Protein AF-L9L2U0-F1 (afdb_monomer_lite)

Foldseek 3Di:
DDDDDDDDDDDDDDDDDDDDDDDDDDDDDDDDDDDDDDDDDDDDDDDDDDDDDDDDPDPVVDPVVVVVLVVVLVVLVVVLVVVVVVCVVVPDPDDVVSVVVSVVVVCVVVVDDPVVVVVVVVVVVVVVVVVVVVVVVVVVPPVVVVVVVVVVVVVVVVVVVVVVVVVVVVVVVVVVVVVVVVVVVVVVVVVVVVVVVVVVVVVVVVVVVVVVVVVVVVVVVVVVVVVVVVVVVVVVVVVVVVVVVVVVVVVVVVVVVVVVVVVVVVVVVVVVVVVVVVVVVVVVVVVVVVVQVPDPADPVNVVVVVVVVVVVVVVVVVVVVVVVVVVVVVVVVVVVVVVVVVVVVVVLVVQVVVCVVVQCPPLPGPPVPNDHPNDDDCPPPPPVPPVLVVVVVVVVVVLVVQVVVCVVVQCPPLPGPLVVNQHLRDDDDSVPPPVSVVVNCCSHVVSVVVSVVVVVVVVVVVVVVVVVVVVVVVVVVVVVVVVVVVVVVVVVVVVVVVVVVVVVVVVVVVVVVVVVVVVVVVVVVVVVVVVVVVVVVVVVVVVVVVVVVVVVVVVVVVVVVVVVVVVVVVVVVVVVVVVVVVVVVVVVVVVVVVVVVVVVVVPPPPCVVVVVVVVVVVVVVVVPPDPDD

pLDDT: mean 79.46, std 18.13, range [28.23, 97.81]

Structure (mmCIF, N/CA/C/O backbone):
data_AF-L9L2U0-F1
#
_entry.id   AF-L9L2U0-F1
#
loop_
_atom_site.group_PDB
_atom_site.id
_atom_site.type_symbol
_atom_site.label_atom_id
_atom_site.label_alt_id
_atom_site.label_comp_id
_atom_site.label_asym_id
_atom_site.label_entity_id
_atom_site.label_seq_id
_atom_site.pdbx_PDB_ins_code
_atom_site.Cartn_x
_atom_site.Cartn_y
_atom_site.Cartn_z
_atom_site.occupancy
_atom_site.B_iso_or_equiv
_atom_site.auth_seq_id
_atom_site.auth_comp_id
_atom_site.auth_asym_id
_atom_site.auth_atom_id
_atom_site.pdbx_PDB_model_num
ATOM 1 N N . MET A 1 1 ? 7.240 -20.182 52.937 1.00 35.97 1 MET A N 1
ATOM 2 C CA . MET A 1 1 ? 8.397 -20.225 53.872 1.00 35.97 1 MET A CA 1
ATOM 3 C C . MET A 1 1 ? 8.719 -18.805 54.332 1.00 35.97 1 MET A C 1
ATOM 5 O O . MET A 1 1 ? 8.589 -17.936 53.491 1.00 35.97 1 MET A O 1
ATOM 9 N N . LYS A 1 2 ? 9.170 -18.611 55.591 1.00 37.00 2 LYS A N 1
ATOM 10 C CA . LYS A 1 2 ? 9.793 -17.383 56.173 1.00 37.00 2 LYS A CA 1
ATOM 11 C C . LYS A 1 2 ? 8.986 -16.070 55.989 1.00 37.00 2 LYS A C 1
ATOM 13 O O . LYS A 1 2 ? 8.943 -15.543 54.893 1.00 37.00 2 LYS A O 1
ATOM 18 N N . ARG A 1 3 ? 8.240 -15.513 56.960 1.00 37.28 3 ARG A N 1
ATOM 19 C CA . ARG A 1 3 ? 8.494 -15.145 58.385 1.00 37.28 3 ARG A CA 1
ATOM 20 C C . ARG A 1 3 ? 9.667 -14.185 58.636 1.00 37.28 3 ARG A C 1
ATOM 22 O O . ARG A 1 3 ? 10.801 -14.649 58.669 1.00 37.28 3 ARG A O 1
ATOM 29 N N . SER A 1 4 ? 9.323 -12.953 59.034 1.00 36.91 4 SER A N 1
ATOM 30 C CA . SER A 1 4 ? 9.990 -12.109 60.056 1.00 36.91 4 SER A CA 1
ATOM 31 C C . SER A 1 4 ? 9.227 -10.770 60.212 1.00 36.91 4 SER A C 1
ATOM 33 O O . SER A 1 4 ? 8.788 -10.260 59.190 1.00 36.91 4 SER A O 1
ATOM 35 N N . SER A 1 5 ? 9.055 -10.100 61.366 1.00 38.41 5 SER A N 1
ATOM 36 C CA . SER A 1 5 ? 9.054 -10.473 62.805 1.00 38.41 5 SER A CA 1
ATOM 37 C C . SER A 1 5 ? 8.904 -9.207 63.695 1.00 38.41 5 SER A C 1
ATOM 39 O O . SER A 1 5 ? 9.257 -8.131 63.228 1.00 38.41 5 SER A O 1
ATOM 41 N N . VAL A 1 6 ? 8.572 -9.405 64.992 1.00 35.94 6 VAL A N 1
ATOM 42 C CA . VAL A 1 6 ? 8.777 -8.529 66.195 1.00 35.94 6 VAL A CA 1
ATOM 43 C C . VAL A 1 6 ? 7.543 -7.680 66.604 1.00 35.94 6 VAL A C 1
ATOM 45 O O . VAL A 1 6 ? 7.076 -6.879 65.812 1.00 35.94 6 VAL A O 1
ATOM 48 N N . SER A 1 7 ? 6.824 -7.989 67.707 1.00 30.70 7 SER A N 1
ATOM 49 C CA . SER A 1 7 ? 7.053 -7.657 69.154 1.00 30.70 7 SER A CA 1
ATOM 50 C C . SER A 1 7 ? 6.817 -6.162 69.478 1.00 30.70 7 SER A C 1
ATOM 52 O O . SER A 1 7 ? 7.206 -5.329 68.678 1.00 30.70 7 SER A O 1
ATOM 54 N N . THR A 1 8 ? 6.230 -5.693 70.593 1.00 31.17 8 THR A N 1
ATOM 55 C CA . THR A 1 8 ? 5.779 -6.275 71.889 1.00 31.17 8 THR A CA 1
ATOM 56 C C . THR A 1 8 ? 4.682 -5.339 72.453 1.00 31.17 8 THR A C 1
ATOM 58 O O . THR A 1 8 ? 4.778 -4.140 72.233 1.00 31.17 8 THR A O 1
ATOM 61 N N . GLY A 1 9 ? 3.612 -5.798 73.114 1.00 28.69 9 GLY A N 1
ATOM 62 C CA . GLY A 1 9 ? 3.549 -5.884 74.587 1.00 28.69 9 GLY A CA 1
ATOM 63 C C . GLY A 1 9 ? 2.728 -4.740 75.223 1.00 28.69 9 GLY A C 1
ATOM 64 O O . GLY A 1 9 ? 2.864 -3.597 74.808 1.00 28.69 9 GLY A O 1
ATOM 65 N N . GLY A 1 10 ? 1.886 -5.025 76.230 1.00 31.08 10 GLY A N 1
ATOM 66 C CA . GLY A 1 10 ? 1.142 -3.978 76.957 1.00 31.08 10 GLY A CA 1
ATOM 67 C C . GLY A 1 10 ? -0.190 -4.412 77.578 1.00 31.08 10 GLY A C 1
ATOM 68 O O . GLY A 1 10 ? -1.249 -4.075 77.060 1.00 31.08 10 GLY A O 1
ATOM 69 N N . ALA A 1 11 ? -0.153 -5.113 78.716 1.00 41.94 11 ALA A N 1
ATOM 70 C CA . ALA A 1 11 ? -1.323 -5.256 79.586 1.00 41.94 11 ALA A CA 1
ATOM 71 C C . ALA A 1 11 ? -1.290 -4.148 80.655 1.00 41.94 11 ALA A C 1
ATOM 73 O O . ALA A 1 11 ? -0.394 -4.133 81.499 1.00 41.94 11 ALA A O 1
ATOM 74 N N . GLY A 1 12 ? -2.246 -3.216 80.598 1.00 32.06 12 GLY A N 1
ATOM 75 C CA . GLY A 1 12 ? -2.388 -2.079 81.516 1.00 32.06 12 GLY A CA 1
ATOM 76 C C . GLY A 1 12 ? -3.736 -2.116 82.237 1.00 32.06 12 GLY A C 1
ATOM 77 O O . GLY A 1 12 ? -4.746 -2.500 81.655 1.00 32.06 12 GLY A O 1
ATOM 78 N N . ARG A 1 13 ? -3.742 -1.769 83.524 1.00 35.44 13 ARG A N 1
ATOM 79 C CA . ARG A 1 13 ? -4.835 -1.998 84.488 1.00 35.44 13 ARG A CA 1
ATOM 80 C C . ARG A 1 13 ? -5.354 -0.648 85.012 1.00 35.44 13 ARG A C 1
ATOM 82 O O . ARG A 1 13 ? -4.554 0.280 85.057 1.00 35.44 13 ARG A O 1
ATOM 89 N N . LEU A 1 14 ? -6.577 -0.622 85.576 1.00 32.16 14 LEU A N 1
ATOM 90 C CA . LEU A 1 14 ? -7.117 0.444 86.466 1.00 32.16 14 LEU A CA 1
ATOM 91 C C . LEU A 1 14 ? -7.456 1.784 85.756 1.00 32.16 14 LEU A C 1
ATOM 93 O O . LEU A 1 14 ? -6.879 2.082 84.723 1.00 32.16 14 LEU A O 1
ATOM 97 N N . SER A 1 15 ? -8.346 2.666 86.241 1.00 32.56 15 SER A N 1
ATOM 98 C CA . SER A 1 15 ? -9.407 2.652 87.283 1.00 32.56 15 SER A CA 1
ATOM 99 C C . SER A 1 15 ? -10.206 3.981 87.174 1.00 32.56 15 SER A C 1
ATOM 101 O O . SER A 1 15 ? -9.841 4.815 86.351 1.00 32.56 15 SER A O 1
ATOM 103 N N . MET A 1 16 ? -11.205 4.178 88.054 1.00 32.50 16 MET A N 1
ATOM 104 C CA . MET A 1 16 ? -12.008 5.377 88.416 1.00 32.50 16 MET A CA 1
ATOM 105 C C . MET A 1 16 ? -13.501 5.156 88.078 1.00 32.50 16 MET A C 1
ATOM 107 O O . MET A 1 16 ? -13.835 4.974 86.915 1.00 32.50 16 MET A O 1
ATOM 111 N N . GLN A 1 17 ? -14.399 4.910 89.046 1.00 34.50 17 GLN A N 1
ATOM 112 C CA . GLN A 1 17 ? -14.937 5.829 90.083 1.00 34.50 17 GLN A CA 1
ATOM 113 C C . GLN A 1 17 ? -15.904 6.882 89.485 1.00 34.50 17 GLN A C 1
ATOM 115 O O . GLN A 1 17 ? -15.585 7.470 88.461 1.00 34.50 17 GLN A O 1
ATOM 120 N N . ASP A 1 18 ? -17.079 7.184 90.060 1.00 29.98 18 ASP A N 1
ATOM 121 C CA . ASP A 1 18 ? -17.667 6.736 91.341 1.00 29.98 18 ASP A CA 1
ATOM 122 C C . ASP A 1 18 ? -19.201 6.998 91.427 1.00 29.98 18 ASP A C 1
ATOM 124 O O . ASP A 1 18 ? -19.785 7.549 90.498 1.00 29.98 18 ASP A O 1
ATOM 128 N N . LEU A 1 19 ? -19.791 6.703 92.601 1.00 33.25 19 LEU A N 1
ATOM 129 C CA . LEU A 1 19 ? -21.102 7.149 93.145 1.00 33.25 19 LEU A CA 1
ATOM 130 C C . LEU A 1 19 ? -22.387 6.323 92.867 1.00 33.25 19 LEU A C 1
ATOM 132 O O . LEU A 1 19 ? -23.077 6.491 91.871 1.00 33.25 19 LEU A O 1
ATOM 136 N N . ARG A 1 20 ? -22.743 5.500 93.874 1.00 30.30 20 ARG A N 1
ATOM 137 C CA . ARG A 1 20 ? -23.878 5.676 94.834 1.00 30.30 20 ARG A CA 1
ATOM 138 C C . ARG A 1 20 ? -25.197 6.319 94.331 1.00 30.30 20 ARG A C 1
ATOM 140 O O . ARG A 1 20 ? -25.163 7.340 93.667 1.00 30.30 20 ARG A O 1
ATOM 147 N N . SER A 1 21 ? -26.392 5.898 94.772 1.00 34.47 21 SER A N 1
ATOM 148 C CA . SER A 1 21 ? -26.756 5.087 95.956 1.00 34.47 21 SER A CA 1
ATOM 149 C C . SER A 1 21 ? -28.166 4.470 95.845 1.00 34.47 21 SER A C 1
ATOM 151 O O . SER A 1 21 ? -29.022 5.049 95.197 1.00 34.47 21 SER A O 1
ATOM 153 N N . GLN A 1 22 ? -28.370 3.357 96.566 1.00 33.50 22 GLN A N 1
ATOM 154 C CA . GLN A 1 22 ? -29.583 2.909 97.293 1.00 33.50 22 GLN A CA 1
ATOM 155 C C . GLN A 1 22 ? -30.994 3.210 96.744 1.00 33.50 22 GLN A C 1
ATOM 157 O O . GLN A 1 22 ? -31.392 4.365 96.683 1.00 33.50 22 GLN A O 1
ATOM 162 N N . ASP A 1 23 ? -31.835 2.166 96.688 1.00 30.14 23 ASP A N 1
ATOM 163 C CA . ASP A 1 23 ? -33.068 2.202 97.493 1.00 30.14 23 ASP A CA 1
ATOM 164 C C . ASP A 1 23 ? -33.527 0.809 97.979 1.00 30.14 23 ASP A C 1
ATOM 166 O O . ASP A 1 23 ? -33.024 -0.222 97.521 1.00 30.14 23 ASP A O 1
ATOM 170 N N . LEU A 1 24 ? -34.426 0.775 98.971 1.00 35.06 24 LEU A N 1
ATOM 171 C CA . LEU A 1 24 ? -34.797 -0.414 99.753 1.00 35.06 24 LEU A CA 1
ATOM 172 C C . LEU A 1 24 ? -36.304 -0.749 99.700 1.00 35.06 24 LEU A C 1
ATOM 174 O O . LEU A 1 24 ? -37.137 0.053 100.095 1.00 35.06 24 LEU A O 1
ATOM 178 N N . ASN A 1 25 ? -36.605 -2.031 99.442 1.00 33.41 25 ASN A N 1
ATOM 179 C CA . ASN A 1 25 ? -37.572 -2.846 100.206 1.00 33.41 25 ASN A CA 1
ATOM 180 C C . ASN A 1 25 ? -39.061 -2.397 100.301 1.00 33.41 25 ASN A C 1
ATOM 182 O O . ASN A 1 25 ? -39.388 -1.574 101.153 1.00 33.41 25 ASN A O 1
ATOM 186 N N . LYS A 1 26 ? -39.992 -3.117 99.632 1.00 33.59 26 LYS A N 1
ATOM 187 C CA . LYS A 1 26 ? -41.027 -3.957 100.310 1.00 33.59 26 LYS A CA 1
ATOM 188 C C . LYS A 1 26 ? -42.062 -4.646 99.394 1.00 33.59 26 LYS A C 1
ATOM 190 O O . LYS A 1 26 ? -42.730 -4.013 98.593 1.00 33.59 26 LYS A O 1
ATOM 195 N N . GLN A 1 27 ? -42.207 -5.952 99.642 1.00 32.81 27 GLN A N 1
ATOM 196 C CA . GLN A 1 27 ? -43.432 -6.774 99.765 1.00 32.81 27 GLN A CA 1
ATOM 197 C C . GLN A 1 27 ? -44.737 -6.355 99.052 1.00 32.81 27 GLN A C 1
ATOM 199 O O . GLN A 1 27 ? -45.323 -5.318 99.342 1.00 32.81 27 GLN A O 1
ATOM 204 N N . GLY A 1 28 ? -45.239 -7.280 98.223 1.00 31.83 28 GLY A N 1
ATOM 205 C CA . GLY A 1 28 ? -46.501 -7.185 97.489 1.00 31.83 28 GLY A CA 1
ATOM 206 C C . GLY A 1 28 ? -47.772 -7.556 98.259 1.00 31.83 28 GLY A C 1
ATOM 207 O O . GLY A 1 28 ? -47.785 -7.631 99.485 1.00 31.83 28 GLY A O 1
ATOM 208 N N . LEU A 1 29 ? -48.837 -7.850 97.506 1.00 31.08 29 LEU A N 1
ATOM 209 C CA . LEU A 1 29 ? -50.001 -8.615 97.963 1.00 31.08 29 LEU A CA 1
ATOM 210 C C . LEU A 1 29 ? -50.780 -9.197 96.770 1.00 31.08 29 LEU A C 1
ATOM 212 O O . LEU A 1 29 ? -50.644 -8.744 95.637 1.00 31.08 29 LEU A O 1
ATOM 216 N N . HIS A 1 30 ? -51.555 -10.241 97.051 1.00 34.06 30 HIS A N 1
ATOM 217 C CA . HIS A 1 30 ? -52.202 -11.138 96.092 1.00 34.06 30 HIS A CA 1
ATOM 218 C C . HIS A 1 30 ? -53.725 -10.959 96.166 1.00 34.06 30 HIS A C 1
ATOM 220 O O . HIS A 1 30 ? -54.271 -10.756 97.250 1.00 34.06 30 HIS A O 1
ATOM 226 N N . THR A 1 31 ? -54.423 -11.120 95.045 1.00 29.55 31 THR A N 1
ATOM 227 C CA . THR A 1 31 ? -55.888 -11.296 94.977 1.00 29.55 31 THR A CA 1
ATOM 228 C C . THR A 1 31 ? -56.209 -12.448 93.998 1.00 29.55 31 THR A C 1
ATOM 230 O O . THR A 1 31 ? -55.276 -13.055 93.467 1.00 29.55 31 THR A O 1
ATOM 233 N N . PRO A 1 32 ? -57.476 -12.867 93.827 1.00 47.09 32 PRO A N 1
ATOM 234 C CA . PRO A 1 32 ? -58.252 -13.512 94.889 1.00 47.09 32 PRO A CA 1
ATOM 235 C C . PRO A 1 32 ? -58.912 -14.829 94.415 1.00 47.09 32 PRO A C 1
ATOM 237 O O . PRO A 1 32 ? -59.061 -15.061 93.220 1.00 47.09 32 PRO A O 1
ATOM 240 N N . GLN A 1 33 ? -59.430 -15.645 95.341 1.00 30.09 33 GLN A N 1
ATOM 241 C CA . GLN A 1 33 ? -60.513 -16.589 95.023 1.00 30.09 33 GLN A CA 1
ATOM 242 C C . GLN A 1 33 ? -61.458 -16.801 96.216 1.00 30.09 33 GLN A C 1
ATOM 244 O O . GLN A 1 33 ? -61.079 -16.672 97.378 1.00 30.09 33 GLN A O 1
ATOM 249 N N . THR A 1 34 ? -62.724 -17.054 95.893 1.00 32.38 34 THR A N 1
ATOM 250 C CA . THR A 1 34 ? -63.895 -17.100 96.785 1.00 32.38 34 THR A CA 1
ATOM 251 C C . THR A 1 34 ? -64.238 -18.519 97.238 1.00 32.38 34 THR A C 1
ATOM 253 O O . THR A 1 34 ? -64.099 -19.406 96.407 1.00 32.38 34 THR A O 1
ATOM 256 N N . THR A 1 35 ? -64.860 -18.703 98.421 1.00 30.41 35 THR A N 1
ATOM 257 C CA . THR A 1 35 ? -66.071 -19.561 98.592 1.00 30.41 35 THR A CA 1
ATOM 258 C C . THR A 1 35 ? -66.704 -19.512 100.003 1.00 30.41 35 THR A C 1
ATOM 260 O O . THR A 1 35 ? -66.025 -19.687 101.006 1.00 30.41 35 THR A O 1
ATOM 263 N N . SER A 1 36 ? -68.031 -19.319 100.034 1.00 29.00 36 SER A N 1
ATOM 264 C CA . SER A 1 36 ? -69.066 -19.858 100.956 1.00 29.00 36 SER A CA 1
ATOM 265 C C . SER A 1 36 ? -68.811 -20.172 102.456 1.00 29.00 36 SER A C 1
ATOM 267 O O . SER A 1 36 ? -68.189 -21.175 102.783 1.00 29.00 36 SER A O 1
ATOM 269 N N . GLY A 1 37 ? -69.609 -19.524 103.326 1.00 28.23 37 GLY A N 1
ATOM 270 C CA . GLY A 1 37 ? -70.767 -20.197 103.966 1.00 28.23 37 GLY A CA 1
ATOM 271 C C . GLY A 1 37 ? -70.715 -20.613 105.456 1.00 28.23 37 GLY A C 1
ATOM 272 O O . GLY A 1 37 ? -69.926 -21.471 105.812 1.00 28.23 37 GLY A O 1
ATOM 273 N N . HIS A 1 38 ? -71.710 -20.137 106.237 1.00 32.50 38 HIS A N 1
ATOM 274 C CA . HIS A 1 38 ? -72.224 -20.654 107.538 1.00 32.50 38 HIS A CA 1
ATOM 275 C C . HIS A 1 38 ? -71.221 -20.766 108.726 1.00 32.50 38 HIS A C 1
ATOM 277 O O . HIS A 1 38 ? -70.061 -21.089 108.555 1.00 32.50 38 HIS A O 1
ATOM 283 N N . GLY A 1 39 ? -71.567 -20.560 110.004 1.00 30.22 39 GLY A N 1
ATOM 284 C CA . GLY A 1 39 ? -72.814 -20.169 110.671 1.00 30.22 39 GLY A CA 1
ATOM 285 C C . GLY A 1 39 ? -72.744 -20.473 112.190 1.00 30.22 39 GLY A C 1
ATOM 286 O O . GLY A 1 39 ? -71.812 -21.122 112.651 1.00 30.22 39 GLY A O 1
ATOM 287 N N . SER A 1 40 ? -73.784 -20.088 112.940 1.00 30.80 40 SER A N 1
ATOM 288 C CA . SER A 1 40 ? -74.064 -20.453 114.351 1.00 30.80 40 SER A CA 1
ATOM 289 C C . SER A 1 40 ? -73.453 -19.626 115.505 1.00 30.80 40 SER A C 1
ATOM 291 O O . SER A 1 40 ? -72.409 -18.991 115.412 1.00 30.80 40 SER A O 1
ATOM 293 N N . ARG A 1 41 ? -74.209 -19.627 116.612 1.00 39.03 41 ARG A N 1
ATOM 294 C CA . ARG A 1 41 ? -74.038 -18.891 117.879 1.00 39.03 41 ARG A CA 1
ATOM 295 C C . ARG A 1 41 ? -73.500 -19.833 118.964 1.00 39.03 41 ARG A C 1
ATOM 297 O O . ARG A 1 41 ? -73.860 -21.005 118.933 1.00 39.03 41 ARG A O 1
ATOM 304 N N . ASN A 1 42 ? -72.867 -19.304 120.020 1.00 31.05 42 ASN A N 1
ATOM 305 C CA . ASN A 1 42 ? -73.319 -19.641 121.381 1.00 31.05 42 ASN A CA 1
ATOM 306 C C . ASN A 1 42 ? -72.870 -18.652 122.477 1.00 31.05 42 ASN A C 1
ATOM 308 O O . ASN A 1 42 ? -71.933 -17.879 122.302 1.00 31.05 42 ASN A O 1
ATOM 312 N N . SER A 1 43 ? -73.566 -18.707 123.612 1.00 45.72 43 SER A N 1
ATOM 313 C CA . SER A 1 43 ? -73.392 -17.898 124.831 1.00 45.72 43 SER A CA 1
ATOM 314 C C . SER A 1 43 ? -73.240 -18.795 126.062 1.00 45.72 43 SER A C 1
ATOM 316 O O . SER A 1 43 ? -73.881 -19.843 126.059 1.00 45.72 43 SER A O 1
ATOM 318 N N . GLN A 1 44 ? -72.606 -18.351 127.163 1.00 30.72 44 GLN A N 1
ATOM 319 C CA . GLN A 1 44 ? -73.077 -18.764 128.502 1.00 30.72 44 GLN A CA 1
ATOM 320 C C . GLN A 1 44 ? -72.632 -17.884 129.688 1.00 30.72 44 GLN A C 1
ATOM 322 O O . GLN A 1 44 ? -71.724 -17.066 129.587 1.00 30.72 44 GLN A O 1
ATOM 327 N N . PHE A 1 45 ? -73.354 -18.063 130.799 1.00 30.59 45 PHE A N 1
ATOM 328 C CA . PHE A 1 45 ? -73.385 -17.300 132.055 1.00 30.59 45 PHE A CA 1
ATOM 329 C C . PHE A 1 45 ? -72.841 -18.144 133.234 1.00 30.59 45 PHE A C 1
ATOM 331 O O . PHE A 1 45 ? -73.106 -19.344 133.268 1.00 30.59 45 PHE A O 1
ATOM 338 N N . GLY A 1 46 ? -72.307 -17.496 134.283 1.00 34.00 46 GLY A N 1
ATOM 339 C CA . GLY A 1 46 ? -72.804 -17.723 135.659 1.00 34.00 46 GLY A CA 1
ATOM 340 C C . GLY A 1 46 ? -71.937 -18.389 136.754 1.00 34.00 46 GLY A C 1
ATOM 341 O O . GLY A 1 46 ? -71.043 -19.187 136.500 1.00 34.00 46 GLY A O 1
ATOM 342 N N . ILE A 1 47 ? -72.388 -18.131 137.995 1.00 32.47 47 ILE A N 1
ATOM 343 C CA . ILE A 1 47 ? -72.230 -18.921 139.243 1.00 32.47 47 ILE A CA 1
ATOM 344 C C . ILE A 1 47 ? -70.899 -18.731 140.022 1.00 32.47 47 ILE A C 1
ATOM 346 O O . ILE A 1 47 ? -70.051 -17.926 139.648 1.00 32.47 47 ILE A O 1
ATOM 350 N N . PHE A 1 48 ? -70.893 -19.205 141.279 1.00 31.36 48 PHE A N 1
ATOM 351 C CA . PHE A 1 48 ? -70.672 -18.340 142.444 1.00 31.36 48 PHE A CA 1
ATOM 352 C C . PHE A 1 48 ? -70.476 -19.124 143.772 1.00 31.36 48 PHE A C 1
ATOM 354 O O . PHE A 1 48 ? -71.168 -20.111 143.980 1.00 31.36 48 PHE A O 1
ATOM 361 N N . SER A 1 49 ? -69.598 -18.619 144.659 1.00 41.22 49 SER A N 1
ATOM 362 C CA . SER A 1 49 ? -69.414 -18.859 146.121 1.00 41.22 49 SER A CA 1
ATOM 363 C C . SER A 1 49 ? -69.716 -20.230 146.779 1.00 41.22 49 SER A C 1
ATOM 365 O O . SER A 1 49 ? -70.853 -20.694 146.786 1.00 41.22 49 SER A O 1
ATOM 367 N N . THR A 1 50 ? -68.750 -20.754 147.554 1.00 31.25 50 THR A N 1
ATOM 368 C CA . THR A 1 50 ? -68.982 -21.698 148.677 1.00 31.25 50 THR A CA 1
ATOM 369 C C . THR A 1 50 ? -68.021 -21.448 149.847 1.00 31.25 50 THR A C 1
ATOM 371 O O . THR A 1 50 ? -66.843 -21.169 149.633 1.00 31.25 50 THR A O 1
ATOM 374 N N . SER A 1 51 ? -68.510 -21.593 151.083 1.00 41.69 51 SER A N 1
ATOM 375 C CA . SER A 1 51 ? -67.771 -21.408 152.344 1.00 41.69 51 SER A CA 1
ATOM 376 C C . SER A 1 51 ? -67.682 -22.709 153.156 1.00 41.69 51 SER A C 1
ATOM 378 O O . SER A 1 51 ? -68.641 -23.478 153.195 1.00 41.69 51 SER A O 1
ATOM 380 N N . GLU A 1 52 ? -66.558 -22.952 153.842 1.00 39.88 52 GLU A N 1
ATOM 381 C CA . GLU A 1 52 ? -66.316 -24.205 154.581 1.00 39.88 52 GLU A CA 1
ATOM 382 C C . GLU A 1 52 ? -65.951 -23.971 156.064 1.00 39.88 52 GLU A C 1
ATOM 384 O O . GLU A 1 52 ? -65.428 -22.919 156.436 1.00 39.88 52 GLU A O 1
ATOM 389 N N . LYS A 1 53 ? -66.319 -24.920 156.940 1.00 44.31 53 LYS A N 1
ATOM 390 C CA . LYS A 1 53 ? -66.414 -24.735 158.404 1.00 44.31 53 LYS A CA 1
ATOM 391 C C . LYS A 1 53 ? -65.243 -25.353 159.182 1.00 44.31 53 LYS A C 1
ATOM 393 O O . LYS A 1 53 ? -64.787 -26.449 158.878 1.00 44.31 53 LYS A O 1
ATOM 398 N N . ILE A 1 54 ? -64.847 -24.683 160.266 1.00 50.50 54 ILE A N 1
ATOM 399 C CA . ILE A 1 54 ? -63.789 -25.095 161.208 1.00 50.50 54 ILE A CA 1
ATOM 400 C C . ILE A 1 54 ? -64.297 -26.195 162.172 1.00 50.50 54 ILE A C 1
ATOM 402 O O . ILE A 1 54 ? -65.448 -26.149 162.607 1.00 50.50 54 ILE A O 1
ATOM 406 N N . LYS A 1 55 ? -63.429 -27.147 162.554 1.00 56.78 55 LYS A N 1
ATOM 407 C CA . LYS A 1 55 ? -63.625 -28.111 163.663 1.00 56.78 55 LYS A CA 1
ATOM 408 C C . LYS A 1 55 ? -62.461 -28.019 164.668 1.00 56.78 55 LYS A C 1
ATOM 410 O O . LYS A 1 55 ? -61.331 -27.789 164.249 1.00 56.78 55 LYS A O 1
ATOM 415 N N . ASP A 1 56 ? -62.732 -28.202 165.966 1.00 53.69 56 ASP A N 1
ATOM 416 C CA . ASP A 1 56 ? -61.700 -28.236 167.028 1.00 53.69 56 ASP A CA 1
ATOM 417 C C . ASP A 1 56 ? -60.875 -29.540 166.926 1.00 53.69 56 ASP A C 1
ATOM 419 O O . ASP A 1 56 ? -61.473 -30.616 166.824 1.00 53.69 56 ASP A O 1
ATOM 423 N N . PRO A 1 57 ? -59.529 -29.477 166.919 1.00 61.47 57 PRO A N 1
ATOM 424 C CA . PRO A 1 57 ? -58.669 -30.646 166.726 1.00 61.47 57 PRO A CA 1
ATOM 425 C C . PRO A 1 57 ? -58.437 -31.510 167.981 1.00 61.47 57 PRO A C 1
ATOM 427 O O . PRO A 1 57 ? -57.763 -32.535 167.875 1.00 61.47 57 PRO A O 1
ATOM 430 N N . ARG A 1 58 ? -58.919 -31.129 169.175 1.00 69.69 58 ARG A N 1
ATOM 431 C CA . ARG A 1 58 ? -58.573 -31.838 170.426 1.00 69.69 58 ARG A CA 1
ATOM 432 C C . ARG A 1 58 ? -59.453 -33.076 170.681 1.00 69.69 58 ARG A C 1
ATOM 434 O O . ARG A 1 58 ? -60.676 -32.988 170.560 1.00 69.69 58 ARG A O 1
ATOM 441 N N . PRO A 1 59 ? -58.880 -34.217 171.121 1.00 65.81 59 PRO A N 1
ATOM 442 C CA . PRO A 1 59 ? -59.618 -35.459 171.363 1.00 65.81 59 PRO A CA 1
ATOM 443 C C . PRO A 1 59 ? -60.333 -35.441 172.728 1.00 65.81 59 PRO A C 1
ATOM 445 O O . PRO A 1 59 ? -60.064 -36.253 173.608 1.00 65.81 59 PRO A O 1
ATOM 448 N N . LEU A 1 60 ? -61.288 -34.523 172.904 1.00 68.38 60 LEU A N 1
ATOM 449 C CA . LEU A 1 60 ? -62.013 -34.281 174.166 1.00 68.38 60 LEU A CA 1
ATOM 450 C C . LEU A 1 60 ? -62.902 -35.450 174.650 1.00 68.38 60 LEU A C 1
ATOM 452 O O . LEU A 1 60 ? -63.537 -35.335 175.693 1.00 68.38 60 LEU A O 1
ATOM 456 N N . ASN A 1 61 ? -62.940 -36.567 173.919 1.00 66.75 61 ASN A N 1
ATOM 457 C CA . ASN A 1 61 ? -63.644 -37.795 174.300 1.00 66.75 61 ASN A CA 1
ATOM 458 C C . ASN A 1 61 ? -62.700 -38.908 174.803 1.00 66.75 61 ASN A C 1
ATOM 460 O O . ASN A 1 61 ? -63.182 -39.946 175.257 1.00 66.75 61 ASN A O 1
ATOM 464 N N . ASP A 1 62 ? -61.376 -38.726 174.731 1.00 71.94 62 ASP A N 1
ATOM 465 C CA . ASP A 1 62 ? -60.407 -39.701 175.237 1.00 71.94 62 ASP A CA 1
ATOM 466 C C . ASP A 1 62 ? -60.161 -39.503 176.745 1.00 71.94 62 ASP A C 1
ATOM 468 O O . ASP A 1 62 ? -59.616 -38.490 177.192 1.00 71.94 62 ASP A O 1
ATOM 472 N N . LYS A 1 63 ? -60.543 -40.504 177.549 1.00 72.94 63 LYS A N 1
ATOM 473 C CA . LYS A 1 63 ? -60.335 -40.491 179.005 1.00 72.94 63 LYS A CA 1
ATOM 474 C C . LYS A 1 63 ? -58.859 -40.469 179.411 1.00 72.94 63 LYS A C 1
ATOM 476 O O . LYS A 1 63 ? -58.569 -39.920 180.473 1.00 72.94 63 LYS A O 1
ATOM 481 N N . ALA A 1 64 ? -57.951 -41.037 178.615 1.00 72.56 64 ALA A N 1
ATOM 482 C CA . ALA A 1 64 ? -56.520 -41.011 178.914 1.00 72.56 64 ALA A CA 1
ATOM 483 C C . ALA A 1 64 ? -55.963 -39.590 178.750 1.00 72.56 64 ALA A C 1
ATOM 485 O O . ALA A 1 64 ? -55.321 -39.072 179.664 1.00 72.56 64 ALA A O 1
ATOM 486 N N . PHE A 1 65 ? -56.309 -38.923 177.643 1.00 75.50 65 PHE A N 1
ATOM 487 C CA . PHE A 1 65 ? -55.984 -37.515 177.406 1.00 75.50 65 PHE A CA 1
ATOM 488 C C . PHE A 1 65 ? -56.526 -36.606 178.522 1.00 75.50 65 PHE A C 1
ATOM 490 O O . PHE A 1 65 ? -55.777 -35.816 179.094 1.00 75.50 65 PHE A O 1
ATOM 497 N N . ILE A 1 66 ? -57.797 -36.776 178.914 1.00 70.69 66 ILE A N 1
ATOM 498 C CA . ILE A 1 66 ? -58.402 -36.002 180.011 1.00 70.69 66 ILE A CA 1
ATOM 499 C C . ILE A 1 66 ? -57.667 -36.240 181.342 1.00 70.69 66 ILE A C 1
ATOM 501 O O . ILE A 1 66 ? -57.358 -35.275 182.039 1.00 70.69 66 ILE A O 1
ATOM 505 N N . GLN A 1 67 ? -57.344 -37.490 181.702 1.00 71.81 67 GLN A N 1
ATOM 506 C CA . GLN A 1 67 ? -56.573 -37.768 182.923 1.00 71.81 67 GLN A CA 1
ATOM 507 C C . GLN A 1 67 ? -55.165 -37.163 182.886 1.00 71.81 67 GLN A C 1
ATOM 509 O O . GLN A 1 67 ? -54.696 -36.672 183.913 1.00 71.81 67 GLN A O 1
ATOM 514 N N . GLN A 1 68 ? -54.503 -37.157 181.727 1.00 75.06 68 GLN A N 1
ATOM 515 C CA . GLN A 1 68 ? -53.177 -36.561 181.584 1.00 75.06 68 GLN A CA 1
ATOM 516 C C . GLN A 1 68 ? -53.219 -35.034 181.741 1.00 75.06 68 GLN A C 1
ATOM 518 O O . GLN A 1 68 ? -52.407 -34.487 182.488 1.00 75.06 68 GLN A O 1
ATOM 523 N N . CYS A 1 69 ? -54.206 -34.358 181.141 1.00 68.19 69 CYS A N 1
ATOM 524 C CA . CYS A 1 69 ? -54.429 -32.927 181.358 1.00 68.19 69 CYS A CA 1
ATOM 525 C C . CYS A 1 69 ? -54.745 -32.608 182.828 1.00 68.19 69 CYS A C 1
ATOM 527 O O . CYS A 1 69 ? -54.173 -31.671 183.378 1.00 68.19 69 CYS A O 1
ATOM 529 N N . ILE A 1 70 ? -55.603 -33.398 183.491 1.00 73.12 70 ILE A N 1
ATOM 530 C CA . ILE A 1 70 ? -55.917 -33.217 184.921 1.00 73.12 70 ILE A CA 1
ATOM 531 C C . ILE A 1 70 ? -54.653 -33.367 185.775 1.00 73.12 70 ILE A C 1
ATOM 533 O O . ILE A 1 70 ? -54.396 -32.524 186.631 1.00 73.12 70 ILE A O 1
ATOM 537 N N . ARG A 1 71 ? -53.829 -34.393 185.524 1.00 73.81 71 ARG A N 1
ATOM 538 C CA . ARG A 1 71 ? -52.582 -34.603 186.271 1.00 73.81 71 ARG A CA 1
ATOM 539 C C . ARG A 1 71 ? -51.607 -33.432 186.111 1.00 73.81 71 ARG A C 1
ATOM 541 O O . ARG A 1 71 ? -51.071 -32.970 187.113 1.00 73.81 71 ARG A O 1
ATOM 548 N N . GLN A 1 72 ? -51.411 -32.936 184.888 1.00 71.00 72 GLN A N 1
ATOM 549 C CA . GLN A 1 72 ? -50.541 -31.782 184.625 1.00 71.00 72 GLN A CA 1
ATOM 550 C C . GLN A 1 72 ? -51.066 -30.499 185.287 1.00 71.00 72 GLN A C 1
ATOM 552 O O . GLN A 1 72 ? -50.283 -29.728 185.838 1.00 71.00 72 GLN A O 1
ATOM 557 N N . LEU A 1 73 ? -52.389 -30.294 185.300 1.00 70.44 73 LEU A N 1
ATOM 558 C CA . LEU A 1 73 ? -53.011 -29.167 185.999 1.00 70.44 73 LEU A CA 1
ATOM 559 C C . LEU A 1 73 ? -52.796 -29.252 187.521 1.00 70.44 73 LEU A C 1
ATOM 561 O O . LEU A 1 73 ? -52.508 -28.244 188.161 1.00 70.44 73 LEU A O 1
ATOM 565 N N . CYS A 1 74 ? -52.899 -30.454 188.099 1.00 75.88 74 CYS A N 1
ATOM 566 C CA . CYS A 1 74 ? -52.646 -30.684 189.521 1.00 75.88 74 CYS A CA 1
ATOM 567 C C . CYS A 1 74 ? -51.171 -30.481 189.900 1.00 75.88 74 CYS A C 1
ATOM 569 O O . CYS A 1 74 ? -50.910 -29.819 190.900 1.00 75.88 74 CYS A O 1
ATOM 571 N N . GLU A 1 75 ? -50.216 -30.996 189.114 1.00 76.62 75 GLU A N 1
ATOM 572 C CA . GLU A 1 75 ? -48.775 -30.776 189.345 1.00 76.62 75 GLU A CA 1
ATOM 573 C C . GLU A 1 75 ? -48.431 -29.270 189.315 1.00 76.62 75 GLU A C 1
ATOM 575 O O . GLU A 1 75 ? -47.738 -28.783 190.208 1.00 76.62 75 GLU A O 1
ATOM 580 N N . LEU A 1 76 ? -48.999 -28.506 188.372 1.00 75.62 76 LEU A N 1
ATOM 581 C CA . LEU A 1 76 ? -48.834 -27.047 188.305 1.00 75.62 76 LEU A CA 1
ATOM 582 C C . LEU A 1 76 ? -49.438 -26.296 189.493 1.00 75.62 76 LEU A C 1
ATOM 584 O O . LEU A 1 76 ? -48.828 -25.357 190.002 1.00 75.62 76 LEU A O 1
ATOM 588 N N . PHE A 1 77 ? -50.631 -26.692 189.937 1.00 74.44 77 PHE A N 1
ATOM 589 C CA . PHE A 1 77 ? -51.285 -26.039 191.068 1.00 74.44 77 PHE A CA 1
ATOM 590 C C . PHE A 1 77 ? -50.555 -26.325 192.391 1.00 74.44 77 PHE A C 1
ATOM 592 O O . PHE A 1 77 ? -50.455 -25.441 193.241 1.00 74.44 77 PHE A O 1
ATOM 599 N N . LEU A 1 78 ? -49.990 -27.527 192.554 1.00 76.31 78 LEU A N 1
ATOM 600 C CA . LEU A 1 78 ? -49.144 -27.879 193.699 1.00 76.31 78 LEU A CA 1
ATOM 601 C C . LEU A 1 78 ? -47.830 -27.078 193.720 1.00 76.31 78 LEU A C 1
ATOM 603 O O . LEU A 1 78 ? -47.509 -26.515 194.764 1.00 76.31 78 LEU A O 1
ATOM 607 N N . ASP A 1 79 ? -47.121 -26.956 192.590 1.00 78.19 79 ASP A N 1
ATOM 608 C CA . ASP A 1 79 ? -45.898 -26.133 192.475 1.00 78.19 79 ASP A CA 1
ATOM 609 C C . ASP A 1 79 ? -46.170 -24.651 192.801 1.00 78.19 79 ASP A C 1
ATOM 611 O O . ASP A 1 79 ? -45.456 -24.046 193.602 1.00 78.19 79 ASP A O 1
ATOM 615 N N . TYR A 1 80 ? -47.260 -24.089 192.263 1.00 78.31 80 TYR A N 1
ATOM 616 C CA . TYR A 1 80 ? -47.733 -22.741 192.600 1.00 78.31 80 TYR A CA 1
ATOM 617 C C . TYR A 1 80 ? -48.011 -22.590 194.106 1.00 78.31 80 TYR A C 1
ATOM 619 O O . TYR A 1 80 ? -47.517 -21.662 194.744 1.00 78.31 80 TYR A O 1
ATOM 627 N N . THR A 1 81 ? -48.753 -23.530 194.703 1.00 77.31 81 THR A N 1
ATOM 628 C CA . THR A 1 81 ? -49.165 -23.442 196.115 1.00 77.31 81 THR A CA 1
ATOM 629 C C . THR A 1 81 ? -47.972 -23.530 197.074 1.00 77.31 81 THR A C 1
ATOM 631 O O . THR A 1 81 ? -47.944 -22.810 198.072 1.00 77.31 81 THR A O 1
ATOM 634 N N . ILE A 1 82 ? -46.970 -24.366 196.772 1.00 77.06 82 ILE A N 1
ATOM 635 C CA . ILE A 1 82 ? -45.738 -24.482 197.573 1.00 77.06 82 ILE A CA 1
ATOM 636 C C . ILE A 1 82 ? -44.958 -23.160 197.550 1.00 77.06 82 ILE A C 1
ATOM 638 O O . ILE A 1 82 ? -44.602 -22.646 198.610 1.00 77.06 82 ILE A O 1
ATOM 642 N N . LYS A 1 83 ? -44.767 -22.562 196.368 1.00 79.25 83 LYS A N 1
ATOM 643 C CA . LYS A 1 83 ? -44.046 -21.287 196.212 1.00 79.25 83 LYS A CA 1
ATOM 644 C C . LYS A 1 83 ? -44.750 -20.127 196.915 1.00 79.25 83 LYS A C 1
ATOM 646 O O . LYS A 1 83 ? -44.101 -19.371 197.636 1.00 79.25 83 LYS A O 1
ATOM 651 N N . CYS A 1 84 ? -46.079 -20.028 196.798 1.00 71.81 84 CYS A N 1
ATOM 652 C CA . CYS A 1 84 ? -46.847 -19.029 197.548 1.00 71.81 84 CYS A CA 1
ATOM 653 C C . CYS A 1 84 ? -46.667 -19.197 199.066 1.00 71.81 84 CYS A C 1
ATOM 655 O O . CYS A 1 84 ? -46.556 -18.205 199.783 1.00 71.81 84 CYS A O 1
ATOM 657 N N . TYR A 1 85 ? -46.594 -20.438 199.559 1.00 75.94 85 TYR A N 1
ATOM 658 C CA . TYR A 1 85 ? -46.398 -20.717 200.981 1.00 75.94 85 TYR A CA 1
ATOM 659 C C . TYR A 1 85 ? -44.986 -20.346 201.474 1.00 75.94 85 TYR A C 1
ATOM 661 O O . TYR A 1 85 ? -44.854 -19.761 202.547 1.00 75.94 85 TYR A O 1
ATOM 669 N N . GLU A 1 86 ? -43.932 -20.599 200.691 1.00 74.44 86 GLU A N 1
ATOM 670 C CA . GLU A 1 86 ? -42.560 -20.183 201.035 1.00 74.44 86 GLU A CA 1
ATOM 671 C C . GLU A 1 86 ? -42.385 -18.652 201.033 1.00 74.44 86 GLU A C 1
ATOM 673 O O . GLU A 1 86 ? -41.781 -18.096 201.958 1.00 74.44 86 GLU A O 1
ATOM 678 N N . SER A 1 87 ? -42.969 -17.943 200.056 1.00 74.38 87 SER A N 1
ATOM 679 C CA . SER A 1 87 ? -42.991 -16.470 200.045 1.00 74.38 87 SER A CA 1
ATOM 680 C C . SER A 1 87 ? -43.794 -15.884 201.213 1.00 74.38 87 SER A C 1
ATOM 682 O O . SER A 1 87 ? -43.385 -14.885 201.805 1.00 74.38 87 SER A O 1
ATOM 684 N N . PHE A 1 88 ? -44.897 -16.524 201.610 1.00 73.81 88 PHE A N 1
ATOM 685 C CA . PHE A 1 88 ? -45.664 -16.114 202.789 1.00 73.81 88 PHE A CA 1
ATOM 686 C C . PHE A 1 88 ? -44.865 -16.300 204.091 1.00 73.81 88 PHE A C 1
ATOM 688 O O . PHE A 1 88 ? -44.773 -15.383 204.906 1.00 73.81 88 PHE A O 1
ATOM 695 N N . MET A 1 89 ? -44.193 -17.446 204.259 1.00 75.25 89 MET A N 1
ATOM 696 C CA . MET A 1 89 ? -43.341 -17.733 205.427 1.00 75.25 89 MET A CA 1
ATOM 697 C C . MET A 1 89 ? -42.105 -16.818 205.534 1.00 75.25 89 MET A C 1
ATOM 699 O O . MET A 1 89 ? -41.466 -16.775 206.585 1.00 75.25 89 MET A O 1
ATOM 703 N N . SER A 1 90 ? -41.782 -16.068 204.475 1.00 71.88 90 SER A N 1
ATOM 704 C CA . SER A 1 90 ? -40.732 -15.040 204.445 1.00 71.88 90 SER A CA 1
ATOM 705 C C . SER A 1 90 ? -41.266 -13.596 204.523 1.00 71.88 90 SER A C 1
ATOM 707 O O . SER A 1 90 ? -40.484 -12.649 204.429 1.00 71.88 90 SER A O 1
ATOM 709 N N . GLY A 1 91 ? -42.567 -13.414 204.792 1.00 61.66 91 GLY A N 1
ATOM 710 C CA . GLY A 1 91 ? -43.181 -12.120 205.116 1.00 61.66 91 GLY A CA 1
ATOM 711 C C . GLY A 1 91 ? -43.826 -11.372 203.944 1.00 61.66 91 GLY A C 1
ATOM 712 O O . GLY A 1 91 ? -44.077 -10.174 204.073 1.00 61.66 91 GLY A O 1
ATOM 713 N N . ALA A 1 92 ? -44.084 -12.034 202.811 1.00 69.38 92 ALA A N 1
ATOM 714 C CA . ALA A 1 92 ? -44.787 -11.434 201.676 1.00 69.38 92 ALA A CA 1
ATOM 715 C C . ALA A 1 92 ? -46.314 -11.647 201.746 1.00 69.38 92 ALA A C 1
ATOM 717 O O . ALA A 1 92 ? -46.784 -12.769 201.919 1.00 69.38 92 ALA A O 1
ATOM 718 N N . ASP A 1 93 ? -47.074 -10.568 201.524 1.00 67.44 93 ASP A N 1
ATOM 719 C CA . ASP A 1 93 ? -48.551 -10.531 201.580 1.00 67.44 93 ASP A CA 1
ATOM 720 C C . ASP A 1 93 ? -49.230 -10.458 200.187 1.00 67.44 93 ASP A C 1
ATOM 722 O O . ASP A 1 93 ? -50.439 -10.251 200.083 1.00 67.44 93 ASP A O 1
ATOM 726 N N . SER A 1 94 ? -48.480 -10.608 199.084 1.00 68.94 94 SER A N 1
ATOM 727 C CA . SER A 1 94 ? -49.050 -10.638 197.724 1.00 68.94 94 SER A CA 1
ATOM 728 C C . SER A 1 94 ? -48.293 -11.586 196.790 1.00 68.94 94 SER A C 1
ATOM 730 O O . SER A 1 94 ? -47.078 -11.731 196.909 1.00 68.94 94 SER A O 1
ATOM 732 N N . PHE A 1 95 ? -49.012 -12.197 195.840 1.00 69.75 95 PHE A N 1
ATOM 733 C CA . PHE A 1 95 ? -48.519 -13.314 195.016 1.00 69.75 95 PHE A CA 1
ATOM 734 C C . PHE A 1 95 ? -48.735 -13.103 193.498 1.00 69.75 95 PHE A C 1
ATOM 736 O O . PHE A 1 95 ? -48.769 -14.066 192.734 1.00 69.75 95 PHE A O 1
ATOM 743 N N . GLU A 1 96 ? -48.881 -11.845 193.054 1.00 75.75 96 GLU A N 1
ATOM 744 C CA . GLU A 1 96 ? -49.075 -11.433 191.643 1.00 75.75 96 GLU A CA 1
ATOM 745 C C . GLU A 1 96 ? -48.102 -12.119 190.668 1.00 75.75 96 GLU A C 1
ATOM 747 O O . GLU A 1 96 ? -48.506 -12.618 189.620 1.00 75.75 96 GLU A O 1
ATOM 752 N N . GLU A 1 97 ? -46.822 -12.201 191.034 1.00 76.38 97 GLU A N 1
ATOM 753 C CA . GLU A 1 97 ? -45.758 -12.727 190.172 1.00 76.38 97 GLU A CA 1
ATOM 754 C C . GLU A 1 97 ? -45.923 -14.235 189.895 1.00 76.38 97 GLU A C 1
ATOM 756 O O . GLU A 1 97 ? -45.825 -14.684 188.752 1.00 76.38 97 GLU A O 1
ATOM 761 N N . MET A 1 98 ? -46.312 -15.009 190.914 1.00 76.00 98 MET A N 1
ATOM 762 C CA . MET A 1 98 ? -46.667 -16.428 190.771 1.00 76.00 98 MET A CA 1
ATOM 763 C C . MET A 1 98 ? -47.986 -16.611 190.008 1.00 76.00 98 MET A C 1
ATOM 765 O O . MET A 1 98 ? -48.144 -17.582 189.267 1.00 76.00 98 MET A O 1
ATOM 769 N N . ASN A 1 99 ? -48.930 -15.673 190.139 1.00 77.25 99 ASN A N 1
ATOM 770 C CA . ASN A 1 99 ? -50.174 -15.663 189.364 1.00 77.25 99 ASN A CA 1
ATOM 771 C C . ASN A 1 99 ? -49.901 -15.440 187.868 1.00 77.25 99 ASN A C 1
ATOM 773 O O . ASN A 1 99 ? -50.495 -16.114 187.024 1.00 77.25 99 ASN A O 1
ATOM 777 N N . ALA A 1 100 ? -48.977 -14.536 187.532 1.00 76.25 100 ALA A N 1
ATOM 778 C CA . ALA A 1 100 ? -48.511 -14.314 186.167 1.00 76.25 100 ALA A CA 1
ATOM 779 C C . ALA A 1 100 ? -47.767 -15.544 185.609 1.00 76.25 100 ALA A C 1
ATOM 781 O O . ALA A 1 100 ? -48.008 -15.938 184.465 1.00 76.25 100 ALA A O 1
ATOM 782 N N . GLU A 1 101 ? -46.932 -16.206 186.421 1.00 78.62 101 GLU A N 1
ATOM 783 C CA . GLU A 1 101 ? -46.271 -17.467 186.051 1.00 78.62 101 GLU A CA 1
ATOM 784 C C . GLU A 1 101 ? -47.299 -18.582 185.763 1.00 78.62 101 GLU A C 1
ATOM 786 O O . GLU A 1 101 ? -47.211 -19.262 184.736 1.00 78.62 101 GLU A O 1
ATOM 791 N N . LEU A 1 102 ? -48.321 -18.736 186.616 1.00 77.69 102 LEU A N 1
ATOM 792 C CA . LEU A 1 102 ? -49.405 -19.708 186.434 1.00 77.69 102 LEU A CA 1
ATOM 793 C C . LEU A 1 102 ? -50.255 -19.398 185.190 1.00 77.69 102 LEU A C 1
ATOM 795 O O . LEU A 1 102 ? -50.552 -20.307 184.414 1.00 77.69 102 LEU A O 1
ATOM 799 N N . GLN A 1 103 ? -50.601 -18.127 184.958 1.00 71.00 103 GLN A N 1
ATOM 800 C CA . GLN A 1 103 ? -51.284 -17.663 183.742 1.00 71.00 103 GLN A CA 1
ATOM 801 C C . GLN A 1 103 ? -50.474 -17.981 182.480 1.00 71.00 103 GLN A C 1
ATOM 803 O O . GLN A 1 103 ? -51.039 -18.489 181.513 1.00 71.00 103 GLN A O 1
ATOM 808 N N . SER A 1 104 ? -49.156 -17.744 182.485 1.00 75.31 104 SER A N 1
ATOM 809 C CA . SER A 1 104 ? -48.286 -18.081 181.351 1.00 75.31 104 SER A CA 1
ATOM 810 C C . SER A 1 104 ? -48.263 -19.589 181.094 1.00 75.31 104 SER A C 1
ATOM 812 O O . SER A 1 104 ? -48.522 -20.025 179.975 1.00 75.31 104 SER A O 1
ATOM 814 N N . LYS A 1 105 ? -48.058 -20.400 182.139 1.00 73.25 105 LYS A N 1
ATOM 815 C CA . LYS A 1 105 ? -48.032 -21.869 182.028 1.00 73.25 105 LYS A CA 1
ATOM 816 C C . LYS A 1 105 ? -49.377 -22.450 181.565 1.00 73.25 105 LYS A C 1
ATOM 818 O O . LYS A 1 105 ? -49.394 -23.399 180.785 1.00 73.25 105 LYS A O 1
ATOM 823 N N . LEU A 1 106 ? -50.505 -21.863 181.979 1.00 71.44 106 LEU A N 1
ATOM 824 C CA . LEU A 1 106 ? -51.840 -22.201 181.464 1.00 71.44 106 LEU A CA 1
ATOM 825 C C . LEU A 1 106 ? -52.013 -21.805 179.989 1.00 71.44 106 LEU A C 1
ATOM 827 O O . LEU A 1 106 ? -52.594 -22.563 179.212 1.00 71.44 106 LEU A O 1
ATOM 831 N N . LYS A 1 107 ? -51.503 -20.637 179.589 1.00 68.38 107 LYS A N 1
ATOM 832 C CA . LYS A 1 107 ? -51.567 -20.137 178.209 1.00 68.38 107 LYS A CA 1
ATOM 833 C C . LYS A 1 107 ? -50.802 -21.046 177.241 1.00 68.38 107 LYS A C 1
ATOM 835 O O . LYS A 1 107 ? -51.329 -21.351 176.170 1.00 68.38 107 LYS A O 1
ATOM 840 N N . ASP A 1 108 ? -49.640 -21.544 177.661 1.00 70.56 108 ASP A N 1
ATOM 841 C CA . ASP A 1 108 ? -48.843 -22.523 176.913 1.00 70.56 108 ASP A CA 1
ATOM 842 C C . ASP A 1 108 ? -49.540 -23.896 176.838 1.00 70.56 108 ASP A C 1
ATOM 844 O O . ASP A 1 108 ? -49.599 -24.508 175.771 1.00 70.56 108 ASP A O 1
ATOM 848 N N . LEU A 1 109 ? -50.154 -24.359 177.937 1.00 65.75 109 LEU A N 1
ATOM 849 C CA . LEU A 1 109 ? -50.909 -25.623 177.987 1.00 65.75 109 LEU A CA 1
ATOM 850 C C . LEU A 1 109 ? -52.158 -25.645 177.094 1.00 65.75 109 LEU A C 1
ATOM 852 O O . LEU A 1 109 ? -52.507 -26.695 176.553 1.00 65.75 109 LEU A O 1
ATOM 856 N N . PHE A 1 110 ? -52.852 -24.511 176.956 1.00 63.03 110 PHE A N 1
ATOM 857 C CA . PHE A 1 110 ? -54.115 -24.424 176.211 1.00 63.03 110 PHE A CA 1
ATOM 858 C C . PHE A 1 110 ? -53.995 -23.814 174.805 1.00 63.03 110 PHE A C 1
ATOM 860 O O . PHE A 1 110 ? -54.985 -23.816 174.071 1.00 63.03 110 PHE A O 1
ATOM 867 N N . ASN A 1 111 ? -52.795 -23.380 174.404 1.00 62.69 111 ASN A N 1
ATOM 868 C CA . ASN A 1 111 ? -52.404 -23.062 173.025 1.00 62.69 111 ASN A CA 1
ATOM 869 C C . ASN A 1 111 ? -53.362 -22.085 172.298 1.00 62.69 111 ASN A C 1
ATOM 871 O O . ASN A 1 111 ? -53.811 -22.325 171.173 1.00 62.69 111 ASN A O 1
ATOM 875 N N . VAL A 1 112 ? -53.718 -20.984 172.975 1.00 62.06 112 VAL A N 1
ATOM 876 C CA . VAL A 1 112 ? -54.651 -19.961 172.465 1.00 62.06 112 VAL A CA 1
ATOM 877 C C . VAL A 1 112 ? -53.894 -18.891 171.667 1.00 62.06 112 VAL A C 1
ATOM 879 O O . VAL A 1 112 ? -53.217 -18.029 172.226 1.00 62.06 112 VAL A O 1
ATOM 882 N N . ASP A 1 113 ? -54.038 -18.936 170.343 1.00 59.19 113 ASP A N 1
ATOM 883 C CA . ASP A 1 113 ? -53.343 -18.064 169.389 1.00 59.19 113 ASP A CA 1
ATOM 884 C C . ASP A 1 113 ? -53.965 -16.653 169.319 1.00 59.19 113 ASP A C 1
ATOM 886 O O . ASP A 1 113 ? -54.972 -16.419 168.642 1.00 59.19 113 ASP A O 1
ATOM 890 N N . ALA A 1 114 ? -53.340 -15.698 170.014 1.00 60.59 114 ALA A N 1
ATOM 891 C CA . ALA A 1 114 ? -53.783 -14.304 170.085 1.00 60.59 114 ALA A CA 1
ATOM 892 C C . ALA A 1 114 ? -53.817 -13.592 168.714 1.00 60.59 114 ALA A C 1
ATOM 894 O O . ALA A 1 114 ? -54.636 -12.694 168.513 1.00 60.59 114 ALA A O 1
ATOM 895 N N . SER A 1 115 ? -52.992 -14.019 167.749 1.00 65.81 115 SER A N 1
ATOM 896 C CA . SER A 1 115 ? -52.860 -13.351 166.443 1.00 65.81 115 SER A CA 1
ATOM 897 C C . SER A 1 115 ? -54.136 -13.416 165.590 1.00 65.81 115 SER A C 1
ATOM 899 O O . SER A 1 115 ? -54.439 -12.499 164.821 1.00 65.81 115 SER A O 1
ATOM 901 N N . LYS A 1 116 ? -54.937 -14.480 165.749 1.00 66.00 116 LYS A N 1
ATOM 902 C CA . LYS A 1 116 ? -56.180 -14.680 164.987 1.00 66.00 116 LYS A CA 1
ATOM 903 C C . LYS A 1 116 ? -57.332 -13.795 165.454 1.00 66.00 116 LYS A C 1
ATOM 905 O O . LYS A 1 116 ? -58.185 -13.448 164.636 1.00 66.00 116 LYS A O 1
ATOM 910 N N . LEU A 1 117 ? -57.373 -13.432 166.737 1.00 65.44 117 LEU A N 1
ATOM 911 C CA . LEU A 1 117 ? -58.471 -12.642 167.301 1.00 65.44 117 LEU A CA 1
ATOM 912 C C . LEU A 1 117 ? -58.444 -11.202 166.762 1.00 65.44 117 LEU A C 1
ATOM 914 O O . LEU A 1 117 ? -59.463 -10.669 166.323 1.00 65.44 117 LEU A O 1
ATOM 918 N N . GLU A 1 118 ? -57.253 -10.608 166.721 1.00 68.19 118 GLU A N 1
ATOM 919 C CA . GLU A 1 118 ? -57.028 -9.228 166.281 1.00 68.19 118 GLU A CA 1
ATOM 920 C C . GLU A 1 118 ? -57.185 -9.074 164.754 1.00 68.19 118 GLU A C 1
ATOM 922 O O . GLU A 1 118 ? -57.800 -8.119 164.273 1.00 68.19 118 GLU A O 1
ATOM 927 N N . SER A 1 119 ? -56.765 -10.090 163.987 1.00 72.50 119 SER A N 1
ATOM 928 C CA . SER A 1 119 ? -56.998 -10.192 162.537 1.00 72.50 119 SER A CA 1
ATOM 929 C C . SER A 1 119 ? -58.489 -10.125 162.155 1.00 72.50 119 SER A C 1
ATOM 931 O O . SER A 1 119 ? -58.862 -9.449 161.191 1.00 72.50 119 SER A O 1
ATOM 933 N N . LEU A 1 120 ? -59.358 -10.798 162.919 1.00 70.88 120 LEU A N 1
ATOM 934 C CA . LEU A 1 120 ? -60.807 -10.818 162.685 1.00 70.88 120 LEU A CA 1
ATOM 935 C C . LEU A 1 120 ? -61.491 -9.493 163.048 1.00 70.88 120 LEU A C 1
ATOM 937 O O . LEU A 1 120 ? -62.418 -9.075 162.350 1.00 70.88 120 LEU A O 1
ATOM 941 N N . ALA A 1 121 ? -61.024 -8.811 164.097 1.00 68.19 121 ALA A N 1
ATOM 942 C CA . ALA A 1 121 ? -61.534 -7.495 164.477 1.00 68.19 121 ALA A CA 1
ATOM 943 C C . ALA A 1 121 ? -61.236 -6.439 163.395 1.00 68.19 121 ALA A C 1
ATOM 945 O O . ALA A 1 121 ? -62.139 -5.709 162.981 1.00 68.19 121 ALA A O 1
ATOM 946 N N . ALA A 1 122 ? -60.006 -6.416 162.867 1.00 71.56 122 ALA A N 1
ATOM 947 C CA . ALA A 1 122 ? -59.611 -5.501 161.796 1.00 71.56 122 ALA A CA 1
ATOM 948 C C . ALA A 1 122 ? -60.442 -5.702 160.511 1.00 71.56 122 ALA A C 1
ATOM 950 O O . ALA A 1 122 ? -60.939 -4.734 159.928 1.00 71.56 122 ALA A O 1
ATOM 951 N N . LYS A 1 123 ? -60.669 -6.960 160.101 1.00 77.50 123 LYS A N 1
ATOM 952 C CA . LYS A 1 123 ? -61.414 -7.290 158.871 1.00 77.50 123 LYS A CA 1
ATOM 953 C C . LYS A 1 123 ? -62.876 -6.835 158.882 1.00 77.50 123 LYS A C 1
ATOM 955 O O . LYS A 1 123 ? -63.390 -6.444 157.838 1.00 77.50 123 LYS A O 1
ATOM 960 N N . ASN A 1 124 ? -63.538 -6.852 160.040 1.00 70.12 124 ASN A N 1
ATOM 961 C CA . ASN A 1 124 ? -64.922 -6.380 160.160 1.00 70.12 124 ASN A CA 1
ATOM 962 C C . ASN A 1 124 ? -65.054 -4.853 160.034 1.00 70.12 124 ASN A C 1
ATOM 964 O O . ASN A 1 124 ? -66.113 -4.368 159.636 1.00 70.12 124 ASN A O 1
ATOM 968 N N . LYS A 1 125 ? -64.002 -4.082 160.341 1.00 73.94 125 LYS A N 1
ATOM 969 C CA . LYS A 1 125 ? -64.019 -2.627 160.138 1.00 73.94 125 LYS A CA 1
ATOM 970 C C . LYS A 1 125 ? -63.865 -2.270 158.655 1.00 73.94 125 LYS A C 1
ATOM 972 O O . LYS A 1 125 ? -64.685 -1.529 158.122 1.00 73.94 125 LYS A O 1
ATOM 977 N N . GLU A 1 126 ? -62.874 -2.872 157.996 1.00 77.31 126 GLU A N 1
ATOM 978 C CA . GLU A 1 126 ? -62.589 -2.721 156.558 1.00 77.31 126 GLU A CA 1
ATOM 979 C C . GLU A 1 126 ? -63.836 -2.972 155.688 1.00 77.31 126 GLU A C 1
ATOM 981 O O . GLU A 1 126 ? -64.173 -2.161 154.826 1.00 77.31 126 GLU A O 1
ATOM 986 N N . LEU A 1 127 ? -64.568 -4.066 155.944 1.00 78.44 127 LEU A N 1
ATOM 987 C CA . LEU A 1 127 ? -65.715 -4.454 155.114 1.00 78.44 127 LEU A CA 1
ATOM 988 C C . LEU A 1 127 ? -66.858 -3.423 155.141 1.00 78.44 127 LEU A C 1
ATOM 990 O O . LEU A 1 127 ? -67.470 -3.147 154.109 1.00 78.44 127 LEU A O 1
ATOM 994 N N . ASN A 1 128 ? -67.134 -2.837 156.310 1.00 70.88 128 ASN A N 1
ATOM 995 C CA . ASN A 1 128 ? -68.211 -1.858 156.475 1.00 70.88 128 ASN A CA 1
ATOM 996 C C . ASN A 1 128 ? -67.900 -0.529 155.762 1.00 70.88 128 ASN A C 1
ATOM 998 O O . ASN A 1 128 ? -68.797 0.087 155.187 1.00 70.88 128 ASN A O 1
ATOM 1002 N N . GLU A 1 129 ? -66.631 -0.110 155.727 1.00 74.62 129 GLU A N 1
ATOM 1003 C CA . GLU A 1 129 ? -66.210 1.093 154.994 1.00 74.62 129 GLU A CA 1
ATOM 1004 C C . GLU A 1 129 ? -66.228 0.905 153.465 1.00 74.62 129 GLU A C 1
ATOM 1006 O O . GLU A 1 129 ? -66.367 1.889 152.734 1.00 74.62 129 GLU A O 1
ATOM 1011 N N . GLN A 1 130 ? -66.127 -0.331 152.958 1.00 73.06 130 GLN A N 1
ATOM 1012 C CA . GLN A 1 130 ? -66.263 -0.623 151.523 1.00 73.06 130 GLN A CA 1
ATOM 1013 C C . GLN A 1 130 ? -67.728 -0.593 151.055 1.00 73.06 130 GLN A C 1
ATOM 1015 O O . GLN A 1 130 ? -68.009 -0.052 149.984 1.00 73.06 130 GLN A O 1
ATOM 1020 N N . ILE A 1 131 ? -68.668 -1.097 151.866 1.00 73.25 131 ILE A N 1
ATOM 1021 C CA . ILE A 1 131 ? -70.110 -1.089 151.550 1.00 73.25 131 ILE A CA 1
ATOM 1022 C C . ILE A 1 131 ? -70.613 0.347 151.326 1.00 73.25 131 ILE A C 1
ATOM 1024 O O . ILE A 1 131 ? -71.218 0.631 150.293 1.00 73.25 131 ILE A O 1
ATOM 1028 N N . ALA A 1 132 ? -70.265 1.277 152.222 1.00 71.44 132 ALA A N 1
ATOM 1029 C CA . ALA A 1 132 ? -70.693 2.676 152.135 1.00 71.44 132 ALA A CA 1
ATOM 1030 C C . ALA A 1 132 ? -70.201 3.413 150.867 1.00 71.44 132 ALA A C 1
ATOM 1032 O O . ALA A 1 132 ? -70.850 4.351 150.404 1.00 71.44 132 ALA A O 1
ATOM 1033 N N . ARG A 1 133 ? -69.065 3.005 150.277 1.00 72.81 133 ARG A N 1
ATOM 1034 C CA . ARG A 1 133 ? -68.550 3.610 149.031 1.00 72.81 133 ARG A CA 1
ATOM 1035 C C . ARG A 1 133 ? -69.340 3.145 147.808 1.00 72.81 133 ARG A C 1
ATOM 1037 O O . ARG A 1 133 ? -69.666 3.961 146.949 1.00 72.81 133 ARG A O 1
ATOM 1044 N N . LEU A 1 134 ? -69.676 1.855 147.750 1.00 69.19 134 LEU A N 1
ATOM 1045 C CA . LEU A 1 134 ? -70.387 1.251 146.618 1.00 69.19 134 LEU A CA 1
ATOM 1046 C C . LEU A 1 134 ? -71.828 1.765 146.483 1.00 69.19 134 LEU A C 1
ATOM 1048 O O . LEU A 1 134 ? -72.326 1.918 145.367 1.00 69.19 134 LEU A O 1
ATOM 1052 N N . GLU A 1 135 ? -72.492 2.093 147.594 1.00 68.00 135 GLU A N 1
ATOM 1053 C CA . GLU A 1 135 ? -73.832 2.694 147.557 1.00 68.00 135 GLU A CA 1
ATOM 1054 C C . GLU A 1 135 ? -73.823 4.090 146.906 1.00 68.00 135 GLU A C 1
ATOM 1056 O O . GLU A 1 135 ? -74.712 4.401 146.111 1.00 68.00 135 GLU A O 1
ATOM 1061 N N . GLN A 1 136 ? -72.778 4.894 147.142 1.00 67.06 136 GLN A N 1
ATOM 1062 C CA . GLN A 1 136 ? -72.650 6.242 146.572 1.00 67.06 136 GLN A CA 1
ATOM 1063 C C . GLN A 1 136 ? -72.264 6.249 145.077 1.00 67.06 136 GLN A C 1
ATOM 1065 O O . GLN A 1 136 ? -72.548 7.215 144.361 1.00 67.06 136 GLN A O 1
ATOM 1070 N N . GLU A 1 137 ? -71.628 5.189 144.570 1.00 61.81 137 GLU A N 1
ATOM 1071 C CA . GLU A 1 137 ? -71.364 5.044 143.131 1.00 61.81 137 GLU A CA 1
ATOM 1072 C C . GLU A 1 137 ? -72.646 4.735 142.341 1.00 61.81 137 GLU A C 1
ATOM 1074 O O . GLU A 1 137 ? -72.817 5.236 141.224 1.00 61.81 137 GLU A O 1
ATOM 1079 N N . ARG A 1 138 ? -73.585 3.986 142.937 1.00 66.00 138 ARG A N 1
ATOM 1080 C CA . ARG A 1 138 ? -74.830 3.555 142.280 1.00 66.00 138 ARG A CA 1
ATOM 1081 C C . ARG A 1 138 ? -75.786 4.702 141.936 1.00 66.00 138 ARG A C 1
ATOM 1083 O O . ARG A 1 138 ? -76.500 4.613 140.943 1.00 66.00 138 ARG A O 1
ATOM 1090 N N . GLU A 1 139 ? -75.785 5.801 142.693 1.00 59.50 139 GLU A N 1
ATOM 1091 C CA . GLU A 1 139 ? -76.612 6.982 142.373 1.00 59.50 139 GLU A CA 1
ATOM 1092 C C . GLU A 1 139 ? -76.145 7.741 141.115 1.00 59.50 139 GLU A C 1
ATOM 1094 O O . GLU A 1 139 ? -76.930 8.457 140.493 1.00 59.50 139 GLU A O 1
ATOM 1099 N N . LYS A 1 140 ? -74.879 7.591 140.699 1.00 62.41 140 LYS A N 1
ATOM 1100 C CA . LYS A 1 140 ? -74.289 8.363 139.583 1.00 62.41 140 LYS A CA 1
ATOM 1101 C C . LYS A 1 140 ? -74.400 7.670 138.219 1.00 62.41 140 LYS A C 1
ATOM 1103 O O . LYS A 1 140 ? -74.028 8.253 137.198 1.00 62.41 140 LYS A O 1
ATOM 1108 N N . GLU A 1 141 ? -74.919 6.447 138.186 1.00 59.34 141 GLU A N 1
ATOM 1109 C CA . GLU A 1 141 ? -74.939 5.574 137.009 1.00 59.34 141 GLU A CA 1
ATOM 1110 C C . GLU A 1 141 ? -75.728 6.118 135.785 1.00 59.34 141 GLU A C 1
ATOM 1112 O O . GLU A 1 141 ? -75.205 6.022 134.667 1.00 59.34 141 GLU A O 1
ATOM 1117 N N . PRO A 1 142 ? -76.908 6.773 135.924 1.00 59.97 142 PRO A N 1
ATOM 1118 C CA . PRO A 1 142 ? -77.709 7.212 134.770 1.00 59.97 142 PRO A CA 1
ATOM 1119 C C . PRO A 1 142 ? -76.995 8.200 133.832 1.00 59.97 142 PRO A C 1
ATOM 1121 O O . PRO A 1 142 ? -77.099 8.097 132.606 1.00 59.97 142 PRO A O 1
ATOM 1124 N N . ASN A 1 143 ? -76.206 9.126 134.389 1.00 66.50 143 ASN A N 1
ATOM 1125 C CA . ASN A 1 143 ? -75.511 10.173 133.626 1.00 66.50 143 ASN A CA 1
ATOM 1126 C C . ASN A 1 143 ? -74.401 9.614 132.711 1.00 66.50 143 ASN A C 1
ATOM 1128 O O . ASN A 1 143 ? -74.057 10.209 131.682 1.00 66.50 143 ASN A O 1
ATOM 1132 N N . ARG A 1 144 ? -73.853 8.440 133.052 1.00 73.19 144 ARG A N 1
ATOM 1133 C CA . ARG A 1 144 ? -72.811 7.762 132.268 1.00 73.19 144 ARG A CA 1
ATOM 1134 C C . ARG A 1 144 ? -73.374 7.136 130.990 1.00 73.19 144 ARG A C 1
ATOM 1136 O O . ARG A 1 144 ? -72.707 7.145 129.956 1.00 73.19 144 ARG A O 1
ATOM 1143 N N . LEU A 1 145 ? -74.610 6.635 131.040 1.00 73.62 145 LEU A N 1
ATOM 1144 C CA . LEU A 1 145 ? -75.250 5.935 129.923 1.00 73.62 145 LEU A CA 1
ATOM 1145 C C . LEU A 1 145 ? -75.682 6.897 128.801 1.00 73.62 145 LEU A C 1
ATOM 1147 O O . LEU A 1 145 ? -75.503 6.606 127.617 1.00 73.62 145 LEU A O 1
ATOM 1151 N N . GLU A 1 146 ? -76.185 8.076 129.172 1.00 76.38 146 GLU A N 1
ATOM 1152 C CA . GLU A 1 146 ? -76.574 9.135 128.231 1.00 76.38 146 GLU A CA 1
ATOM 1153 C C . GLU A 1 146 ? -75.362 9.710 127.475 1.00 76.38 146 GLU A C 1
ATOM 1155 O O . GLU A 1 146 ? -75.400 9.916 126.259 1.00 76.38 146 GLU A O 1
ATOM 1160 N N . SER A 1 147 ? -74.236 9.871 128.177 1.00 77.00 147 SER A N 1
ATOM 1161 C CA . SER A 1 147 ? -72.959 10.296 127.587 1.00 77.00 147 SER A CA 1
ATOM 1162 C C . SER A 1 147 ? -72.458 9.311 126.516 1.00 77.00 147 SER A C 1
ATOM 1164 O O . SER A 1 147 ? -72.007 9.725 125.446 1.00 77.00 147 SER A O 1
ATOM 1166 N N . LEU A 1 148 ? -72.608 8.002 126.754 1.00 79.50 148 LEU A N 1
ATOM 1167 C CA . LEU A 1 148 ? -72.234 6.954 125.795 1.00 79.50 148 LEU A CA 1
ATOM 1168 C C . LEU A 1 148 ? -73.147 6.910 124.558 1.00 79.50 148 LEU A C 1
ATOM 1170 O O . LEU A 1 148 ? -72.656 6.645 123.458 1.00 79.50 148 LEU A O 1
ATOM 1174 N N . ARG A 1 149 ? -74.449 7.214 124.684 1.00 79.06 149 ARG A N 1
ATOM 1175 C CA . ARG A 1 149 ? -75.345 7.331 123.514 1.00 79.06 149 ARG A CA 1
ATOM 1176 C C . ARG A 1 149 ? -74.931 8.468 122.584 1.00 79.06 149 ARG A C 1
ATOM 1178 O O . ARG A 1 149 ? -74.880 8.261 121.372 1.00 79.06 149 ARG A O 1
ATOM 1185 N N . LYS A 1 150 ? -74.596 9.637 123.139 1.00 81.50 150 LYS A N 1
ATOM 1186 C CA . LYS A 1 150 ? -74.130 10.797 122.358 1.00 81.50 150 LYS A CA 1
ATOM 1187 C C . LYS A 1 150 ? -72.818 10.495 121.632 1.00 81.50 150 LYS A C 1
ATOM 1189 O O . LYS A 1 150 ? -72.707 10.777 120.441 1.00 81.50 150 LYS A O 1
ATOM 1194 N N . LEU A 1 151 ? -71.876 9.828 122.304 1.00 83.62 151 LEU A N 1
ATOM 1195 C CA . LEU A 1 151 ? -70.628 9.376 121.682 1.00 83.62 151 LEU A CA 1
ATOM 1196 C C . LEU A 1 151 ? -70.879 8.379 120.537 1.00 83.62 151 LEU A C 1
ATOM 1198 O O . LEU A 1 151 ? -70.307 8.534 119.460 1.00 83.62 151 LEU A O 1
ATOM 1202 N N . LYS A 1 152 ? -71.779 7.401 120.725 1.00 84.12 152 LYS A N 1
ATOM 1203 C CA . LYS A 1 152 ? -72.161 6.447 119.669 1.00 84.12 152 LYS A CA 1
ATOM 1204 C C . LYS A 1 152 ? -72.758 7.152 118.445 1.00 84.12 152 LYS A C 1
ATOM 1206 O O . LYS A 1 152 ? -72.397 6.806 117.324 1.00 84.12 152 LYS A O 1
ATOM 1211 N N . ALA A 1 153 ? -73.638 8.134 118.647 1.00 83.00 153 ALA A N 1
ATOM 1212 C CA . ALA A 1 153 ? -74.230 8.904 117.553 1.00 83.00 153 ALA A CA 1
ATOM 1213 C C . ALA A 1 153 ? -73.178 9.723 116.779 1.00 83.00 153 ALA A C 1
ATOM 1215 O O . ALA A 1 153 ? -73.198 9.718 115.550 1.00 83.00 153 ALA A O 1
ATOM 1216 N N . SER A 1 154 ? -72.223 10.352 117.479 1.00 86.50 154 SER A N 1
ATOM 1217 C CA . SER A 1 154 ? -71.103 11.066 116.845 1.00 86.50 154 SER A CA 1
ATOM 1218 C C . SER A 1 154 ? -70.246 10.131 115.990 1.00 86.50 154 SER A C 1
ATOM 1220 O O . SER A 1 154 ? -70.050 10.389 114.806 1.00 86.50 154 SER A O 1
ATOM 1222 N N . LEU A 1 155 ? -69.806 9.002 116.557 1.00 87.50 155 LEU A N 1
ATOM 1223 C CA . LEU A 1 155 ? -68.989 8.019 115.840 1.00 87.50 155 LEU A CA 1
ATOM 1224 C C . LEU A 1 155 ? -69.720 7.440 114.621 1.00 87.50 155 LEU A C 1
ATOM 1226 O O . LEU A 1 155 ? -69.103 7.210 113.586 1.00 87.50 155 LEU A O 1
ATOM 1230 N N . GLN A 1 156 ? -71.038 7.242 114.707 1.00 84.56 156 GLN A N 1
ATOM 1231 C CA . GLN A 1 156 ? -71.834 6.755 113.582 1.00 84.56 156 GLN A CA 1
ATOM 1232 C C . GLN A 1 156 ? -71.987 7.805 112.464 1.00 84.56 156 GLN A C 1
ATOM 1234 O O . GLN A 1 156 ? -71.974 7.436 111.290 1.00 84.56 156 GLN A O 1
ATOM 1239 N N . ALA A 1 157 ? -72.054 9.098 112.799 1.00 85.31 157 ALA A N 1
ATOM 1240 C CA . ALA A 1 157 ? -71.998 10.176 111.810 1.00 85.31 157 ALA A CA 1
ATOM 1241 C C . ALA A 1 157 ? -70.612 10.273 111.142 1.00 85.31 157 ALA A C 1
ATOM 1243 O O . ALA A 1 157 ? -70.523 10.498 109.936 1.00 85.31 157 ALA A O 1
ATOM 1244 N N . ASP A 1 158 ? -69.528 10.057 111.890 1.00 85.19 158 ASP A N 1
ATOM 1245 C CA . ASP A 1 158 ? -68.173 10.053 111.329 1.00 85.19 158 ASP A CA 1
ATOM 1246 C C . ASP A 1 158 ? -67.921 8.834 110.422 1.00 85.19 158 ASP A C 1
ATOM 1248 O O . ASP A 1 158 ? -67.326 8.987 109.357 1.00 85.19 158 ASP A O 1
ATOM 1252 N N . VAL A 1 159 ? -68.465 7.654 110.750 1.00 86.88 159 VAL A N 1
ATOM 1253 C CA . VAL A 1 159 ? -68.468 6.488 109.841 1.00 86.88 159 VAL A CA 1
ATOM 1254 C C . VAL A 1 159 ? -69.148 6.819 108.507 1.00 86.88 159 VAL A C 1
ATOM 1256 O O . VAL A 1 159 ? -68.598 6.492 107.457 1.00 86.88 159 VAL A O 1
ATOM 1259 N N . GLN A 1 160 ? -70.287 7.521 108.519 1.00 89.19 160 GLN A N 1
ATOM 1260 C CA . GLN A 1 160 ? -70.962 7.941 107.283 1.00 89.19 160 GLN A CA 1
ATOM 1261 C C . GLN A 1 160 ? -70.123 8.936 106.461 1.00 89.19 160 GLN A C 1
ATOM 1263 O O . GLN A 1 160 ? -70.077 8.824 105.236 1.00 89.19 160 GLN A O 1
ATOM 1268 N N . LYS A 1 161 ? -69.397 9.864 107.108 1.00 89.19 161 LYS A N 1
ATOM 1269 C CA . LYS A 1 161 ? -68.449 10.759 106.413 1.00 89.19 161 LYS A CA 1
ATOM 1270 C C . LYS A 1 161 ? -67.316 9.977 105.747 1.00 89.19 161 LYS A C 1
ATOM 1272 O O . LYS A 1 161 ? -66.997 10.251 104.593 1.00 89.19 161 LYS A O 1
ATOM 1277 N N . TYR A 1 162 ? -66.729 8.997 106.439 1.00 87.06 162 TYR A N 1
ATOM 1278 C CA . TYR A 1 162 ? -65.670 8.161 105.864 1.00 87.06 162 TYR A CA 1
ATOM 1279 C C . TYR A 1 162 ? -66.179 7.279 104.718 1.00 87.06 162 TYR A C 1
ATOM 1281 O O . TYR A 1 162 ? -65.480 7.137 103.720 1.00 87.06 162 TYR A O 1
ATOM 1289 N N . GLN A 1 163 ? -67.405 6.753 104.798 1.00 85.94 163 GLN A N 1
ATOM 1290 C CA . GLN A 1 163 ? -68.035 6.023 103.690 1.00 85.94 163 GLN A CA 1
ATOM 1291 C C . GLN A 1 163 ? -68.241 6.916 102.455 1.00 85.94 163 GLN A C 1
ATOM 1293 O O . GLN A 1 163 ? -67.890 6.515 101.347 1.00 85.94 163 GLN A O 1
ATOM 1298 N N . ALA A 1 164 ? -68.730 8.148 102.636 1.00 86.50 164 ALA A N 1
ATOM 1299 C CA . ALA A 1 164 ? -68.860 9.113 101.541 1.00 86.50 164 ALA A CA 1
ATOM 1300 C C . ALA A 1 164 ? -67.495 9.510 100.942 1.00 86.50 164 ALA A C 1
ATOM 1302 O O . ALA A 1 164 ? -67.356 9.623 99.726 1.00 86.50 164 ALA A O 1
ATOM 1303 N N . TYR A 1 165 ? -66.469 9.676 101.783 1.00 88.94 165 TYR A N 1
ATOM 1304 C CA . TYR A 1 165 ? -65.102 9.954 101.337 1.00 88.94 165 TYR A CA 1
ATOM 1305 C C . TYR A 1 165 ? -64.507 8.795 100.521 1.00 88.94 165 TYR A C 1
ATOM 1307 O O . TYR A 1 165 ? -63.946 9.037 99.455 1.00 88.94 165 TYR A O 1
ATOM 1315 N N . MET A 1 166 ? -64.690 7.546 100.964 1.00 88.56 166 MET A N 1
ATOM 1316 C CA . MET A 1 166 ? -64.267 6.357 100.213 1.00 88.56 166 MET A CA 1
ATOM 1317 C C . MET A 1 166 ? -64.958 6.265 98.849 1.00 88.56 166 MET A C 1
ATOM 1319 O O . MET A 1 166 ? -64.275 6.097 97.846 1.00 88.56 166 MET A O 1
ATOM 1323 N N . SER A 1 167 ? -66.276 6.478 98.783 1.00 89.81 167 SER A N 1
ATOM 1324 C CA . SER A 1 167 ? -67.013 6.448 97.510 1.00 89.81 167 SER A CA 1
ATOM 1325 C C . SER A 1 167 ? -66.548 7.539 96.528 1.00 89.81 167 SER A C 1
ATOM 1327 O O . SER A 1 167 ? -66.429 7.296 95.325 1.00 89.81 167 SER A O 1
ATOM 1329 N N . ASN A 1 168 ? -66.187 8.725 97.031 1.00 91.12 168 ASN A N 1
ATOM 1330 C CA . ASN A 1 168 ? -65.576 9.777 96.212 1.00 91.12 168 ASN A CA 1
ATOM 1331 C C . ASN A 1 168 ? -64.170 9.394 95.708 1.00 91.12 168 ASN A C 1
ATOM 1333 O O . ASN A 1 168 ? -63.830 9.715 94.569 1.00 91.12 168 ASN A O 1
ATOM 1337 N N . LEU A 1 169 ? -63.359 8.703 96.520 1.00 91.06 169 LEU A N 1
ATOM 1338 C CA . LEU A 1 169 ? -62.050 8.190 96.094 1.00 91.06 169 LEU A CA 1
ATOM 1339 C C . LEU A 1 169 ? -62.175 7.071 95.051 1.00 91.06 169 LEU A C 1
ATOM 1341 O O . LEU A 1 169 ? -61.425 7.073 94.080 1.00 91.06 169 LEU A O 1
ATOM 1345 N N . GLU A 1 170 ? -63.134 6.159 95.209 1.00 90.56 170 GLU A N 1
ATOM 1346 C CA . GLU A 1 170 ? -63.439 5.100 94.235 1.00 90.56 170 GLU A CA 1
ATOM 1347 C C . GLU A 1 170 ? -63.856 5.700 92.881 1.00 90.56 170 GLU A C 1
ATOM 1349 O O . GLU A 1 170 ? -63.318 5.320 91.840 1.00 90.56 170 GLU A O 1
ATOM 1354 N N . SER A 1 171 ? -64.730 6.713 92.898 1.00 89.94 171 SER A N 1
ATOM 1355 C CA . SER A 1 171 ? -65.106 7.485 91.704 1.00 89.94 171 SER A CA 1
ATOM 1356 C C . SER A 1 171 ? -63.900 8.179 91.053 1.00 89.94 171 SER A C 1
ATOM 1358 O O . SER A 1 171 ? -63.720 8.116 89.835 1.00 89.94 171 SER A O 1
ATOM 1360 N N . HIS A 1 172 ? -63.015 8.787 91.852 1.00 87.62 172 HIS A N 1
ATOM 1361 C CA . HIS A 1 172 ? -61.797 9.411 91.335 1.00 87.62 172 HIS A CA 1
ATOM 1362 C C . HIS A 1 172 ? -60.815 8.384 90.745 1.00 87.62 172 HIS A C 1
ATOM 1364 O O . HIS A 1 172 ? -60.184 8.674 89.728 1.00 87.62 172 HIS A O 1
ATOM 1370 N N . SER A 1 173 ? -60.695 7.189 91.336 1.00 91.56 173 SER A N 1
ATOM 1371 C CA . SER A 1 173 ? -59.890 6.092 90.780 1.00 91.56 173 SER A CA 1
ATOM 1372 C C . SER A 1 173 ? -60.410 5.691 89.404 1.00 91.56 173 SER A C 1
ATOM 1374 O O . SER A 1 173 ? -59.656 5.751 88.440 1.00 91.56 173 SER A O 1
ATOM 1376 N N . ALA A 1 174 ? -61.714 5.425 89.276 1.00 89.94 174 ALA A N 1
ATOM 1377 C CA . ALA A 1 174 ? -62.321 5.040 88.002 1.00 89.94 174 ALA A CA 1
ATOM 1378 C C . ALA A 1 174 ? -62.112 6.093 86.891 1.00 89.94 174 ALA A C 1
ATOM 1380 O O . ALA A 1 174 ? -61.876 5.743 85.734 1.00 89.94 174 ALA A O 1
ATOM 1381 N N . ILE A 1 175 ? -62.138 7.388 87.234 1.00 90.38 175 ILE A N 1
ATOM 1382 C CA . ILE A 1 175 ? -61.834 8.484 86.296 1.00 90.38 175 ILE A CA 1
ATOM 1383 C C . ILE A 1 175 ? -60.350 8.489 85.886 1.00 90.38 175 ILE A C 1
ATOM 1385 O O . ILE A 1 175 ? -60.036 8.800 84.734 1.00 90.38 175 ILE A O 1
ATOM 1389 N N . LEU A 1 176 ? -59.427 8.167 86.798 1.00 88.50 176 LEU A N 1
ATOM 1390 C CA . LEU A 1 176 ? -58.004 8.025 86.470 1.00 88.50 176 LEU A CA 1
ATOM 1391 C C . LEU A 1 176 ? -57.749 6.796 85.592 1.00 88.50 176 LEU A C 1
ATOM 1393 O O . LEU A 1 176 ? -57.039 6.924 84.598 1.00 88.50 176 LEU A O 1
ATOM 1397 N N . ASP A 1 177 ? -58.372 5.658 85.894 1.00 89.44 177 ASP A N 1
ATOM 1398 C CA . ASP A 1 177 ? -58.257 4.422 85.111 1.00 89.44 177 ASP A CA 1
ATOM 1399 C C . ASP A 1 177 ? -58.777 4.627 83.675 1.00 89.44 177 ASP A C 1
ATOM 1401 O O . ASP A 1 177 ? -58.125 4.242 82.702 1.00 89.44 177 ASP A O 1
ATOM 1405 N N . GLN A 1 178 ? -59.902 5.336 83.513 1.00 90.69 178 GLN A N 1
ATOM 1406 C CA . GLN A 1 178 ? -60.420 5.717 82.195 1.00 90.69 178 GLN A CA 1
ATOM 1407 C C . GLN A 1 178 ? -59.438 6.614 81.420 1.00 90.69 178 GLN A C 1
ATOM 1409 O O . GLN A 1 178 ? -59.225 6.408 80.222 1.00 90.69 178 GLN A O 1
ATOM 1414 N N . LYS A 1 179 ? -58.817 7.597 82.087 1.00 91.44 179 LYS A N 1
ATOM 1415 C CA . LYS A 1 179 ? -57.803 8.468 81.468 1.00 91.44 179 LYS A CA 1
ATOM 1416 C C . LYS A 1 179 ? -56.537 7.704 81.090 1.00 91.44 179 LYS A C 1
ATOM 1418 O O . LYS A 1 179 ? -56.002 7.953 80.016 1.00 91.44 179 LYS A O 1
ATOM 1423 N N . LEU A 1 180 ? -56.083 6.776 81.934 1.00 90.38 180 LEU A N 1
ATOM 1424 C CA . LEU A 1 180 ? -54.918 5.930 81.676 1.00 90.38 180 LEU A CA 1
ATOM 1425 C C . LEU A 1 180 ? -55.129 5.079 80.416 1.00 90.38 180 LEU A C 1
ATOM 1427 O O . LEU A 1 180 ? -54.268 5.054 79.541 1.00 90.38 180 LEU A O 1
ATOM 1431 N N . ASN A 1 181 ? -56.302 4.455 80.285 1.00 88.88 181 ASN A N 1
ATOM 1432 C CA . ASN A 1 181 ? -56.654 3.663 79.106 1.00 88.88 181 ASN A CA 1
ATOM 1433 C C . ASN A 1 181 ? -56.691 4.519 77.830 1.00 88.88 181 ASN A C 1
ATOM 1435 O O . ASN A 1 181 ? -56.090 4.140 76.828 1.00 88.88 181 ASN A O 1
ATOM 1439 N N . SER A 1 182 ? -57.304 5.708 77.885 1.00 86.31 182 SER A N 1
ATOM 1440 C CA . SER A 1 182 ? -57.305 6.646 76.752 1.00 86.31 182 SER A CA 1
ATOM 1441 C C . SER A 1 182 ? -55.895 7.090 76.349 1.00 86.31 182 SER A C 1
ATOM 1443 O O . SER A 1 182 ? -55.639 7.264 75.159 1.00 86.31 182 SER A O 1
ATOM 1445 N N . LEU A 1 183 ? -54.986 7.278 77.315 1.00 91.00 183 LEU A N 1
ATOM 1446 C CA . LEU A 1 183 ? -53.595 7.645 77.040 1.00 91.00 183 LEU A CA 1
ATOM 1447 C C . LEU A 1 183 ? -52.830 6.486 76.388 1.00 91.00 183 LEU A C 1
ATOM 1449 O O . LEU A 1 183 ? -52.090 6.704 75.436 1.00 91.00 183 LEU A O 1
ATOM 1453 N N . ASN A 1 184 ? -53.038 5.255 76.865 1.00 88.94 184 ASN A N 1
ATOM 1454 C CA . ASN A 1 184 ? -52.409 4.056 76.306 1.00 88.94 184 ASN A CA 1
ATOM 1455 C C . ASN A 1 184 ? -52.843 3.802 74.852 1.00 88.94 184 ASN A C 1
ATOM 1457 O O . ASN A 1 184 ? -52.007 3.463 74.018 1.00 88.94 184 ASN A O 1
ATOM 1461 N N . GLU A 1 185 ? -54.122 4.012 74.519 1.00 89.75 185 GLU A N 1
ATOM 1462 C CA . GLU A 1 185 ? -54.580 3.949 73.124 1.00 89.75 185 GLU A CA 1
ATOM 1463 C C . GLU A 1 185 ? -53.921 5.016 72.239 1.00 89.75 185 GLU A C 1
ATOM 1465 O O . GLU A 1 185 ? -53.608 4.755 71.079 1.00 89.75 185 GLU A O 1
ATOM 1470 N N . GLU A 1 186 ? -53.735 6.231 72.758 1.00 85.88 186 GLU A N 1
ATOM 1471 C CA . GLU A 1 186 ? -53.120 7.329 72.012 1.00 85.88 186 GLU A CA 1
ATOM 1472 C C . GLU A 1 186 ? -51.615 7.099 71.800 1.00 85.88 186 GLU A C 1
ATOM 1474 O O . GLU A 1 186 ? -51.120 7.324 70.696 1.00 85.88 186 GLU A O 1
ATOM 1479 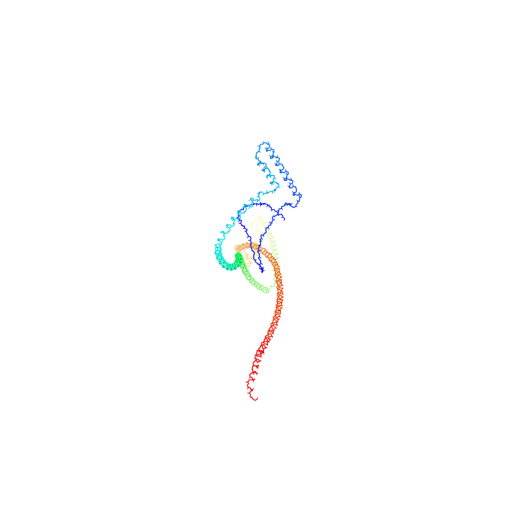N N . ILE A 1 187 ? -50.918 6.544 72.799 1.00 88.31 187 ILE A N 1
ATOM 1480 C CA . ILE A 1 187 ? -49.528 6.074 72.685 1.00 88.31 187 ILE A CA 1
ATOM 1481 C C . ILE A 1 187 ? -49.410 5.008 71.588 1.00 88.31 187 ILE A C 1
ATOM 1483 O O . ILE A 1 187 ? -48.596 5.179 70.683 1.00 88.31 187 ILE A O 1
ATOM 1487 N N . GLY A 1 188 ? -50.265 3.978 71.590 1.00 86.62 188 GLY A N 1
ATOM 1488 C CA . GLY A 1 188 ? -50.229 2.923 70.567 1.00 86.62 188 GLY A CA 1
ATOM 1489 C C . GLY A 1 188 ? -50.404 3.457 69.137 1.00 86.62 188 GLY A C 1
ATOM 1490 O O . GLY A 1 188 ? -49.654 3.088 68.237 1.00 86.62 188 GLY A O 1
ATOM 1491 N N . ARG A 1 189 ? -51.319 4.418 68.926 1.00 88.81 189 ARG A N 1
ATOM 1492 C CA . ARG A 1 189 ? -51.494 5.079 67.614 1.00 88.81 189 ARG A CA 1
ATOM 1493 C C . ARG A 1 189 ? -50.251 5.867 67.176 1.00 88.81 189 ARG A C 1
ATOM 1495 O O . ARG A 1 189 ? -49.973 5.945 65.980 1.00 88.81 189 ARG A O 1
ATOM 1502 N N . VAL A 1 190 ? -49.521 6.471 68.116 1.00 82.62 190 VAL A N 1
ATOM 1503 C CA . VAL A 1 190 ? -48.267 7.191 67.836 1.00 82.62 190 VAL A CA 1
ATOM 1504 C C . VAL A 1 190 ? -47.128 6.216 67.523 1.00 82.62 190 VAL A C 1
ATOM 1506 O O . VAL A 1 190 ? -46.360 6.473 66.598 1.00 82.62 190 VAL A O 1
ATOM 1509 N N . GLU A 1 191 ? -47.042 5.087 68.229 1.00 84.94 191 GLU A N 1
ATOM 1510 C CA . GLU A 1 191 ? -46.065 4.022 67.957 1.00 84.94 191 GLU A CA 1
ATOM 1511 C C . GLU A 1 191 ? -46.271 3.403 66.562 1.00 84.94 191 GLU A C 1
ATOM 1513 O O . GLU A 1 191 ? -45.309 3.277 65.798 1.00 84.94 191 GLU A O 1
ATOM 1518 N N . ASP A 1 192 ? -47.517 3.113 66.172 1.00 84.69 192 ASP A N 1
ATOM 1519 C CA . ASP A 1 192 ? -47.859 2.627 64.826 1.00 84.69 192 ASP A CA 1
ATOM 1520 C C . ASP A 1 192 ? -47.459 3.628 63.726 1.00 84.69 192 ASP A C 1
ATOM 1522 O O . ASP A 1 192 ? -46.840 3.251 62.725 1.00 84.69 192 ASP A O 1
ATOM 1526 N N . LEU A 1 193 ? -47.757 4.920 63.915 1.00 85.31 193 LEU A N 1
ATOM 1527 C CA . LEU A 1 193 ? -47.354 5.979 62.981 1.00 85.31 193 LEU A CA 1
ATOM 1528 C C . LEU A 1 193 ? -45.828 6.092 62.862 1.00 85.31 193 LEU A C 1
ATOM 1530 O O . LEU A 1 193 ? -45.305 6.211 61.751 1.00 85.31 193 LEU A O 1
ATOM 1534 N N . PHE A 1 194 ? -45.109 6.011 63.984 1.00 82.75 194 PHE A N 1
ATOM 1535 C CA . PHE A 1 194 ? -43.650 6.087 64.005 1.00 82.75 194 PHE A CA 1
ATOM 1536 C C . PHE A 1 194 ? -43.003 4.899 63.277 1.00 82.75 194 PHE A C 1
ATOM 1538 O O . PHE A 1 194 ? -42.073 5.092 62.494 1.00 82.75 194 PHE A O 1
ATOM 1545 N N . ASN A 1 195 ? -43.535 3.684 63.453 1.00 81.06 195 ASN A N 1
ATOM 1546 C CA . ASN A 1 195 ? -43.092 2.492 62.723 1.00 81.06 195 ASN A CA 1
ATOM 1547 C C . ASN A 1 195 ? -43.315 2.626 61.205 1.00 81.06 195 ASN A C 1
ATOM 1549 O O . ASN A 1 195 ? -42.434 2.291 60.406 1.00 81.06 195 ASN A O 1
ATOM 1553 N N . VAL A 1 196 ? -44.465 3.167 60.790 1.00 83.38 196 VAL A N 1
ATOM 1554 C CA . VAL A 1 196 ? -44.757 3.432 59.374 1.00 83.38 196 VAL A CA 1
ATOM 1555 C C . VAL A 1 196 ? -43.769 4.445 58.787 1.00 83.38 196 VAL A C 1
ATOM 1557 O O . VAL A 1 196 ? -43.226 4.204 57.707 1.00 83.38 196 VAL A O 1
ATOM 1560 N N . ASP A 1 197 ? -43.482 5.549 59.476 1.00 84.44 197 ASP A N 1
ATOM 1561 C CA . ASP A 1 197 ? -42.547 6.560 58.970 1.00 84.44 197 ASP A CA 1
ATOM 1562 C C . ASP A 1 197 ? -41.080 6.098 58.999 1.00 84.44 197 ASP A C 1
ATOM 1564 O O . ASP A 1 197 ? -40.338 6.403 58.061 1.00 84.44 197 ASP A O 1
ATOM 1568 N N . ALA A 1 198 ? -40.679 5.269 59.969 1.00 82.62 198 ALA A N 1
ATOM 1569 C CA . ALA A 1 198 ? -39.377 4.600 59.966 1.00 82.62 198 ALA A CA 1
ATOM 1570 C C . ALA A 1 198 ? -39.193 3.714 58.716 1.00 82.62 198 ALA A C 1
ATOM 1572 O O . ALA A 1 198 ? -38.180 3.830 58.022 1.00 82.62 198 ALA A O 1
ATOM 1573 N N . SER A 1 199 ? -40.204 2.909 58.357 1.00 82.94 199 SER A N 1
ATOM 1574 C CA . SER A 1 199 ? -40.154 2.051 57.159 1.00 82.94 199 SER A CA 1
ATOM 1575 C C . SER A 1 199 ? -40.046 2.849 55.847 1.00 82.94 199 SER A C 1
ATOM 1577 O O . SER A 1 199 ? -39.302 2.478 54.933 1.00 82.94 199 SER A O 1
ATOM 1579 N N . LYS A 1 200 ? -40.721 4.008 55.758 1.00 86.00 200 LYS A N 1
ATOM 1580 C CA . LYS A 1 200 ? -40.583 4.931 54.618 1.00 86.00 200 LYS A CA 1
ATOM 1581 C C . LYS A 1 200 ? -39.169 5.503 54.545 1.00 86.00 200 LYS A C 1
ATOM 1583 O O . LYS A 1 200 ? -38.603 5.555 53.452 1.00 86.00 200 LYS A O 1
ATOM 1588 N N . LEU A 1 201 ? -38.605 5.914 55.683 1.00 84.44 201 LEU A N 1
ATOM 1589 C CA . LEU A 1 201 ? -37.262 6.488 55.769 1.00 84.44 201 LEU A CA 1
ATOM 1590 C C . LEU A 1 201 ? -36.199 5.499 55.269 1.00 84.44 201 LEU A C 1
ATOM 1592 O O . LEU A 1 201 ? -35.330 5.875 54.484 1.00 84.44 201 LEU A O 1
ATOM 1596 N N . GLU A 1 202 ? -36.318 4.229 55.655 1.00 86.56 202 GLU A N 1
ATOM 1597 C CA . GLU A 1 202 ? -35.432 3.150 55.213 1.00 86.56 202 GLU A CA 1
ATOM 1598 C C . GLU A 1 202 ? -35.555 2.888 53.701 1.00 86.56 202 GLU A C 1
ATOM 1600 O O . GLU A 1 202 ? -34.542 2.805 53.000 1.00 86.56 202 GLU A O 1
ATOM 1605 N N . SER A 1 203 ? -36.778 2.895 53.152 1.00 85.62 203 SER A N 1
ATOM 1606 C CA . SER A 1 203 ? -36.989 2.784 51.699 1.00 85.62 203 SER A CA 1
ATOM 1607 C C . SER A 1 203 ? -36.370 3.948 50.904 1.00 85.62 203 SER A C 1
ATOM 1609 O O . SER A 1 203 ? -35.813 3.746 49.821 1.00 85.62 203 SER A O 1
ATOM 1611 N N . LEU A 1 204 ? -36.416 5.169 51.451 1.00 85.81 204 LEU A N 1
ATOM 1612 C CA . LEU A 1 204 ? -35.804 6.358 50.853 1.00 85.81 204 LEU A CA 1
ATOM 1613 C C . LEU A 1 204 ? -34.276 6.325 50.962 1.00 85.81 204 LEU A C 1
ATOM 1615 O O . LEU A 1 204 ? -33.593 6.717 50.015 1.00 85.81 204 LEU A O 1
ATOM 1619 N N . ALA A 1 205 ? -33.728 5.827 52.073 1.00 87.31 205 ALA A N 1
ATOM 1620 C CA . ALA A 1 205 ? -32.291 5.633 52.241 1.00 87.31 205 ALA A CA 1
ATOM 1621 C C . ALA A 1 205 ? -31.742 4.615 51.225 1.00 87.31 205 ALA A C 1
ATOM 1623 O O . ALA A 1 205 ? -30.757 4.903 50.540 1.00 87.31 205 ALA A O 1
ATOM 1624 N N . ALA A 1 206 ? -32.425 3.478 51.050 1.00 88.81 206 ALA A N 1
ATOM 1625 C CA . ALA A 1 206 ? -32.081 2.482 50.036 1.00 88.81 206 ALA A CA 1
ATOM 1626 C C . ALA A 1 206 ? -32.132 3.069 48.612 1.00 88.81 206 ALA A C 1
ATOM 1628 O O . ALA A 1 206 ? -31.193 2.901 47.834 1.00 88.81 206 ALA A O 1
ATOM 1629 N N . LYS A 1 207 ? -33.183 3.833 48.287 1.00 91.62 207 LYS A N 1
ATOM 1630 C CA . LYS A 1 207 ? -33.352 4.445 46.960 1.00 91.62 207 LYS A CA 1
ATOM 1631 C C . LYS A 1 207 ? -32.330 5.550 46.661 1.00 91.62 207 LYS A C 1
ATOM 1633 O O . LYS A 1 207 ? -31.890 5.674 45.521 1.00 91.62 207 LYS A O 1
ATOM 1638 N N . ASN A 1 208 ? -31.907 6.315 47.670 1.00 84.38 208 ASN A N 1
ATOM 1639 C CA . ASN A 1 208 ? -30.797 7.266 47.541 1.00 84.38 208 ASN A CA 1
ATOM 1640 C C . ASN A 1 208 ? -29.455 6.556 47.313 1.00 84.38 208 ASN A C 1
ATOM 1642 O O . ASN A 1 208 ? -28.640 7.035 46.526 1.00 84.38 208 ASN A O 1
ATOM 1646 N N . LYS A 1 209 ? -29.221 5.409 47.965 1.00 92.19 209 LYS A N 1
ATOM 1647 C CA . LYS A 1 209 ? -28.014 4.603 47.737 1.00 92.19 209 LYS A CA 1
ATOM 1648 C C . LYS A 1 209 ? -27.952 4.091 46.292 1.00 92.19 209 LYS A C 1
ATOM 1650 O O . LYS A 1 209 ? -26.944 4.303 45.627 1.00 92.19 209 LYS A O 1
ATOM 1655 N N . GLU A 1 210 ? -29.044 3.504 45.804 1.00 91.62 210 GLU A N 1
ATOM 1656 C CA . GLU A 1 210 ? -29.209 3.043 44.415 1.00 91.62 210 GLU A CA 1
ATOM 1657 C C . GLU A 1 210 ? -28.919 4.167 43.400 1.00 91.62 210 GLU A C 1
ATOM 1659 O O . GLU A 1 210 ? -28.099 4.001 42.498 1.00 91.62 210 GLU A O 1
ATOM 1664 N N . LEU A 1 211 ? -29.517 5.350 43.590 1.00 89.88 211 LEU A N 1
ATOM 1665 C CA . LEU A 1 211 ? -29.277 6.524 42.739 1.00 89.88 211 LEU A CA 1
ATOM 1666 C C . LEU A 1 211 ? -27.808 6.973 42.738 1.00 89.88 211 LEU A C 1
ATOM 1668 O O . LEU A 1 211 ? -27.257 7.251 41.674 1.00 89.88 211 LEU A O 1
ATOM 1672 N N . ASN A 1 212 ? -27.155 7.009 43.902 1.00 88.88 212 ASN A N 1
ATOM 1673 C CA . ASN A 1 212 ? -25.740 7.377 44.000 1.00 88.88 212 ASN A CA 1
ATOM 1674 C C . ASN A 1 212 ? -24.821 6.351 43.312 1.00 88.88 212 ASN A C 1
ATOM 1676 O O . ASN A 1 212 ? -23.856 6.740 42.655 1.00 88.88 212 ASN A O 1
ATOM 1680 N N . GLU A 1 213 ? -25.127 5.053 43.407 1.00 92.00 213 GLU A N 1
ATOM 1681 C CA . GLU A 1 213 ? -24.387 4.010 42.684 1.00 92.00 213 GLU A CA 1
ATOM 1682 C C . GLU A 1 213 ? -24.564 4.129 41.159 1.00 92.00 213 GLU A C 1
ATOM 1684 O O . GLU A 1 213 ? -23.604 3.916 40.416 1.00 92.00 213 GLU A O 1
ATOM 1689 N N . GLN A 1 214 ? -25.749 4.518 40.673 1.00 90.38 214 GLN A N 1
ATOM 1690 C CA . GLN A 1 214 ? -25.985 4.781 39.247 1.00 90.38 214 GLN A CA 1
ATOM 1691 C C . GLN A 1 214 ? -25.235 6.029 38.750 1.00 90.38 214 GLN A C 1
ATOM 1693 O O . GLN A 1 214 ? -24.613 5.978 37.688 1.00 90.38 214 GLN A O 1
ATOM 1698 N N . ILE A 1 215 ? -25.222 7.117 39.531 1.00 86.69 215 ILE A N 1
ATOM 1699 C CA . ILE A 1 215 ? -24.452 8.336 39.220 1.00 86.69 215 ILE A CA 1
ATOM 1700 C C . ILE A 1 215 ? -22.958 8.009 39.093 1.00 86.69 215 ILE A C 1
ATOM 1702 O O . ILE A 1 215 ? -22.350 8.335 38.074 1.00 86.69 215 ILE A O 1
ATOM 1706 N N . ALA A 1 216 ? -22.385 7.281 40.057 1.00 89.06 216 ALA A N 1
ATOM 1707 C CA . ALA A 1 216 ? -20.966 6.919 40.042 1.00 89.06 216 ALA A CA 1
ATOM 1708 C C . ALA A 1 216 ? -20.567 6.063 38.819 1.00 89.06 216 ALA A C 1
ATOM 1710 O O . ALA A 1 216 ? -19.472 6.227 38.277 1.00 89.06 216 ALA A O 1
ATOM 1711 N N . ARG A 1 217 ? -21.451 5.167 38.347 1.00 86.94 217 ARG A N 1
ATOM 1712 C CA . ARG A 1 217 ? -21.222 4.386 37.113 1.00 86.94 217 ARG A CA 1
ATOM 1713 C C . ARG A 1 217 ? -21.179 5.294 35.881 1.00 86.94 217 ARG A C 1
ATOM 1715 O O . ARG A 1 217 ? -20.231 5.204 35.103 1.00 86.94 217 ARG A O 1
ATOM 1722 N N . LEU A 1 218 ? -22.152 6.197 35.744 1.00 80.88 218 LEU A N 1
ATOM 1723 C CA . LEU A 1 218 ? -22.233 7.139 34.621 1.00 80.88 218 LEU A CA 1
ATOM 1724 C C . LEU A 1 218 ? -21.045 8.113 34.591 1.00 80.88 218 LEU A C 1
ATOM 1726 O O . LEU A 1 218 ? -20.508 8.397 33.521 1.00 80.88 218 LEU A O 1
ATOM 1730 N N . GLU A 1 219 ? -20.585 8.595 35.748 1.00 81.75 219 GLU A N 1
ATOM 1731 C CA . GLU A 1 219 ? -19.382 9.433 35.836 1.00 81.75 219 GLU A CA 1
ATOM 1732 C C . GLU A 1 219 ? -18.126 8.676 35.381 1.00 81.75 219 GLU A C 1
ATOM 1734 O O . GLU A 1 219 ? -17.341 9.208 34.591 1.00 81.75 219 GLU A O 1
ATOM 1739 N N . GLN A 1 220 ? -17.973 7.409 35.784 1.00 83.00 220 GLN A N 1
ATOM 1740 C CA . GLN A 1 220 ? -16.832 6.579 35.388 1.00 83.00 220 GLN A CA 1
ATOM 1741 C C . GLN A 1 220 ? -16.837 6.215 33.888 1.00 83.00 220 GLN A C 1
ATOM 1743 O O . GLN A 1 220 ? -15.775 6.043 33.285 1.00 83.00 220 GLN A O 1
ATOM 1748 N N . GLU A 1 221 ? -18.008 6.094 33.257 1.00 76.62 221 GLU A N 1
ATOM 1749 C CA . GLU A 1 221 ? -18.114 5.972 31.796 1.00 76.62 221 GLU A CA 1
ATOM 1750 C C . GLU A 1 221 ? -17.722 7.281 31.098 1.00 76.62 221 GLU A C 1
ATOM 1752 O O . GLU A 1 221 ? -16.928 7.268 30.149 1.00 76.62 221 GLU A O 1
ATOM 1757 N N . ARG A 1 222 ? -18.183 8.424 31.622 1.00 75.31 222 ARG A N 1
ATOM 1758 C CA . ARG A 1 222 ? -17.878 9.754 31.074 1.00 75.31 222 ARG A CA 1
ATOM 1759 C C . ARG A 1 222 ? -16.403 10.154 31.208 1.00 75.31 222 ARG A C 1
ATOM 1761 O O . ARG A 1 222 ? -15.929 10.962 30.416 1.00 75.31 222 ARG A O 1
ATOM 1768 N N . GLU A 1 223 ? -15.652 9.595 32.160 1.00 72.06 223 GLU A N 1
ATOM 1769 C CA . GLU A 1 223 ? -14.184 9.739 32.223 1.00 72.06 223 GLU A CA 1
ATOM 1770 C C . GLU A 1 223 ? -13.438 8.894 31.175 1.00 72.06 223 GLU A C 1
ATOM 1772 O O . GLU A 1 223 ? -12.332 9.249 30.759 1.00 72.06 223 GLU A O 1
ATOM 1777 N N . LYS A 1 224 ? -14.027 7.787 30.706 1.00 75.94 224 LYS A N 1
ATOM 1778 C CA . LYS A 1 224 ? -13.418 6.909 29.687 1.00 75.94 224 LYS A CA 1
ATOM 1779 C C . LYS A 1 224 ? -13.667 7.415 28.260 1.00 75.94 224 LYS A C 1
ATOM 1781 O O . LYS A 1 224 ? -12.834 7.188 27.379 1.00 75.94 224 LYS A O 1
ATOM 1786 N N . GLU A 1 225 ? -14.763 8.140 28.030 1.00 71.88 225 GLU A N 1
ATOM 1787 C CA . GLU A 1 225 ? -15.114 8.741 26.732 1.00 71.88 225 GLU A CA 1
ATOM 1788 C C . GLU A 1 225 ? -14.011 9.632 26.114 1.00 71.88 225 GLU A C 1
ATOM 1790 O O . GLU A 1 225 ? -13.659 9.399 24.953 1.00 71.88 225 GLU A O 1
ATOM 1795 N N . PRO A 1 226 ? -13.406 10.602 26.837 1.00 70.94 226 PRO A N 1
ATOM 1796 C CA . PRO A 1 226 ? -12.345 11.460 26.306 1.00 70.94 226 PRO A CA 1
ATOM 1797 C C . PRO A 1 226 ? -11.155 10.681 25.739 1.00 70.94 226 PRO A C 1
ATOM 1799 O O . PRO A 1 226 ? -10.647 11.020 24.671 1.00 70.94 226 PRO A O 1
ATOM 1802 N N . ASN A 1 227 ? -10.752 9.596 26.407 1.00 75.56 227 ASN A N 1
ATOM 1803 C CA . ASN A 1 227 ? -9.640 8.750 25.970 1.00 75.56 227 ASN A CA 1
ATOM 1804 C C . ASN A 1 227 ? -9.972 7.987 24.678 1.00 75.56 227 ASN A C 1
ATOM 1806 O O . ASN A 1 227 ? -9.116 7.861 23.801 1.00 75.56 227 ASN A O 1
ATOM 1810 N N . ARG A 1 228 ? -11.226 7.537 24.520 1.00 82.56 228 ARG A N 1
ATOM 1811 C CA . ARG A 1 228 ? -11.723 6.912 23.281 1.00 82.56 228 ARG A CA 1
ATOM 1812 C C . ARG A 1 228 ? -11.847 7.920 22.136 1.00 82.56 228 ARG A C 1
ATOM 1814 O O . ARG A 1 228 ? -11.540 7.593 20.992 1.00 82.56 228 ARG A O 1
ATOM 1821 N N . LEU A 1 229 ? -12.275 9.149 22.423 1.00 80.94 229 LEU A N 1
ATOM 1822 C CA . LEU A 1 229 ? -12.351 10.213 21.421 1.00 80.94 229 LEU A CA 1
ATOM 1823 C C . LEU A 1 229 ? -10.949 10.615 20.930 1.00 80.94 229 LEU A C 1
ATOM 1825 O O . LEU A 1 229 ? -10.746 10.853 19.740 1.00 80.94 229 LEU A O 1
ATOM 1829 N N . GLU A 1 230 ? -9.975 10.663 21.838 1.00 84.94 230 GLU A N 1
ATOM 1830 C CA . GLU A 1 230 ? -8.587 11.007 21.533 1.00 84.94 230 GLU A CA 1
ATOM 1831 C C . GLU A 1 230 ? -7.861 9.900 20.751 1.00 84.94 230 GLU A C 1
ATOM 1833 O O . GLU A 1 230 ? -7.142 10.197 19.793 1.00 84.94 230 GLU A O 1
ATOM 1838 N N . SER A 1 231 ? -8.084 8.619 21.073 1.00 83.56 231 SER A N 1
ATOM 1839 C CA . SER A 1 231 ? -7.547 7.513 20.267 1.00 83.56 231 SER A CA 1
ATOM 1840 C C . SER A 1 231 ? -8.151 7.487 18.857 1.00 83.56 231 SER A C 1
ATOM 1842 O O . SER A 1 231 ? -7.410 7.352 17.882 1.00 83.56 231 SER A O 1
ATOM 1844 N N . LEU A 1 232 ? -9.459 7.738 18.716 1.00 87.31 232 LEU A N 1
ATOM 1845 C CA . LEU A 1 232 ? -10.118 7.882 17.411 1.00 87.31 232 LEU A CA 1
ATOM 1846 C C . LEU A 1 232 ? -9.600 9.087 16.609 1.00 87.31 232 LEU A C 1
ATOM 1848 O O . LEU A 1 232 ? -9.448 8.986 15.391 1.00 87.31 232 LEU A O 1
ATOM 1852 N N . ARG A 1 233 ? -9.280 10.218 17.255 1.00 88.50 233 ARG A N 1
ATOM 1853 C CA . ARG A 1 233 ? -8.639 11.368 16.586 1.00 88.50 233 ARG A CA 1
ATOM 1854 C C . ARG A 1 233 ? -7.249 11.028 16.059 1.00 88.50 233 ARG A C 1
ATOM 1856 O O . ARG A 1 233 ? -6.946 11.375 14.918 1.00 88.50 233 ARG A O 1
ATOM 1863 N N . LYS A 1 234 ? -6.432 10.329 16.852 1.00 91.94 234 LYS A N 1
ATOM 1864 C CA . LYS A 1 234 ? -5.096 9.868 16.439 1.00 91.94 234 LYS A CA 1
ATOM 1865 C C . LYS A 1 234 ? -5.175 8.899 15.260 1.00 91.94 234 LYS A C 1
ATOM 1867 O O . LYS A 1 234 ? -4.477 9.110 14.273 1.00 91.94 234 LYS A O 1
ATOM 1872 N N . LEU A 1 235 ? -6.085 7.924 15.315 1.00 91.75 235 LEU A N 1
ATOM 1873 C CA . LEU A 1 235 ? -6.326 6.979 14.220 1.00 91.75 235 LEU A CA 1
ATOM 1874 C C . LEU A 1 235 ? -6.822 7.682 12.945 1.00 91.75 235 LEU A C 1
ATOM 1876 O O . LEU A 1 235 ? -6.357 7.388 11.847 1.00 91.75 235 LEU A O 1
ATOM 1880 N N . LYS A 1 236 ? -7.727 8.663 13.071 1.00 93.38 236 LYS A N 1
ATOM 1881 C CA . LYS A 1 236 ? -8.158 9.480 11.927 1.00 93.38 236 LYS A CA 1
ATOM 1882 C C . LYS A 1 236 ? -6.982 10.241 11.307 1.00 93.38 236 LYS A C 1
ATOM 1884 O O . LYS A 1 236 ? -6.879 10.292 10.085 1.00 93.38 236 LYS A O 1
ATOM 1889 N N . ALA A 1 237 ? -6.107 10.824 12.128 1.00 92.88 237 ALA A N 1
ATOM 1890 C CA . ALA A 1 237 ? -4.946 11.567 11.650 1.00 92.88 237 ALA A CA 1
ATOM 1891 C C . ALA A 1 237 ? -3.924 10.667 10.931 1.00 92.88 237 ALA A C 1
ATOM 1893 O O . ALA A 1 237 ? -3.420 11.065 9.881 1.00 92.88 237 ALA A O 1
ATOM 1894 N N . SER A 1 238 ? -3.656 9.453 11.433 1.00 93.94 238 SER A N 1
ATOM 1895 C CA . SER A 1 238 ? -2.755 8.506 10.759 1.00 93.94 238 SER A CA 1
ATOM 1896 C C . SER A 1 238 ? -3.330 8.026 9.426 1.00 93.94 238 SER A C 1
ATOM 1898 O O . SER A 1 238 ? -2.659 8.145 8.404 1.00 93.94 238 SER A O 1
ATOM 1900 N N . LEU A 1 239 ? -4.601 7.606 9.399 1.00 94.50 239 LEU A N 1
ATOM 1901 C CA . LEU A 1 239 ? -5.276 7.191 8.163 1.00 94.50 239 LEU A CA 1
ATOM 1902 C C . LEU A 1 239 ? -5.322 8.322 7.125 1.00 94.50 239 LEU A C 1
ATOM 1904 O O . LEU A 1 239 ? -5.116 8.085 5.938 1.00 94.50 239 LEU A O 1
ATOM 1908 N N . GLN A 1 240 ? -5.541 9.568 7.556 1.00 96.00 240 GLN A N 1
ATOM 1909 C CA . GLN A 1 240 ? -5.534 10.726 6.662 1.00 96.00 240 GLN A CA 1
ATOM 1910 C C . GLN A 1 240 ? -4.132 11.026 6.095 1.00 96.00 240 GLN A C 1
ATOM 1912 O O . GLN A 1 240 ? -4.026 11.425 4.936 1.00 96.00 240 GLN A O 1
ATOM 1917 N N . ALA A 1 241 ? -3.064 10.795 6.865 1.00 93.88 241 ALA A N 1
ATOM 1918 C CA . ALA A 1 241 ? -1.692 10.889 6.368 1.00 93.88 241 ALA A CA 1
ATOM 1919 C C . ALA A 1 241 ? -1.362 9.766 5.368 1.00 93.88 241 ALA A C 1
ATOM 1921 O O . ALA A 1 241 ? -0.707 10.017 4.357 1.00 93.88 241 ALA A O 1
ATOM 1922 N N . ASP A 1 242 ? -1.844 8.543 5.599 1.00 93.69 242 ASP A N 1
ATOM 1923 C CA . ASP A 1 242 ? -1.633 7.424 4.675 1.00 93.69 242 ASP A CA 1
ATOM 1924 C C . ASP A 1 242 ? -2.406 7.605 3.360 1.00 93.69 242 ASP A C 1
ATOM 1926 O O . ASP A 1 242 ? -1.843 7.376 2.291 1.00 93.69 242 ASP A O 1
ATOM 1930 N N . VAL A 1 243 ? -3.632 8.145 3.398 1.00 94.00 243 VAL A N 1
ATOM 1931 C CA . VAL A 1 243 ? -4.362 8.570 2.185 1.00 94.00 243 VAL A CA 1
ATOM 1932 C C . VAL A 1 243 ? -3.538 9.564 1.357 1.00 94.00 243 VAL A C 1
ATOM 1934 O O . VAL A 1 243 ? -3.443 9.403 0.141 1.00 94.00 243 VAL A O 1
ATOM 1937 N N . GLN A 1 244 ? -2.889 10.548 1.989 1.00 95.44 244 GLN A N 1
ATOM 1938 C CA . GLN A 1 244 ? -2.023 11.500 1.279 1.00 95.44 244 GLN A CA 1
ATOM 1939 C C . GLN A 1 244 ? -0.793 10.824 0.650 1.00 95.44 244 GLN A C 1
ATOM 1941 O O . GLN A 1 244 ? -0.429 11.160 -0.478 1.00 95.44 244 GLN A O 1
ATOM 1946 N N . LYS A 1 245 ? -0.179 9.837 1.324 1.00 95.75 245 LYS A N 1
ATOM 1947 C CA . LYS A 1 245 ? 0.924 9.041 0.749 1.00 95.75 245 LYS A CA 1
ATOM 1948 C C . LYS A 1 245 ? 0.468 8.255 -0.481 1.00 95.75 245 LYS A C 1
ATOM 1950 O O . LYS A 1 245 ? 1.141 8.304 -1.508 1.00 95.75 245 LYS A O 1
ATOM 1955 N N . TYR A 1 246 ? -0.675 7.568 -0.404 1.00 95.06 246 TYR A N 1
ATOM 1956 C CA . TYR A 1 246 ? -1.205 6.793 -1.530 1.00 95.06 246 TYR A CA 1
ATOM 1957 C C . TYR A 1 246 ? -1.605 7.683 -2.713 1.00 95.06 246 TYR A C 1
ATOM 1959 O O . TYR A 1 246 ? -1.318 7.329 -3.853 1.00 95.06 246 TYR A O 1
ATOM 1967 N N . GLN A 1 247 ? -2.172 8.869 -2.464 1.00 95.31 247 GLN A N 1
ATOM 1968 C CA . GLN A 1 247 ? -2.451 9.859 -3.513 1.00 95.31 247 GLN A CA 1
ATOM 1969 C C . GLN A 1 247 ? -1.170 10.347 -4.208 1.00 95.31 247 GLN A C 1
ATOM 1971 O O . GLN A 1 247 ? -1.120 10.401 -5.436 1.00 95.31 247 GLN A O 1
ATOM 1976 N N . ALA A 1 248 ? -0.112 10.652 -3.447 1.00 94.75 248 ALA A N 1
ATOM 1977 C CA . ALA A 1 248 ? 1.180 11.038 -4.017 1.00 94.75 248 ALA A CA 1
ATOM 1978 C C . ALA A 1 248 ? 1.821 9.896 -4.829 1.00 94.75 248 ALA A C 1
ATOM 1980 O O . ALA A 1 248 ? 2.369 10.131 -5.906 1.00 94.75 248 ALA A O 1
ATOM 1981 N N . TYR A 1 249 ? 1.713 8.654 -4.345 1.00 96.00 249 TYR A N 1
ATOM 1982 C CA . TYR A 1 249 ? 2.193 7.466 -5.050 1.00 96.00 249 TYR A CA 1
ATOM 1983 C C . TYR A 1 249 ? 1.434 7.221 -6.364 1.00 96.00 249 TYR A C 1
ATOM 1985 O O . TYR A 1 249 ? 2.069 7.037 -7.401 1.00 96.00 249 TYR A O 1
ATOM 1993 N N . MET A 1 250 ? 0.097 7.304 -6.350 1.00 94.44 250 MET A N 1
ATOM 1994 C CA . MET A 1 250 ? -0.734 7.224 -7.559 1.00 94.44 250 MET A CA 1
ATOM 1995 C C . MET A 1 250 ? -0.331 8.277 -8.592 1.00 94.44 250 MET A C 1
ATOM 1997 O O . MET A 1 250 ? -0.072 7.929 -9.738 1.00 94.44 250 MET A O 1
ATOM 2001 N N . SER A 1 251 ? -0.196 9.542 -8.183 1.00 95.88 251 SER A N 1
ATOM 2002 C CA . SER A 1 251 ? 0.154 10.628 -9.107 1.00 95.88 251 SER A CA 1
ATOM 2003 C C . SER A 1 251 ? 1.553 10.454 -9.728 1.00 95.88 251 SER A C 1
ATOM 2005 O O . SER A 1 251 ? 1.778 10.800 -10.889 1.00 95.88 251 SER A O 1
ATOM 2007 N N . ASN A 1 252 ? 2.491 9.836 -8.999 1.00 96.19 252 ASN A N 1
ATOM 2008 C CA . ASN A 1 252 ? 3.795 9.452 -9.543 1.00 96.19 252 ASN A CA 1
ATOM 2009 C C . ASN A 1 252 ? 3.691 8.294 -10.560 1.00 96.19 252 ASN A C 1
ATOM 2011 O O . ASN A 1 252 ? 4.334 8.336 -11.609 1.00 96.19 252 ASN A O 1
ATOM 2015 N N . LEU A 1 253 ? 2.850 7.284 -10.297 1.00 95.12 253 LEU A N 1
ATOM 2016 C CA . LEU A 1 253 ? 2.578 6.205 -11.257 1.00 95.12 253 LEU A CA 1
ATOM 2017 C C . LEU A 1 253 ? 1.884 6.717 -12.529 1.00 95.12 253 LEU A C 1
ATOM 2019 O O . LEU A 1 253 ? 2.267 6.314 -13.624 1.00 95.12 253 LEU A O 1
ATOM 2023 N N . GLU A 1 254 ? 0.918 7.630 -12.403 1.00 96.31 254 GLU A N 1
ATOM 2024 C CA . GLU A 1 254 ? 0.246 8.291 -13.533 1.00 96.31 254 GLU A CA 1
ATOM 2025 C C . GLU A 1 254 ? 1.252 9.062 -14.403 1.00 96.31 254 GLU A C 1
ATOM 2027 O O . GLU A 1 254 ? 1.275 8.899 -15.624 1.00 96.31 254 GLU A O 1
ATOM 2032 N N . SER A 1 255 ? 2.149 9.830 -13.772 1.00 95.62 255 SER A N 1
ATOM 2033 C CA . SER A 1 255 ? 3.256 10.521 -14.447 1.00 95.62 255 SER A CA 1
ATOM 2034 C C . SER A 1 255 ? 4.184 9.545 -15.186 1.00 95.62 255 SER A C 1
ATOM 2036 O O . SER A 1 255 ? 4.508 9.746 -16.359 1.00 95.62 255 SER A O 1
ATOM 2038 N N . HIS A 1 256 ? 4.568 8.436 -14.543 1.00 94.69 256 HIS A N 1
ATOM 2039 C CA . HIS A 1 256 ? 5.404 7.415 -15.176 1.00 94.69 256 HIS A CA 1
ATOM 2040 C C . HIS A 1 256 ? 4.691 6.713 -16.346 1.00 94.69 256 HIS A C 1
ATOM 2042 O O . HIS A 1 256 ? 5.329 6.451 -17.367 1.00 94.69 256 HIS A O 1
ATOM 2048 N N . SER A 1 257 ? 3.384 6.445 -16.236 1.00 95.06 257 SER A N 1
ATOM 2049 C CA . SER A 1 257 ? 2.575 5.902 -17.336 1.00 95.06 257 SER A CA 1
ATOM 2050 C C . SER A 1 257 ? 2.595 6.844 -18.535 1.00 95.06 257 SER A C 1
ATOM 2052 O O . SER A 1 257 ? 2.993 6.430 -19.618 1.00 95.06 257 SER A O 1
ATOM 2054 N N . ALA A 1 258 ? 2.305 8.133 -18.329 1.00 96.62 258 ALA A N 1
ATOM 2055 C CA . ALA A 1 258 ? 2.308 9.128 -19.401 1.00 96.62 258 ALA A CA 1
ATOM 2056 C C . ALA A 1 258 ? 3.672 9.236 -20.117 1.00 96.62 258 ALA A C 1
ATOM 2058 O O . ALA A 1 258 ? 3.727 9.396 -21.338 1.00 96.62 258 ALA A O 1
ATOM 2059 N N . ILE A 1 259 ? 4.786 9.094 -19.384 1.00 96.06 259 ILE A N 1
ATOM 2060 C CA . ILE A 1 259 ? 6.140 9.050 -19.964 1.00 96.06 259 ILE A CA 1
ATOM 2061 C C . ILE A 1 259 ? 6.361 7.776 -20.798 1.00 96.06 259 ILE A C 1
ATOM 2063 O O . ILE A 1 259 ? 7.022 7.835 -21.839 1.00 96.06 259 ILE A O 1
ATOM 2067 N N . LEU A 1 260 ? 5.848 6.621 -20.360 1.00 94.25 260 LEU A N 1
ATOM 2068 C CA . LEU A 1 260 ? 5.914 5.381 -21.140 1.00 94.25 260 LEU A CA 1
ATOM 2069 C C . LEU A 1 260 ? 5.060 5.469 -22.408 1.00 94.25 260 LEU A C 1
ATOM 2071 O O . LEU A 1 260 ? 5.556 5.119 -23.476 1.00 94.25 260 LEU A O 1
ATOM 2075 N N . ASP A 1 261 ? 3.842 6.003 -22.315 1.00 95.19 261 ASP A N 1
ATOM 2076 C CA . ASP A 1 261 ? 2.941 6.200 -23.455 1.00 95.19 261 ASP A CA 1
ATOM 2077 C C . ASP A 1 261 ? 3.562 7.148 -24.495 1.00 95.19 261 ASP A C 1
ATOM 2079 O O . ASP A 1 261 ? 3.570 6.857 -25.693 1.00 95.19 261 ASP A O 1
ATOM 2083 N N . GLN A 1 262 ? 4.187 8.247 -24.051 1.00 96.50 262 GLN A N 1
ATOM 2084 C CA . GLN A 1 262 ? 4.922 9.155 -24.937 1.00 96.50 262 GLN A CA 1
ATOM 2085 C C . GLN A 1 262 ? 6.092 8.451 -25.648 1.00 96.50 262 GLN A C 1
ATOM 2087 O O . GLN A 1 262 ? 6.282 8.633 -26.853 1.00 96.50 262 GLN A O 1
ATOM 2092 N N . LYS A 1 263 ? 6.866 7.628 -24.926 1.00 96.69 263 LYS A N 1
ATOM 2093 C CA . LYS A 1 263 ? 7.971 6.849 -25.511 1.00 96.69 263 LYS A CA 1
ATOM 2094 C C . LYS A 1 263 ? 7.468 5.816 -26.515 1.00 96.69 263 LYS A C 1
ATOM 2096 O O . LYS A 1 263 ? 8.055 5.705 -27.589 1.00 96.69 263 LYS A O 1
ATOM 2101 N N . LEU A 1 264 ? 6.386 5.106 -26.194 1.00 94.81 264 LEU A N 1
ATOM 2102 C CA . LEU A 1 264 ? 5.762 4.116 -27.070 1.00 94.81 264 LEU A CA 1
ATOM 2103 C C . LEU A 1 264 ? 5.308 4.771 -28.378 1.00 94.81 264 LEU A C 1
ATOM 2105 O O . LEU A 1 264 ? 5.670 4.288 -29.447 1.00 94.81 264 LEU A O 1
ATOM 2109 N N . ASN A 1 265 ? 4.631 5.921 -28.301 1.00 95.12 265 ASN A N 1
ATOM 2110 C CA . ASN A 1 265 ? 4.227 6.690 -29.479 1.00 95.12 265 ASN A CA 1
ATOM 2111 C C . ASN A 1 265 ? 5.432 7.109 -30.339 1.00 95.12 265 ASN A C 1
ATOM 2113 O O . ASN A 1 265 ? 5.438 6.849 -31.540 1.00 95.12 265 ASN A O 1
ATOM 2117 N N . SER A 1 266 ? 6.489 7.669 -29.736 1.00 95.56 266 SER A N 1
ATOM 2118 C CA . SER A 1 266 ? 7.689 8.083 -30.486 1.00 95.56 266 SER A CA 1
ATOM 2119 C C . SER A 1 266 ? 8.434 6.914 -31.149 1.00 95.56 266 SER A C 1
ATOM 2121 O O . SER A 1 266 ? 8.973 7.064 -32.245 1.00 95.56 266 SER A O 1
ATOM 2123 N N . LEU A 1 267 ? 8.431 5.734 -30.516 1.00 95.62 267 LEU A N 1
ATOM 2124 C CA . LEU A 1 267 ? 9.026 4.524 -31.079 1.00 95.62 267 LEU A CA 1
ATOM 2125 C C . LEU A 1 267 ? 8.172 3.972 -32.228 1.00 95.62 267 LEU A C 1
ATOM 2127 O O . LEU A 1 267 ? 8.715 3.518 -33.229 1.00 95.62 267 LEU A O 1
ATOM 2131 N N . ASN A 1 268 ? 6.845 4.060 -32.115 1.00 95.62 268 ASN A N 1
ATOM 2132 C CA . ASN A 1 268 ? 5.910 3.645 -33.158 1.00 95.62 268 ASN A CA 1
ATOM 2133 C C . ASN A 1 268 ? 6.007 4.546 -34.408 1.00 95.62 268 ASN A C 1
ATOM 2135 O O . ASN A 1 268 ? 5.946 4.055 -35.533 1.00 95.62 268 ASN A O 1
ATOM 2139 N N . GLU A 1 269 ? 6.238 5.851 -34.227 1.00 96.31 269 GLU A N 1
ATOM 2140 C CA . GLU A 1 269 ? 6.561 6.770 -35.328 1.00 96.31 269 GLU A CA 1
ATOM 2141 C C . GLU A 1 269 ? 7.897 6.438 -36.013 1.00 96.31 269 GLU A C 1
ATOM 2143 O O . GLU A 1 269 ? 7.999 6.541 -37.235 1.00 96.31 269 GLU A O 1
ATOM 2148 N N . GLU A 1 270 ? 8.925 6.045 -35.251 1.00 95.38 270 GLU A N 1
ATOM 2149 C CA . GLU A 1 270 ? 10.219 5.625 -35.810 1.00 95.38 270 GLU A CA 1
ATOM 2150 C C . GLU A 1 270 ? 10.100 4.305 -36.582 1.00 95.38 270 GLU A C 1
ATOM 2152 O O . GLU A 1 270 ? 10.626 4.202 -37.688 1.00 95.38 270 GLU A O 1
ATOM 2157 N N . ILE A 1 271 ? 9.341 3.333 -36.061 1.00 93.56 271 ILE A N 1
ATOM 2158 C CA . ILE A 1 271 ? 9.020 2.087 -36.775 1.00 93.56 271 ILE A CA 1
ATOM 2159 C C . ILE A 1 271 ? 8.362 2.408 -38.122 1.00 93.56 271 ILE A C 1
ATOM 2161 O O . ILE A 1 271 ? 8.855 1.959 -39.154 1.00 93.56 271 ILE A O 1
ATOM 2165 N N . GLY A 1 272 ? 7.336 3.267 -38.144 1.00 95.12 272 GLY A N 1
ATOM 2166 C CA . GLY A 1 272 ? 6.676 3.675 -39.389 1.00 95.12 272 GLY A CA 1
ATOM 2167 C C . GLY A 1 272 ? 7.599 4.398 -40.386 1.00 95.12 272 GLY A C 1
ATOM 2168 O O . GLY A 1 272 ? 7.430 4.249 -41.598 1.00 95.12 272 GLY A O 1
ATOM 2169 N N . ARG A 1 273 ? 8.610 5.145 -39.910 1.00 96.12 273 ARG A N 1
ATOM 2170 C CA . ARG A 1 273 ? 9.654 5.731 -40.776 1.00 96.12 273 ARG A CA 1
ATOM 2171 C C . ARG A 1 273 ? 10.552 4.657 -41.391 1.00 96.12 273 ARG A C 1
ATOM 2173 O O . ARG A 1 273 ? 10.759 4.667 -42.604 1.00 96.12 273 ARG A O 1
ATOM 2180 N N . VAL A 1 274 ? 11.051 3.726 -40.578 1.00 95.00 274 VAL A N 1
ATOM 2181 C CA . VAL A 1 274 ? 11.945 2.643 -41.025 1.00 95.00 274 VAL A CA 1
ATOM 2182 C C . VAL A 1 274 ? 11.228 1.675 -41.975 1.00 95.00 274 VAL A C 1
ATOM 2184 O O . VAL A 1 274 ? 11.820 1.234 -42.959 1.00 95.00 274 VAL A O 1
ATOM 2187 N N . GLU A 1 275 ? 9.946 1.378 -41.744 1.00 96.56 275 GLU A N 1
ATOM 2188 C CA . GLU A 1 275 ? 9.120 0.570 -42.653 1.00 96.56 275 GLU A CA 1
ATOM 2189 C C . GLU A 1 275 ? 8.990 1.218 -44.042 1.00 96.56 275 GLU A C 1
ATOM 2191 O O . GLU A 1 275 ? 9.153 0.539 -45.062 1.00 96.56 275 GLU A O 1
ATOM 2196 N N . LEU A 1 276 ? 8.772 2.538 -44.099 1.00 95.19 276 LEU A N 1
ATOM 2197 C CA . LEU A 1 276 ? 8.699 3.293 -45.354 1.00 95.19 276 LEU A CA 1
ATOM 2198 C C . LEU A 1 276 ? 10.049 3.324 -46.094 1.00 95.19 276 LEU A C 1
ATOM 2200 O O . LEU A 1 276 ? 10.088 3.190 -47.322 1.00 95.19 276 LEU A O 1
ATOM 2204 N N . GLU A 1 277 ? 11.161 3.465 -45.367 1.00 95.50 277 GLU A N 1
ATOM 2205 C CA . GLU A 1 277 ? 12.509 3.395 -45.944 1.00 95.50 277 GLU A CA 1
ATOM 2206 C C . GLU A 1 277 ? 12.808 1.990 -46.494 1.00 95.50 277 GLU A C 1
ATOM 2208 O O . GLU A 1 277 ? 13.264 1.861 -47.632 1.00 95.50 277 GLU A O 1
ATOM 2213 N N . CYS A 1 278 ? 12.466 0.930 -45.754 1.00 90.50 278 CYS A N 1
ATOM 2214 C CA . CYS A 1 278 ? 12.624 -0.455 -46.207 1.00 90.50 278 CYS A CA 1
ATOM 2215 C C . CYS A 1 278 ? 11.843 -0.739 -47.497 1.00 90.50 278 CYS A C 1
ATOM 2217 O O . CYS A 1 278 ? 12.378 -1.362 -48.417 1.00 90.50 278 CYS A O 1
ATOM 2219 N N . GLU A 1 279 ? 10.595 -0.275 -47.595 1.00 96.06 279 GLU A N 1
ATOM 2220 C CA . GLU A 1 279 ? 9.786 -0.440 -48.807 1.00 96.06 279 GLU A CA 1
ATOM 2221 C C . GLU A 1 279 ? 10.356 0.377 -49.982 1.00 96.06 279 GLU A C 1
ATOM 2223 O O . GLU A 1 279 ? 10.413 -0.121 -51.107 1.00 96.06 279 GLU A O 1
ATOM 2228 N N . THR A 1 280 ? 10.900 1.572 -49.726 1.00 95.94 280 THR A N 1
ATOM 2229 C CA . THR A 1 280 ? 11.604 2.378 -50.742 1.00 95.94 280 THR A CA 1
ATOM 2230 C C . THR A 1 280 ? 12.862 1.665 -51.262 1.00 95.94 280 THR A C 1
ATOM 2232 O O . THR A 1 280 ? 13.058 1.544 -52.474 1.00 95.94 280 THR A O 1
ATOM 2235 N N . ILE A 1 281 ? 13.691 1.114 -50.368 1.00 95.31 281 ILE A N 1
ATOM 2236 C CA . ILE A 1 281 ? 14.891 0.332 -50.720 1.00 95.31 281 ILE A CA 1
ATOM 2237 C C . ILE A 1 281 ? 14.515 -0.937 -51.500 1.00 95.31 281 ILE A C 1
ATOM 2239 O O . ILE A 1 281 ? 15.198 -1.320 -52.448 1.00 95.31 281 ILE A O 1
ATOM 2243 N N . LYS A 1 282 ? 13.410 -1.594 -51.141 1.00 95.88 282 LYS A N 1
ATOM 2244 C CA . LYS A 1 282 ? 12.897 -2.785 -51.831 1.00 95.88 282 LYS A CA 1
ATOM 2245 C C . LYS A 1 282 ? 12.409 -2.473 -53.251 1.00 95.88 282 LYS A C 1
ATOM 2247 O O . LYS A 1 282 ? 12.678 -3.253 -54.171 1.00 95.88 282 LYS A O 1
ATOM 2252 N N . GLN A 1 283 ? 11.763 -1.327 -53.457 1.00 95.62 283 GLN A N 1
ATOM 2253 C CA . GLN A 1 283 ? 11.400 -0.838 -54.792 1.00 95.62 283 GLN A CA 1
ATOM 2254 C C . GLN A 1 283 ? 12.646 -0.518 -55.630 1.00 95.62 283 GLN A C 1
ATOM 2256 O O . GLN A 1 283 ? 12.726 -0.936 -56.786 1.00 95.62 283 GLN A O 1
ATOM 2261 N N . GLU A 1 284 ? 13.658 0.126 -55.041 1.00 94.88 284 GLU A N 1
ATOM 2262 C CA . GLU A 1 284 ? 14.927 0.411 -55.720 1.00 94.88 284 GLU A CA 1
ATOM 2263 C C . GLU A 1 284 ? 15.705 -0.868 -56.071 1.00 94.88 284 GLU A C 1
ATOM 2265 O O . GLU A 1 284 ? 16.156 -1.013 -57.204 1.00 94.88 284 GLU A O 1
ATOM 2270 N N . ASN A 1 285 ? 15.778 -1.853 -55.171 1.00 93.50 285 ASN A N 1
ATOM 2271 C CA . ASN A 1 285 ? 16.352 -3.171 -55.471 1.00 93.50 285 ASN A CA 1
ATOM 2272 C C . ASN A 1 285 ? 15.618 -3.862 -56.629 1.00 93.50 285 ASN A C 1
ATOM 2274 O O . ASN A 1 285 ? 16.256 -4.422 -57.516 1.00 93.50 285 ASN A O 1
ATOM 2278 N N . THR A 1 286 ? 14.285 -3.771 -56.673 1.00 95.56 286 THR A N 1
ATOM 2279 C CA . THR A 1 286 ? 13.484 -4.303 -57.790 1.00 95.56 286 THR A CA 1
ATOM 2280 C C . THR A 1 286 ? 13.804 -3.570 -59.100 1.00 95.56 286 THR A C 1
ATOM 2282 O O . THR A 1 286 ? 13.927 -4.194 -60.155 1.00 95.56 286 THR A O 1
ATOM 2285 N N . ARG A 1 287 ? 14.000 -2.245 -59.055 1.00 96.00 287 ARG A N 1
ATOM 2286 C CA . ARG A 1 287 ? 14.418 -1.433 -60.209 1.00 96.00 287 ARG A CA 1
ATOM 2287 C C . ARG A 1 287 ? 15.822 -1.808 -60.695 1.00 96.00 287 ARG A C 1
ATOM 2289 O O . ARG A 1 287 ? 16.023 -1.949 -61.899 1.00 96.00 287 ARG A O 1
ATOM 2296 N N . LEU A 1 288 ? 16.776 -1.988 -59.782 1.00 93.56 288 LEU A N 1
ATOM 2297 C CA . LEU A 1 288 ? 18.150 -2.387 -60.094 1.00 93.56 288 LEU A CA 1
ATOM 2298 C C . LEU A 1 288 ? 18.215 -3.811 -60.656 1.00 93.56 288 LEU A C 1
ATOM 2300 O O . LEU A 1 288 ? 18.896 -4.019 -61.657 1.00 93.56 288 LEU A O 1
ATOM 2304 N N . GLN A 1 289 ? 17.456 -4.757 -60.095 1.00 91.81 289 GLN A N 1
ATOM 2305 C CA . GLN A 1 289 ? 17.351 -6.117 -60.629 1.00 91.81 289 GLN A CA 1
ATOM 2306 C C . GLN A 1 289 ? 16.808 -6.102 -62.063 1.00 91.81 289 GLN A C 1
ATOM 2308 O O . GLN A 1 289 ? 17.450 -6.637 -62.961 1.00 91.81 289 GLN A O 1
ATOM 2313 N N . ASN A 1 290 ? 15.715 -5.371 -62.316 1.00 92.56 290 ASN A N 1
ATOM 2314 C CA . ASN A 1 290 ? 15.186 -5.183 -63.670 1.00 92.56 290 ASN A CA 1
ATOM 2315 C C . ASN A 1 290 ? 16.215 -4.555 -64.631 1.00 92.56 290 ASN A C 1
ATOM 2317 O O . ASN A 1 290 ? 16.211 -4.868 -65.818 1.00 92.56 290 ASN A O 1
ATOM 2321 N N . ILE A 1 291 ? 17.097 -3.667 -64.159 1.00 89.56 291 ILE A N 1
ATOM 2322 C CA . ILE A 1 291 ? 18.180 -3.117 -64.989 1.00 89.56 291 ILE A CA 1
ATOM 2323 C C . ILE A 1 291 ? 19.220 -4.192 -65.311 1.00 89.56 291 ILE A C 1
ATOM 2325 O O . ILE A 1 291 ? 19.641 -4.264 -66.462 1.00 89.56 291 ILE A O 1
ATOM 2329 N N . VAL A 1 292 ? 19.621 -5.011 -64.332 1.00 85.38 292 VAL A N 1
ATOM 2330 C CA . VAL A 1 292 ? 20.581 -6.118 -64.499 1.00 85.38 292 VAL A CA 1
ATOM 2331 C C . VAL A 1 292 ? 20.041 -7.181 -65.458 1.00 85.38 292 VAL A C 1
ATOM 2333 O O . VAL A 1 292 ? 20.733 -7.535 -66.410 1.00 85.38 292 VAL A O 1
ATOM 2336 N N . ASP A 1 293 ? 18.794 -7.615 -65.279 1.00 84.06 293 ASP A N 1
ATOM 2337 C CA . ASP A 1 293 ? 18.152 -8.648 -66.105 1.00 84.06 293 ASP A CA 1
ATOM 2338 C C . ASP A 1 293 ? 17.999 -8.223 -67.579 1.00 84.06 293 ASP A C 1
ATOM 2340 O O . ASP A 1 293 ? 17.976 -9.063 -68.476 1.00 84.06 293 ASP A O 1
ATOM 2344 N N . ASN A 1 294 ? 17.933 -6.912 -67.843 1.00 86.56 294 ASN A N 1
ATOM 2345 C CA . ASN A 1 294 ? 17.859 -6.338 -69.190 1.00 86.56 294 ASN A CA 1
ATOM 2346 C C . ASN A 1 294 ? 19.232 -5.927 -69.773 1.00 86.56 294 ASN A C 1
ATOM 2348 O O . ASN A 1 294 ? 19.284 -5.286 -70.831 1.00 86.56 294 ASN A O 1
ATOM 2352 N N . GLN A 1 295 ? 20.359 -6.265 -69.129 1.00 84.94 295 GLN A N 1
ATOM 2353 C CA . GLN A 1 295 ? 21.684 -6.000 -69.702 1.00 84.94 295 GLN A CA 1
ATOM 2354 C C . GLN A 1 295 ? 21.975 -6.925 -70.890 1.00 84.94 295 GLN A C 1
ATOM 2356 O O . GLN A 1 295 ? 21.727 -8.125 -70.865 1.00 84.94 295 GLN A O 1
ATOM 2361 N N . LYS A 1 296 ? 22.553 -6.354 -71.955 1.00 81.25 296 LYS A N 1
ATOM 2362 C CA . LYS A 1 296 ? 22.854 -7.077 -73.207 1.00 81.25 296 LYS A CA 1
ATOM 2363 C C . LYS A 1 296 ? 24.003 -8.082 -73.104 1.00 81.25 296 LYS A C 1
ATOM 2365 O O . LYS A 1 296 ? 24.183 -8.869 -74.027 1.00 81.25 296 LYS A O 1
ATOM 2370 N N . TYR A 1 297 ? 24.798 -8.003 -72.043 1.00 81.31 297 TYR A N 1
ATOM 2371 C CA . TYR A 1 297 ? 25.971 -8.837 -71.818 1.00 81.31 297 TYR A CA 1
ATOM 2372 C C . TYR A 1 297 ? 25.819 -9.521 -70.470 1.00 81.31 297 TYR A C 1
ATOM 2374 O O . TYR A 1 297 ? 25.580 -8.858 -69.462 1.00 81.31 297 TYR A O 1
ATOM 2382 N N . SER A 1 298 ? 25.969 -10.840 -70.456 1.00 82.81 298 SER A N 1
ATOM 2383 C CA . SER A 1 298 ? 25.982 -11.618 -69.225 1.00 82.81 298 SER A CA 1
ATOM 2384 C C . SER A 1 298 ? 27.265 -11.356 -68.424 1.00 82.81 298 SER A C 1
ATOM 2386 O O . SER A 1 298 ? 28.273 -10.863 -68.945 1.00 82.81 298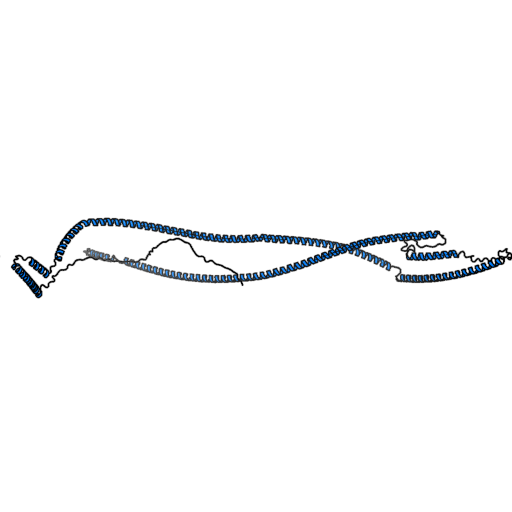 SER A O 1
ATOM 2388 N N . VAL A 1 299 ? 27.272 -11.775 -67.157 1.00 81.62 299 VAL A N 1
ATOM 2389 C CA . VAL A 1 299 ? 28.499 -11.872 -66.351 1.00 81.62 299 VAL A CA 1
ATOM 2390 C C . VAL A 1 299 ? 29.553 -12.701 -67.100 1.00 81.62 299 VAL A C 1
ATOM 2392 O O . VAL A 1 299 ? 30.695 -12.267 -67.216 1.00 81.62 299 VAL A O 1
ATOM 2395 N N . ALA A 1 300 ? 29.147 -13.803 -67.740 1.00 82.31 300 ALA A N 1
ATOM 2396 C CA . ALA A 1 300 ? 30.031 -14.647 -68.551 1.00 82.31 300 ALA A CA 1
ATOM 2397 C C . ALA A 1 300 ? 30.607 -13.932 -69.796 1.00 82.31 300 ALA A C 1
ATOM 2399 O O . ALA A 1 300 ? 31.742 -14.193 -70.195 1.00 82.31 300 ALA A O 1
ATOM 2400 N N . ASP A 1 301 ? 29.864 -13.001 -70.411 1.00 86.06 301 ASP A N 1
ATOM 2401 C CA . ASP A 1 301 ? 30.395 -12.170 -71.503 1.00 86.06 301 ASP A CA 1
ATOM 2402 C C . ASP A 1 301 ? 31.426 -11.168 -70.978 1.00 86.06 301 ASP A C 1
ATOM 2404 O O . ASP A 1 301 ? 32.466 -10.958 -71.600 1.00 86.06 301 ASP A O 1
ATOM 2408 N N . THR A 1 302 ? 31.165 -10.591 -69.805 1.00 84.81 302 THR A N 1
ATOM 2409 C CA . THR A 1 302 ? 32.083 -9.669 -69.124 1.00 84.81 302 THR A CA 1
ATOM 2410 C C . THR A 1 302 ? 33.375 -10.377 -68.704 1.00 84.81 302 THR A C 1
ATOM 2412 O O . THR A 1 302 ? 34.464 -9.819 -68.841 1.00 84.81 302 THR A O 1
ATOM 2415 N N . GLU A 1 303 ? 33.289 -11.623 -68.238 1.00 88.69 303 GLU A N 1
ATOM 2416 C CA . GLU A 1 303 ? 34.447 -12.471 -67.934 1.00 88.69 303 GLU A CA 1
ATOM 2417 C C . GLU A 1 303 ? 35.257 -12.803 -69.193 1.00 88.69 303 GLU A C 1
ATOM 2419 O O . GLU A 1 303 ? 36.479 -12.643 -69.181 1.00 88.69 303 GLU A O 1
ATOM 2424 N N . ARG A 1 304 ? 34.594 -13.167 -70.302 1.00 90.94 304 ARG A N 1
ATOM 2425 C CA . ARG A 1 304 ? 35.256 -13.411 -71.595 1.00 90.94 304 ARG A CA 1
ATOM 2426 C C . ARG A 1 304 ? 35.987 -12.166 -72.107 1.00 90.94 304 ARG A C 1
ATOM 2428 O O . ARG A 1 304 ? 37.170 -12.249 -72.420 1.00 90.94 304 ARG A O 1
ATOM 2435 N N . ILE A 1 305 ? 35.333 -11.002 -72.103 1.00 88.75 305 ILE A N 1
ATOM 2436 C CA . ILE A 1 305 ? 35.947 -9.721 -72.502 1.00 88.75 305 ILE A CA 1
ATOM 2437 C C . ILE A 1 305 ? 37.150 -9.385 -71.605 1.00 88.75 305 ILE A C 1
ATOM 2439 O O . ILE A 1 305 ? 38.182 -8.920 -72.091 1.00 88.75 305 ILE A O 1
ATOM 2443 N N . ASN A 1 306 ? 37.063 -9.645 -70.296 1.00 90.81 306 ASN A N 1
ATOM 2444 C CA . ASN A 1 306 ? 38.196 -9.459 -69.388 1.00 90.81 306 ASN A CA 1
ATOM 2445 C C . ASN A 1 306 ? 39.346 -10.439 -69.667 1.00 90.81 306 ASN A C 1
ATOM 2447 O O . ASN A 1 306 ? 40.505 -10.043 -69.534 1.00 90.81 306 ASN A O 1
ATOM 2451 N N . HIS A 1 307 ? 39.054 -11.681 -70.066 1.00 92.00 307 HIS A N 1
ATOM 2452 C CA . HIS A 1 307 ? 40.061 -12.658 -70.479 1.00 92.00 307 HIS A CA 1
ATOM 2453 C C . HIS A 1 307 ? 40.790 -12.200 -71.749 1.00 92.00 307 HIS A C 1
ATOM 2455 O O . HIS A 1 307 ? 42.005 -12.015 -71.705 1.00 92.00 307 HIS A O 1
ATOM 2461 N N . GLU A 1 308 ? 40.050 -11.888 -72.818 1.00 92.88 308 GLU A N 1
ATOM 2462 C CA . GLU A 1 308 ? 40.589 -11.365 -74.085 1.00 92.88 308 GLU A CA 1
ATOM 2463 C C . GLU A 1 308 ? 41.446 -10.104 -73.853 1.00 92.88 308 GLU A C 1
ATOM 2465 O O . GLU A 1 308 ? 42.571 -9.989 -74.342 1.00 92.88 308 GLU A O 1
ATOM 2470 N N . ARG A 1 309 ? 40.968 -9.168 -73.020 1.00 92.69 309 ARG A N 1
ATOM 2471 C CA . ARG A 1 309 ? 41.726 -7.972 -72.614 1.00 92.69 309 ARG A CA 1
ATOM 2472 C C . ARG A 1 309 ? 43.039 -8.330 -71.906 1.00 92.69 309 ARG A C 1
ATOM 2474 O O . ARG A 1 309 ? 44.050 -7.660 -72.122 1.00 92.69 309 ARG A O 1
ATOM 2481 N N . ASN A 1 310 ? 43.044 -9.353 -71.052 1.00 93.12 310 ASN A N 1
ATOM 2482 C CA . ASN A 1 310 ? 44.251 -9.795 -70.353 1.00 93.12 310 ASN A CA 1
ATOM 2483 C C . ASN A 1 310 ? 45.252 -10.465 -71.318 1.00 93.12 310 ASN A C 1
ATOM 2485 O O . ASN A 1 310 ? 46.450 -10.208 -71.202 1.00 93.12 310 ASN A O 1
ATOM 2489 N N . GLU A 1 311 ? 44.792 -11.256 -72.293 1.00 92.81 311 GLU A N 1
ATOM 2490 C CA . GLU A 1 311 ? 45.640 -11.838 -73.350 1.00 92.81 311 GLU A CA 1
ATOM 2491 C C . GLU A 1 311 ? 46.253 -10.760 -74.259 1.00 92.81 311 GLU A C 1
ATOM 2493 O O . GLU A 1 311 ? 47.457 -10.772 -74.543 1.00 92.81 311 GLU A O 1
ATOM 2498 N N . LEU A 1 312 ? 45.456 -9.762 -74.656 1.00 91.75 312 LEU A N 1
ATOM 2499 C CA . LEU A 1 312 ? 45.940 -8.597 -75.398 1.00 91.75 312 LEU A CA 1
ATOM 2500 C C . LEU A 1 312 ? 46.983 -7.815 -74.588 1.00 91.75 312 LEU A C 1
ATOM 2502 O O . LEU A 1 312 ? 48.015 -7.429 -75.135 1.00 91.75 312 LEU A O 1
ATOM 2506 N N . GLN A 1 313 ? 46.785 -7.644 -73.277 1.00 92.75 313 GLN A N 1
ATOM 2507 C CA . GLN A 1 313 ? 47.772 -6.994 -72.410 1.00 92.75 313 GLN A CA 1
ATOM 2508 C C . GLN A 1 313 ? 49.078 -7.798 -72.296 1.00 92.75 313 GLN A C 1
ATOM 2510 O O . GLN A 1 313 ? 50.158 -7.205 -72.301 1.00 92.75 313 GLN A O 1
ATOM 2515 N N . GLN A 1 314 ? 49.018 -9.133 -72.234 1.00 92.50 314 GLN A N 1
ATOM 2516 C CA . GLN A 1 314 ? 50.218 -9.980 -72.286 1.00 92.50 314 GLN A CA 1
ATOM 2517 C C . GLN A 1 314 ? 50.946 -9.845 -73.630 1.00 92.50 314 GLN A C 1
ATOM 2519 O O . GLN A 1 314 ? 52.174 -9.744 -73.657 1.00 92.50 314 GLN A O 1
ATOM 2524 N N . THR A 1 315 ? 50.196 -9.775 -74.731 1.00 92.81 315 THR A N 1
ATOM 2525 C CA . THR A 1 315 ? 50.738 -9.570 -76.083 1.00 92.81 315 THR A CA 1
ATOM 2526 C C . THR A 1 315 ? 51.432 -8.213 -76.206 1.00 92.81 315 THR A C 1
ATOM 2528 O O . THR A 1 315 ? 52.563 -8.152 -76.687 1.00 92.81 315 THR A O 1
ATOM 2531 N N . ILE A 1 316 ? 50.816 -7.139 -75.695 1.00 89.94 316 ILE A N 1
ATOM 2532 C CA . ILE A 1 316 ? 51.432 -5.806 -75.603 1.00 89.94 316 ILE A CA 1
ATOM 2533 C C . ILE A 1 316 ? 52.741 -5.884 -74.811 1.00 89.94 316 ILE A C 1
ATOM 2535 O O . ILE A 1 316 ? 53.777 -5.481 -75.326 1.00 89.94 316 ILE A O 1
ATOM 2539 N N . ASN A 1 317 ? 52.728 -6.473 -73.610 1.00 92.62 317 ASN A N 1
ATOM 2540 C CA . ASN A 1 317 ? 53.923 -6.583 -72.767 1.00 92.62 317 ASN A CA 1
ATOM 2541 C C . ASN A 1 317 ? 55.062 -7.359 -73.459 1.00 92.62 317 ASN A C 1
ATOM 2543 O O . ASN A 1 317 ? 56.231 -6.996 -73.319 1.00 92.62 317 ASN A O 1
ATOM 2547 N N . LYS A 1 318 ? 54.734 -8.416 -74.216 1.00 94.31 318 LYS A N 1
ATOM 2548 C CA . LYS A 1 318 ? 55.706 -9.171 -75.017 1.00 94.31 318 LYS A CA 1
ATOM 2549 C C . LYS A 1 318 ? 56.317 -8.294 -76.114 1.00 94.31 318 LYS A C 1
ATOM 2551 O O . LYS A 1 318 ? 57.539 -8.210 -76.195 1.00 94.31 318 LYS A O 1
ATOM 2556 N N . LEU A 1 319 ? 55.485 -7.620 -76.909 1.00 90.69 319 LEU A N 1
ATOM 2557 C CA . LEU A 1 319 ? 55.934 -6.743 -77.996 1.00 90.69 319 LEU A CA 1
ATOM 2558 C C . LEU A 1 319 ? 56.752 -5.550 -77.477 1.00 90.69 319 LEU A C 1
ATOM 2560 O O . LEU A 1 319 ? 57.736 -5.172 -78.103 1.00 90.69 319 LEU A O 1
ATOM 2564 N N . THR A 1 320 ? 56.408 -4.991 -76.311 1.00 90.56 320 THR A N 1
ATOM 2565 C CA . THR A 1 320 ? 57.219 -3.961 -75.641 1.00 90.56 320 THR A CA 1
ATOM 2566 C C . THR A 1 320 ? 58.612 -4.488 -75.293 1.00 90.56 320 THR A C 1
ATOM 2568 O O . THR A 1 320 ? 59.598 -3.820 -75.582 1.00 90.56 320 THR A O 1
ATOM 2571 N N . LYS A 1 321 ? 58.719 -5.708 -74.753 1.00 93.12 321 LYS A N 1
ATOM 2572 C CA . LYS A 1 321 ? 60.014 -6.322 -74.424 1.00 93.12 321 LYS A CA 1
ATOM 2573 C C . LYS A 1 321 ? 60.848 -6.670 -75.666 1.00 93.12 321 LYS A C 1
ATOM 2575 O O . LYS A 1 321 ? 62.071 -6.550 -75.645 1.00 93.12 321 LYS A O 1
ATOM 2580 N N . GLU A 1 322 ? 60.203 -7.101 -76.749 1.00 91.12 322 GLU A N 1
ATOM 2581 C CA . GLU A 1 322 ? 60.867 -7.318 -78.043 1.00 91.12 322 GLU A CA 1
ATOM 2582 C C . GLU A 1 322 ? 61.377 -5.987 -78.625 1.00 91.12 322 GLU A C 1
ATOM 2584 O O . GLU A 1 322 ? 62.526 -5.909 -79.055 1.00 91.12 322 GLU A O 1
ATOM 2589 N N . LEU A 1 323 ? 60.591 -4.909 -78.527 1.00 89.56 323 LEU A N 1
ATOM 2590 C CA . LEU A 1 323 ? 61.007 -3.559 -78.916 1.00 89.56 323 LEU A CA 1
ATOM 2591 C C . LEU A 1 323 ? 62.196 -3.041 -78.084 1.00 89.56 323 LEU A C 1
ATOM 2593 O O . LEU A 1 323 ? 63.130 -2.484 -78.656 1.00 89.56 323 LEU A O 1
ATOM 2597 N N . GLU A 1 324 ? 62.199 -3.244 -76.763 1.00 90.38 324 GLU A N 1
ATOM 2598 C CA . GLU A 1 324 ? 63.333 -2.908 -75.882 1.00 90.38 324 GLU A CA 1
ATOM 2599 C C . GLU A 1 324 ? 64.615 -3.663 -76.290 1.00 90.38 324 GLU A C 1
ATOM 2601 O O . GLU A 1 324 ? 65.696 -3.073 -76.347 1.00 90.38 324 GLU A O 1
ATOM 2606 N N . SER A 1 325 ? 64.490 -4.950 -76.637 1.00 88.69 325 SER A N 1
ATOM 2607 C CA . SER A 1 325 ? 65.584 -5.776 -77.172 1.00 88.69 325 SER A CA 1
ATOM 2608 C C . SER A 1 325 ? 66.154 -5.206 -78.476 1.00 88.69 325 SER A C 1
ATOM 2610 O O . SER A 1 325 ? 67.368 -5.026 -78.593 1.00 88.69 325 SER A O 1
ATOM 2612 N N . GLU A 1 326 ? 65.298 -4.877 -79.445 1.00 86.62 326 GLU A N 1
ATOM 2613 C CA . GLU A 1 326 ? 65.725 -4.309 -80.731 1.00 86.62 326 GLU A CA 1
ATOM 2614 C C . GLU A 1 326 ? 66.344 -2.910 -80.573 1.00 86.62 326 GLU A C 1
ATOM 2616 O O . GLU A 1 326 ? 67.365 -2.609 -81.191 1.00 86.62 326 GLU A O 1
ATOM 2621 N N . GLN A 1 327 ? 65.812 -2.070 -79.678 1.00 83.56 327 GLN A N 1
ATOM 2622 C CA . GLN A 1 327 ? 66.424 -0.781 -79.331 1.00 83.56 327 GLN A CA 1
ATOM 2623 C C . GLN A 1 327 ? 67.821 -0.957 -78.714 1.00 83.56 327 GLN A C 1
ATOM 2625 O O . GLN A 1 327 ? 68.745 -0.209 -79.045 1.00 83.56 327 GLN A O 1
ATOM 2630 N N . GLN A 1 328 ? 68.011 -1.966 -77.858 1.00 87.38 328 GLN A N 1
ATOM 2631 C CA . GLN A 1 328 ? 69.320 -2.274 -77.283 1.00 87.38 328 GLN A CA 1
ATOM 2632 C C . GLN A 1 328 ? 70.303 -2.821 -78.335 1.00 87.38 328 GLN A C 1
ATOM 2634 O O . GLN A 1 328 ? 71.489 -2.484 -78.294 1.00 87.38 328 GLN A O 1
ATOM 2639 N N . GLN A 1 329 ? 69.838 -3.617 -79.305 1.00 87.31 329 GLN A N 1
ATOM 2640 C CA . GLN A 1 329 ? 70.654 -4.039 -80.451 1.00 87.31 329 GLN A CA 1
ATOM 2641 C C . GLN A 1 329 ? 71.066 -2.848 -81.325 1.00 87.31 329 GLN A C 1
ATOM 2643 O O . GLN A 1 329 ? 72.253 -2.700 -81.618 1.00 87.31 329 GLN A O 1
ATOM 2648 N N . LEU A 1 330 ? 70.126 -1.960 -81.667 1.00 79.81 330 LEU A N 1
ATOM 2649 C CA . LEU A 1 330 ? 70.401 -0.743 -82.434 1.00 79.81 330 LEU A CA 1
ATOM 2650 C C . LEU A 1 330 ? 71.474 0.117 -81.751 1.00 79.81 330 LEU A C 1
ATOM 2652 O O . LEU A 1 330 ? 72.437 0.521 -82.397 1.00 79.81 330 LEU A O 1
ATOM 2656 N N . TRP A 1 331 ? 71.368 0.325 -80.435 1.00 87.31 331 TRP A N 1
ATOM 2657 C CA . TRP A 1 331 ? 72.368 1.065 -79.658 1.00 87.31 331 TRP A CA 1
ATOM 2658 C C . TRP A 1 331 ? 73.761 0.409 -79.684 1.00 87.31 331 TRP A C 1
ATOM 2660 O O . TRP A 1 331 ? 74.778 1.101 -79.775 1.00 87.31 331 TRP A O 1
ATOM 2670 N N . ASN A 1 332 ? 73.831 -0.927 -79.657 1.00 84.94 332 ASN A N 1
ATOM 2671 C CA . ASN A 1 332 ? 75.097 -1.653 -79.794 1.00 84.94 332 ASN A CA 1
ATOM 2672 C C . ASN A 1 332 ? 75.723 -1.474 -81.192 1.00 84.94 332 ASN A C 1
ATOM 2674 O O . ASN A 1 332 ? 76.946 -1.338 -81.295 1.00 84.94 332 ASN A O 1
ATOM 2678 N N . GLU A 1 333 ? 74.919 -1.442 -82.260 1.00 84.38 333 GLU A N 1
ATOM 2679 C CA . GLU A 1 333 ? 75.400 -1.147 -83.618 1.00 84.38 333 GLU A CA 1
ATOM 2680 C C . GLU A 1 333 ? 75.807 0.325 -83.789 1.00 84.38 333 GLU A C 1
ATOM 2682 O O . GLU A 1 333 ? 76.866 0.597 -84.356 1.00 84.38 333 GLU A O 1
ATOM 2687 N N . GLU A 1 334 ? 75.066 1.281 -83.215 1.00 78.00 334 GLU A N 1
ATOM 2688 C CA . GLU A 1 334 ? 75.489 2.690 -83.151 1.00 78.00 334 GLU A CA 1
ATOM 2689 C C . GLU A 1 334 ? 76.852 2.841 -82.457 1.00 78.00 334 GLU A C 1
ATOM 2691 O O . GLU A 1 334 ? 77.712 3.596 -82.918 1.00 78.00 334 GLU A O 1
ATOM 2696 N N . LEU A 1 335 ? 77.087 2.097 -81.369 1.00 82.25 335 LEU A N 1
ATOM 2697 C CA . LEU A 1 335 ? 78.357 2.114 -80.643 1.00 82.25 335 LEU A CA 1
ATOM 2698 C C . LEU A 1 335 ? 79.507 1.499 -81.461 1.00 82.25 335 LEU A C 1
ATOM 2700 O O . LEU A 1 335 ? 80.629 2.011 -81.423 1.00 82.25 335 LEU A O 1
ATOM 2704 N N . LYS A 1 336 ? 79.248 0.429 -82.227 1.00 85.00 336 LYS A N 1
ATOM 2705 C CA . LYS A 1 336 ? 80.218 -0.132 -83.188 1.00 85.00 336 LYS A CA 1
ATOM 2706 C C . LYS A 1 336 ? 80.547 0.875 -84.292 1.00 85.00 336 LYS A C 1
ATOM 2708 O O . LYS A 1 336 ? 81.726 1.096 -84.568 1.00 85.00 336 LYS A O 1
ATOM 2713 N N . TYR A 1 337 ? 79.532 1.516 -84.873 1.00 78.56 337 TYR A N 1
ATOM 2714 C CA . TYR A 1 337 ? 79.700 2.551 -85.895 1.00 78.56 337 TYR A CA 1
ATOM 2715 C C . TYR A 1 337 ? 80.530 3.733 -85.372 1.00 78.56 337 TYR A C 1
ATOM 2717 O O . TYR A 1 337 ? 81.484 4.152 -86.027 1.00 78.56 337 TYR A O 1
ATOM 2725 N N . ALA A 1 338 ? 80.240 4.217 -84.159 1.00 79.38 338 ALA A N 1
ATOM 2726 C CA . ALA A 1 338 ? 80.986 5.301 -83.522 1.00 79.38 338 ALA A CA 1
ATOM 2727 C C . ALA A 1 338 ? 82.477 4.961 -83.329 1.00 79.38 338 ALA A C 1
ATOM 2729 O O . ALA A 1 338 ? 83.336 5.764 -83.690 1.00 79.38 338 ALA A O 1
ATOM 2730 N N . ARG A 1 339 ? 82.797 3.749 -82.848 1.00 83.50 339 ARG A N 1
ATOM 2731 C CA . ARG A 1 339 ? 84.190 3.271 -82.723 1.00 83.50 339 ARG A CA 1
ATOM 2732 C C . ARG A 1 339 ? 84.890 3.145 -84.080 1.00 83.50 339 ARG A C 1
ATOM 2734 O O . ARG A 1 339 ? 86.067 3.475 -84.197 1.00 83.50 339 ARG A O 1
ATOM 2741 N N . GLY A 1 340 ? 84.175 2.686 -85.110 1.00 83.19 340 GLY A N 1
ATOM 2742 C CA . GLY A 1 340 ? 84.694 2.618 -86.479 1.00 83.19 340 GLY A CA 1
ATOM 2743 C C . GLY A 1 340 ? 85.024 4.002 -87.049 1.00 83.19 340 GLY A C 1
ATOM 2744 O O . GLY A 1 340 ? 86.099 4.190 -87.618 1.00 83.19 340 GLY A O 1
ATOM 2745 N N . LYS A 1 341 ? 84.139 4.984 -86.835 1.00 80.25 341 LYS A N 1
ATOM 2746 C CA . LYS A 1 341 ? 84.350 6.394 -87.200 1.00 80.25 341 LYS A CA 1
ATOM 2747 C C . LYS A 1 341 ? 85.608 6.963 -86.527 1.00 80.25 341 LYS A C 1
ATOM 2749 O O . LYS A 1 341 ? 86.473 7.484 -87.226 1.00 80.25 341 LYS A O 1
ATOM 2754 N N . GLU A 1 342 ? 85.743 6.801 -85.211 1.00 83.50 342 GLU A N 1
ATOM 2755 C CA . GLU A 1 342 ? 86.890 7.291 -84.425 1.00 83.50 342 GLU A CA 1
ATOM 2756 C C . GLU A 1 342 ? 88.229 6.671 -84.878 1.00 83.50 342 GLU A C 1
ATOM 2758 O O . GLU A 1 342 ? 89.245 7.365 -84.998 1.00 83.50 342 GLU A O 1
ATOM 2763 N N . ALA A 1 343 ? 88.237 5.374 -85.208 1.00 84.75 343 ALA A N 1
ATOM 2764 C CA . ALA A 1 343 ? 89.420 4.696 -85.741 1.00 84.75 343 ALA A CA 1
ATOM 2765 C C . ALA A 1 343 ? 89.853 5.259 -87.109 1.00 84.75 343 ALA A C 1
ATOM 2767 O O . ALA A 1 343 ? 91.046 5.479 -87.337 1.00 84.75 343 ALA A O 1
ATOM 2768 N N . ILE A 1 344 ? 88.898 5.542 -88.004 1.00 82.38 344 ILE A N 1
ATOM 2769 C CA . ILE A 1 344 ? 89.169 6.163 -89.310 1.00 82.38 344 ILE A CA 1
ATOM 2770 C C . ILE A 1 344 ? 89.665 7.607 -89.133 1.00 82.38 344 ILE A C 1
ATOM 2772 O O . ILE A 1 344 ? 90.652 7.994 -89.757 1.00 82.38 344 ILE A O 1
ATOM 2776 N N . GLU A 1 345 ? 89.044 8.394 -88.251 1.00 82.31 345 GLU A N 1
ATOM 2777 C CA . GLU A 1 345 ? 89.476 9.765 -87.931 1.00 82.31 345 GLU A CA 1
ATOM 2778 C C . GLU A 1 345 ? 90.912 9.799 -87.385 1.00 82.31 345 GLU A C 1
ATOM 2780 O O . GLU A 1 345 ? 91.714 10.641 -87.798 1.00 82.31 345 GLU A O 1
ATOM 2785 N N . THR A 1 346 ? 91.274 8.829 -86.541 1.00 84.69 346 THR A N 1
ATOM 2786 C CA . THR A 1 346 ? 92.641 8.657 -86.028 1.00 84.69 346 THR A CA 1
ATOM 2787 C C . THR A 1 346 ? 93.632 8.362 -87.159 1.00 84.69 346 THR A C 1
ATOM 2789 O O . THR A 1 346 ? 94.649 9.049 -87.281 1.00 84.69 346 THR A O 1
ATOM 2792 N N . GLN A 1 347 ? 93.319 7.408 -88.045 1.00 86.00 347 GLN A N 1
ATOM 2793 C CA . GLN A 1 347 ? 94.161 7.084 -89.206 1.00 86.00 347 GLN A CA 1
ATOM 2794 C C . GLN A 1 347 ? 94.325 8.277 -90.162 1.00 86.00 347 GLN A C 1
ATOM 2796 O O . GLN A 1 347 ? 95.427 8.525 -90.659 1.00 86.00 347 GLN A O 1
ATOM 2801 N N . LEU A 1 348 ? 93.266 9.063 -90.390 1.00 85.38 348 LEU A N 1
ATOM 2802 C CA . LEU A 1 348 ? 93.351 10.299 -91.172 1.00 85.38 348 LEU A CA 1
ATOM 2803 C C . LEU A 1 348 ? 94.258 11.343 -90.516 1.00 85.38 348 LEU A C 1
ATOM 2805 O O . LEU A 1 348 ? 95.072 11.961 -91.206 1.00 85.38 348 LEU A O 1
ATOM 2809 N N . ALA A 1 349 ? 94.152 11.533 -89.200 1.00 84.31 349 ALA A N 1
ATOM 2810 C CA . ALA A 1 349 ? 94.994 12.473 -88.469 1.00 84.31 349 ALA A CA 1
ATOM 2811 C C . ALA A 1 349 ? 96.483 12.086 -88.550 1.00 84.31 349 ALA A C 1
ATOM 2813 O O . ALA A 1 349 ? 97.339 12.955 -88.751 1.00 84.31 349 ALA A O 1
ATOM 2814 N N . GLU A 1 350 ? 96.801 10.790 -88.459 1.00 86.06 350 GLU A N 1
ATOM 2815 C CA . GLU A 1 350 ? 98.155 10.266 -88.669 1.00 86.06 350 GLU A CA 1
ATOM 2816 C C . GLU A 1 350 ? 98.641 10.461 -90.110 1.00 86.06 350 GLU A C 1
ATOM 2818 O O . GLU A 1 350 ? 99.746 10.973 -90.320 1.00 86.06 350 GLU A O 1
ATOM 2823 N N . TYR A 1 351 ? 97.805 10.142 -91.101 1.00 86.69 351 TYR A N 1
ATOM 2824 C CA . TYR A 1 351 ? 98.099 10.361 -92.517 1.00 86.69 351 TYR A CA 1
ATOM 2825 C C . TYR A 1 351 ? 98.386 11.841 -92.819 1.00 86.69 351 TYR A C 1
ATOM 2827 O O . TYR A 1 351 ? 99.432 12.164 -93.385 1.00 86.69 351 TYR A O 1
ATOM 2835 N N . HIS A 1 352 ? 97.534 12.772 -92.369 1.00 87.00 352 HIS A N 1
ATOM 2836 C CA . HIS A 1 352 ? 97.768 14.212 -92.534 1.00 87.00 352 HIS A CA 1
ATOM 2837 C C . HIS A 1 352 ? 99.027 14.682 -91.799 1.00 87.00 352 HIS A C 1
ATOM 2839 O O . HIS A 1 352 ? 99.758 15.529 -92.310 1.00 87.00 352 HIS A O 1
ATOM 2845 N N . LYS A 1 353 ? 99.317 14.147 -90.606 1.00 87.12 353 LYS A N 1
ATOM 2846 C CA . LYS A 1 353 ? 100.549 14.443 -89.855 1.00 87.12 353 LYS A CA 1
ATOM 2847 C C . LYS A 1 353 ? 101.792 14.001 -90.634 1.00 87.12 353 LYS A C 1
ATOM 2849 O O . LYS A 1 353 ? 102.775 14.744 -90.666 1.00 87.12 353 LYS A O 1
ATOM 2854 N N . LEU A 1 354 ? 101.745 12.843 -91.295 1.00 85.06 354 LEU A N 1
ATOM 2855 C CA . LEU A 1 354 ? 102.814 12.361 -92.172 1.00 85.06 354 LEU A CA 1
ATOM 2856 C C . LEU A 1 354 ? 102.942 13.227 -93.439 1.00 85.06 354 LEU A C 1
ATOM 2858 O O . LEU A 1 354 ? 104.036 13.678 -93.772 1.00 85.06 354 LEU A O 1
ATOM 2862 N N . ALA A 1 355 ? 101.826 13.536 -94.101 1.00 80.00 355 ALA A N 1
ATOM 2863 C CA . ALA A 1 355 ? 101.795 14.345 -95.318 1.00 80.00 355 ALA A CA 1
ATOM 2864 C C . ALA A 1 355 ? 102.275 15.794 -95.089 1.00 80.00 355 ALA A C 1
ATOM 2866 O O . ALA A 1 355 ? 102.982 16.351 -95.932 1.00 80.00 355 ALA A O 1
ATOM 2867 N N . ARG A 1 356 ? 101.991 16.388 -93.919 1.00 80.94 356 ARG A N 1
ATOM 2868 C CA . ARG A 1 356 ? 102.577 17.676 -93.497 1.00 80.94 356 ARG A CA 1
ATOM 2869 C C . ARG A 1 356 ? 104.093 17.572 -93.286 1.00 80.94 356 ARG A C 1
ATOM 2871 O O . ARG A 1 356 ? 104.821 18.419 -93.793 1.00 80.94 356 ARG A O 1
ATOM 2878 N N . LYS A 1 357 ? 104.593 16.520 -92.614 1.00 84.12 357 LYS A N 1
ATOM 2879 C CA . LYS A 1 357 ? 106.049 16.281 -92.456 1.00 84.12 357 LYS A CA 1
ATOM 2880 C C . LYS A 1 357 ? 106.775 16.152 -93.800 1.00 84.12 357 LYS A C 1
ATOM 2882 O O . LYS A 1 357 ? 107.888 16.647 -93.935 1.00 84.12 357 LYS A O 1
ATOM 2887 N N . LEU A 1 358 ? 106.143 15.516 -94.788 1.00 82.81 358 LEU A N 1
ATOM 2888 C CA . LEU A 1 358 ? 106.686 15.328 -96.139 1.00 82.81 358 LEU A CA 1
ATOM 2889 C C . LEU A 1 358 ? 106.535 16.561 -97.055 1.00 82.81 358 LEU A C 1
ATOM 2891 O O . LEU A 1 358 ? 106.926 16.492 -98.220 1.00 82.81 358 LEU A O 1
ATOM 2895 N N . LYS A 1 359 ? 105.988 17.683 -96.558 1.00 79.12 359 LYS A N 1
ATOM 2896 C CA . LYS A 1 359 ? 105.658 18.891 -97.342 1.00 79.12 359 LYS A CA 1
ATOM 2897 C C . LYS A 1 359 ? 104.739 18.608 -98.549 1.00 79.12 359 LYS A C 1
ATOM 2899 O O . LYS A 1 359 ? 104.964 19.130 -99.641 1.00 79.12 359 LYS A O 1
ATOM 2904 N N . LEU A 1 360 ? 103.710 17.778 -98.350 1.00 76.06 360 LEU A N 1
ATOM 2905 C CA . LEU A 1 360 ? 102.673 17.460 -99.349 1.00 76.06 360 LEU A CA 1
ATOM 2906 C C . LEU A 1 360 ? 101.356 18.225 -99.125 1.00 76.06 360 LEU A C 1
ATOM 2908 O O . LEU A 1 360 ? 100.582 18.394 -100.060 1.00 76.06 360 LEU A O 1
ATOM 2912 N N . ILE A 1 361 ? 101.104 18.692 -97.898 1.00 73.12 361 ILE A N 1
ATOM 2913 C CA . ILE A 1 361 ? 99.943 19.512 -97.517 1.00 73.12 361 ILE A CA 1
ATOM 2914 C C . ILE A 1 361 ? 100.482 20.801 -96.873 1.00 73.12 361 ILE A C 1
ATOM 2916 O O . ILE A 1 361 ? 101.321 20.687 -95.973 1.00 73.12 361 ILE A O 1
ATOM 2920 N N . PRO A 1 362 ? 100.022 22.009 -97.262 1.00 72.69 362 PRO A N 1
ATOM 2921 C CA . PRO A 1 362 ? 98.937 22.308 -98.210 1.00 72.69 362 PRO A CA 1
ATOM 2922 C C . PRO A 1 362 ? 99.320 22.110 -99.690 1.00 72.69 362 PRO A C 1
ATOM 2924 O O . PRO A 1 362 ? 100.470 21.855 -100.019 1.00 72.69 362 PRO A O 1
ATOM 2927 N N . LYS A 1 363 ? 98.347 22.292 -100.589 1.00 68.88 363 LYS A N 1
ATOM 2928 C CA . LYS A 1 363 ? 98.403 22.070 -102.055 1.00 68.88 363 LYS A CA 1
ATOM 2929 C C . LYS A 1 363 ? 99.477 22.854 -102.841 1.00 68.88 363 LYS A C 1
ATOM 2931 O O . LYS A 1 363 ? 99.676 22.608 -104.025 1.00 68.88 363 LYS A O 1
ATOM 2936 N N . GLY A 1 364 ? 100.130 23.823 -102.194 1.00 67.06 364 GLY A N 1
ATOM 2937 C CA . GLY A 1 364 ? 101.276 24.582 -102.713 1.00 67.06 364 GLY A CA 1
ATOM 2938 C C . GLY A 1 364 ? 102.602 24.252 -102.017 1.00 67.06 364 GLY A C 1
ATOM 2939 O O . GLY A 1 364 ? 103.572 24.986 -102.172 1.00 67.06 364 GLY A O 1
ATOM 2940 N N . ALA A 1 365 ? 102.649 23.195 -101.200 1.00 70.31 365 ALA A N 1
ATOM 2941 C CA . ALA A 1 365 ? 103.857 22.776 -100.504 1.00 70.31 365 ALA A CA 1
ATOM 2942 C C . ALA A 1 365 ? 104.871 22.147 -101.475 1.00 70.31 365 ALA A C 1
ATOM 2944 O O . ALA A 1 365 ? 104.503 21.548 -102.485 1.00 70.31 365 ALA A O 1
ATOM 2945 N N . GLU A 1 366 ? 106.151 22.280 -101.136 1.00 74.44 366 GLU A N 1
ATOM 2946 C CA . GLU A 1 366 ? 107.321 22.039 -101.994 1.00 74.44 366 GLU A CA 1
ATOM 2947 C C . GLU A 1 366 ? 107.305 20.699 -102.760 1.00 74.44 366 GLU A C 1
ATOM 2949 O O . GLU A 1 366 ? 107.675 20.656 -103.931 1.00 74.44 366 GLU A O 1
ATOM 2954 N N . ASN A 1 367 ? 106.803 19.621 -102.144 1.00 72.44 367 ASN A N 1
ATOM 2955 C CA . ASN A 1 367 ? 106.761 18.285 -102.750 1.00 72.44 367 ASN A CA 1
ATOM 2956 C C . ASN A 1 367 ? 105.397 17.915 -103.369 1.00 72.44 367 ASN A C 1
ATOM 2958 O O . ASN A 1 367 ? 105.280 16.863 -103.997 1.00 72.44 367 ASN A O 1
ATOM 2962 N N . SER A 1 368 ? 104.362 18.748 -103.208 1.00 71.31 368 SER A N 1
ATOM 2963 C CA . SER A 1 368 ? 102.973 18.429 -103.599 1.00 71.31 368 SER A CA 1
ATOM 2964 C C . SER A 1 368 ? 102.733 18.359 -105.114 1.00 71.31 368 SER A C 1
ATOM 2966 O O . SER A 1 368 ? 101.760 17.750 -105.557 1.00 71.31 368 SER A O 1
ATOM 2968 N N . LYS A 1 369 ? 103.590 18.998 -105.926 1.00 70.94 369 LYS A N 1
ATOM 2969 C CA . LYS A 1 369 ? 103.444 19.124 -107.394 1.00 70.94 369 LYS A CA 1
ATOM 2970 C C . LYS A 1 369 ? 102.051 19.616 -107.854 1.00 70.94 369 LYS A C 1
ATOM 2972 O O . LYS A 1 369 ? 101.641 19.323 -108.973 1.00 70.94 369 LYS A O 1
ATOM 2977 N N . GLY A 1 370 ? 101.330 20.355 -107.003 1.00 67.06 370 GLY A N 1
ATOM 2978 C CA . GLY A 1 370 ? 99.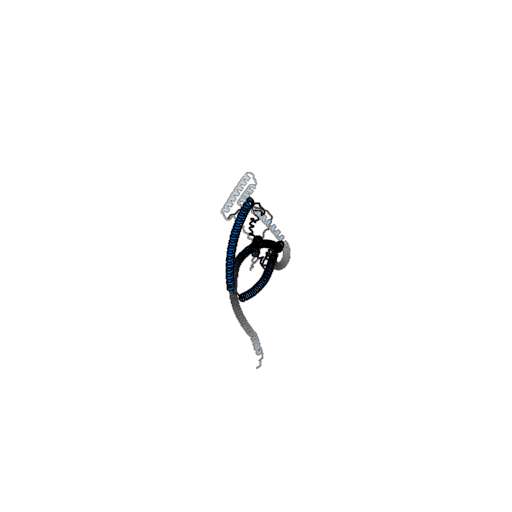984 20.883 -107.273 1.00 67.06 370 GLY A CA 1
ATOM 2979 C C . GLY A 1 370 ? 98.814 19.927 -106.988 1.00 67.06 370 GLY A C 1
ATOM 2980 O O . GLY A 1 370 ? 97.660 20.314 -107.180 1.00 67.06 370 GLY A O 1
ATOM 2981 N N . TYR A 1 371 ? 99.073 18.702 -106.519 1.00 70.50 371 TYR A N 1
ATOM 2982 C CA . TYR A 1 371 ? 98.024 17.743 -106.154 1.00 70.50 371 TYR A CA 1
ATOM 2983 C C . TYR A 1 371 ? 97.489 17.980 -104.738 1.00 70.50 371 TYR A C 1
ATOM 2985 O O . TYR A 1 371 ? 98.207 18.435 -103.848 1.00 70.50 371 TYR A O 1
ATOM 2993 N N . ASP A 1 372 ? 96.210 17.652 -104.528 1.00 72.31 372 ASP A N 1
ATOM 2994 C CA . ASP A 1 372 ? 95.611 17.659 -103.195 1.00 72.31 372 ASP A CA 1
ATOM 2995 C C . ASP A 1 372 ? 95.865 16.335 -102.481 1.00 72.31 372 ASP A C 1
ATOM 2997 O O . ASP A 1 372 ? 95.446 15.281 -102.959 1.00 72.31 372 ASP A O 1
ATOM 3001 N N . PHE A 1 373 ? 96.514 16.403 -101.323 1.00 75.62 373 PHE A N 1
ATOM 3002 C CA . PHE A 1 373 ? 96.689 15.262 -100.426 1.00 75.62 373 PHE A CA 1
ATOM 3003 C C . PHE A 1 373 ? 95.855 15.418 -99.141 1.00 75.62 373 PHE A C 1
ATOM 3005 O O . PHE A 1 373 ? 95.956 14.595 -98.236 1.00 75.62 373 PHE A O 1
ATOM 3012 N N . GLU A 1 374 ? 95.009 16.451 -99.026 1.00 78.62 374 GLU A N 1
ATOM 3013 C CA . GLU A 1 374 ? 94.111 16.612 -97.879 1.00 78.62 374 GLU A CA 1
ATOM 3014 C C . GLU A 1 374 ? 92.835 15.771 -98.055 1.00 78.62 374 GLU A C 1
ATOM 3016 O O . GLU A 1 374 ? 91.817 16.227 -98.575 1.00 78.62 374 GLU A O 1
ATOM 3021 N N . ILE A 1 375 ? 92.869 14.520 -97.582 1.00 77.31 375 ILE A N 1
ATOM 3022 C CA . ILE A 1 375 ? 91.660 13.686 -97.500 1.00 77.31 375 ILE A CA 1
ATOM 3023 C C . ILE A 1 375 ? 90.707 14.300 -96.466 1.00 77.31 375 ILE A C 1
ATOM 3025 O O . ILE A 1 375 ? 91.062 14.415 -95.295 1.00 77.31 375 ILE A O 1
ATOM 3029 N N . LYS A 1 376 ? 89.489 14.660 -96.879 1.00 72.38 376 LYS A N 1
ATOM 3030 C CA . LYS A 1 376 ? 88.427 15.136 -95.980 1.00 72.38 376 LYS A CA 1
ATOM 3031 C C . LYS A 1 376 ? 87.456 13.997 -95.704 1.00 72.38 376 LYS A C 1
ATOM 3033 O O . LYS A 1 376 ? 86.568 13.730 -96.508 1.00 72.38 376 LYS A O 1
ATOM 3038 N N . PHE A 1 377 ? 87.638 13.314 -94.576 1.00 63.78 377 PHE A N 1
ATOM 3039 C CA . PHE A 1 377 ? 86.648 12.354 -94.098 1.00 63.78 377 PHE A CA 1
ATOM 3040 C C . PHE A 1 377 ? 85.417 13.122 -93.624 1.00 63.78 377 PHE A C 1
ATOM 3042 O O . PHE A 1 377 ? 85.510 13.944 -92.716 1.00 63.78 377 PHE A O 1
ATOM 3049 N N . ASN A 1 378 ? 84.281 12.885 -94.279 1.00 62.69 378 ASN A N 1
ATOM 3050 C CA . ASN A 1 378 ? 83.021 13.537 -93.950 1.00 62.69 378 ASN A CA 1
ATOM 3051 C C . ASN A 1 378 ? 81.964 12.481 -93.575 1.00 62.69 378 ASN A C 1
ATOM 3053 O O . ASN A 1 378 ? 81.064 12.201 -94.369 1.00 62.69 378 ASN A O 1
A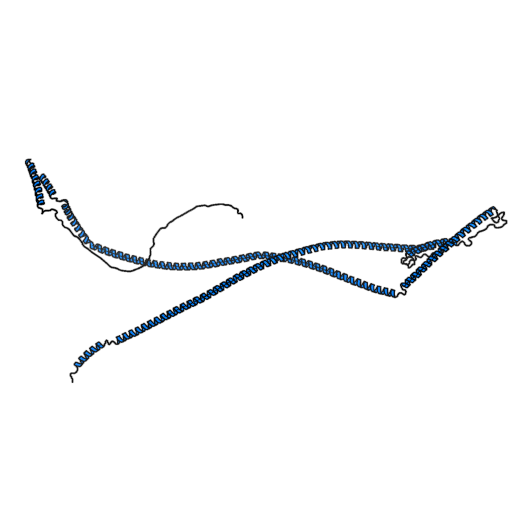TOM 3057 N N . PRO A 1 379 ? 82.070 11.870 -92.377 1.00 59.91 379 PRO A N 1
ATOM 3058 C CA . PRO A 1 379 ? 81.099 10.892 -91.880 1.00 59.91 379 PRO A CA 1
ATOM 3059 C C . PRO A 1 379 ? 79.741 11.531 -91.547 1.00 59.91 379 PRO A C 1
ATOM 3061 O O . PRO A 1 379 ? 78.808 10.836 -91.152 1.00 59.91 379 PRO A O 1
ATOM 3064 N N . GLU A 1 380 ? 79.631 12.858 -91.678 1.00 59.38 380 GLU A N 1
ATOM 3065 C CA . GLU A 1 380 ? 78.511 13.665 -91.200 1.00 59.38 380 GLU A CA 1
ATOM 3066 C C . GLU A 1 380 ? 77.679 14.320 -92.305 1.00 59.38 380 GLU A C 1
ATOM 3068 O O . GLU A 1 380 ? 76.760 15.079 -92.000 1.00 59.38 380 GLU A O 1
ATOM 3073 N N . SER A 1 381 ? 77.855 13.912 -93.569 1.00 53.25 381 SER A N 1
ATOM 3074 C CA . SER A 1 381 ? 76.892 14.213 -94.648 1.00 53.25 381 SER A CA 1
ATOM 3075 C C . SER A 1 381 ? 75.459 13.690 -94.378 1.00 53.25 381 SER A C 1
ATOM 3077 O O . SER A 1 381 ? 74.575 13.905 -95.201 1.00 53.25 381 SER A O 1
ATOM 3079 N N . GLY A 1 382 ? 75.208 13.044 -93.227 1.00 54.75 382 GLY A N 1
ATOM 3080 C CA . GLY A 1 382 ? 73.875 12.777 -92.670 1.00 54.75 382 GLY A CA 1
ATOM 3081 C C . GLY A 1 382 ? 73.705 13.005 -91.150 1.00 54.75 382 GLY A C 1
ATOM 3082 O O . GLY A 1 382 ? 72.679 12.602 -90.608 1.00 54.75 382 GLY A O 1
ATOM 3083 N N . ALA A 1 383 ? 74.659 13.611 -90.422 1.00 56.34 383 ALA A N 1
ATOM 3084 C CA . ALA A 1 383 ? 74.714 13.488 -88.947 1.00 56.34 383 ALA A CA 1
ATOM 3085 C C . ALA A 1 383 ? 74.126 14.642 -88.101 1.00 56.34 383 ALA A C 1
ATOM 3087 O O . ALA A 1 383 ? 74.048 14.505 -86.881 1.00 56.34 383 ALA A O 1
ATOM 3088 N N . ASN A 1 384 ? 73.571 15.707 -88.698 1.00 53.66 384 ASN A N 1
ATOM 3089 C CA . ASN A 1 384 ? 72.799 16.733 -87.952 1.00 53.66 384 ASN A CA 1
ATOM 3090 C C . ASN A 1 384 ? 71.478 16.203 -87.332 1.00 53.66 384 ASN A C 1
ATOM 3092 O O . ASN A 1 384 ? 70.727 16.933 -86.689 1.00 53.66 384 ASN A O 1
ATOM 3096 N N . CYS A 1 385 ? 71.192 14.918 -87.538 1.00 53.06 385 CYS A N 1
ATOM 3097 C CA . CYS A 1 385 ? 70.041 14.175 -87.051 1.00 53.06 385 CYS A CA 1
ATOM 3098 C C . CYS A 1 385 ? 70.165 13.804 -85.552 1.00 53.06 385 CYS A C 1
ATOM 3100 O O . CYS A 1 385 ? 69.321 14.176 -84.735 1.00 53.06 385 CYS A O 1
ATOM 3102 N N . LEU A 1 386 ? 71.241 13.107 -85.164 1.00 53.91 386 LEU A N 1
ATOM 3103 C CA . LEU A 1 386 ? 71.293 12.293 -83.934 1.00 53.91 386 LEU A CA 1
ATOM 3104 C C . LEU A 1 386 ? 71.259 13.077 -82.609 1.00 53.91 386 LEU A C 1
ATOM 3106 O O . LEU A 1 386 ? 70.742 12.572 -81.611 1.00 53.91 386 LEU A O 1
ATOM 3110 N N . VAL A 1 387 ? 71.759 14.317 -82.578 1.00 58.22 387 VAL A N 1
ATOM 3111 C CA . VAL A 1 387 ? 71.738 15.147 -81.355 1.00 58.22 387 VAL A CA 1
ATOM 3112 C C . VAL A 1 387 ? 70.302 15.535 -80.965 1.00 58.22 387 VAL A C 1
ATOM 3114 O O . VAL A 1 387 ? 69.990 15.576 -79.774 1.00 58.22 387 VAL A O 1
ATOM 3117 N N . LYS A 1 388 ? 69.400 15.727 -81.945 1.00 58.81 388 LYS A N 1
ATOM 3118 C CA . LYS A 1 388 ? 67.968 15.997 -81.702 1.00 58.81 388 LYS A CA 1
ATOM 3119 C C . LYS A 1 388 ? 67.286 14.791 -81.041 1.00 58.81 388 LYS A C 1
ATOM 3121 O O . LYS A 1 388 ? 66.598 14.956 -80.035 1.00 58.81 388 LYS A O 1
ATOM 3126 N N . TYR A 1 389 ? 67.537 13.581 -81.548 1.00 59.75 389 TYR A N 1
ATOM 3127 C CA . TYR A 1 389 ? 66.902 12.355 -81.047 1.00 59.75 389 TYR A CA 1
ATOM 3128 C C . TYR A 1 389 ? 67.344 11.978 -79.627 1.00 59.75 389 TYR A C 1
ATOM 3130 O O . TYR A 1 389 ? 66.501 11.604 -78.816 1.00 59.75 389 TYR A O 1
ATOM 3138 N N . ARG A 1 390 ? 68.625 12.149 -79.263 1.00 65.69 390 ARG A N 1
ATOM 3139 C CA . ARG A 1 390 ? 69.092 11.840 -77.893 1.00 65.69 390 ARG A CA 1
ATOM 3140 C C . ARG A 1 390 ? 68.421 12.699 -76.816 1.00 65.69 390 ARG A C 1
ATOM 3142 O O . ARG A 1 390 ? 68.061 12.179 -75.763 1.00 65.69 390 ARG A O 1
ATOM 3149 N N . ALA A 1 391 ? 68.223 13.992 -77.078 1.00 67.69 391 ALA A N 1
ATOM 3150 C CA . ALA A 1 391 ? 67.504 14.874 -76.157 1.00 67.69 391 ALA A CA 1
ATOM 3151 C C . ALA A 1 391 ? 66.002 14.536 -76.085 1.00 67.69 391 ALA A C 1
ATOM 3153 O O . ALA A 1 391 ? 65.409 14.586 -75.008 1.00 67.69 391 ALA A O 1
ATOM 3154 N N . GLN A 1 392 ? 65.403 14.154 -77.217 1.00 69.25 392 GLN A N 1
ATOM 3155 C CA . GLN A 1 392 ? 63.997 13.763 -77.307 1.00 69.25 392 GLN A CA 1
ATOM 3156 C C . GLN A 1 392 ? 63.689 12.487 -76.500 1.00 69.25 392 GLN A C 1
ATOM 3158 O O . GLN A 1 392 ? 62.808 12.522 -75.642 1.00 69.25 392 GLN A O 1
ATOM 3163 N N . VAL A 1 393 ? 64.471 11.414 -76.677 1.00 74.38 393 VAL A N 1
ATOM 3164 C CA . VAL A 1 393 ? 64.287 10.128 -75.965 1.00 74.38 393 VAL A CA 1
ATOM 3165 C C . VAL A 1 393 ? 64.339 10.294 -74.439 1.00 74.38 393 VAL A C 1
ATOM 3167 O O . VAL A 1 393 ? 63.544 9.693 -73.711 1.00 74.38 393 VAL A O 1
ATOM 3170 N N . TYR A 1 394 ? 65.232 11.149 -73.926 1.00 79.69 394 TYR A N 1
ATOM 3171 C CA . TYR A 1 394 ? 65.321 11.423 -72.487 1.00 79.69 394 TYR A CA 1
ATOM 3172 C C . TYR A 1 394 ? 64.048 12.089 -71.933 1.00 79.69 394 TYR A C 1
ATOM 3174 O O . TYR A 1 394 ? 63.560 11.706 -70.869 1.00 79.69 394 TYR A O 1
ATOM 3182 N N . ILE A 1 395 ? 63.484 13.061 -72.658 1.00 77.75 395 ILE A N 1
ATOM 3183 C CA . ILE A 1 395 ? 62.264 13.771 -72.241 1.00 77.75 395 ILE A CA 1
ATOM 3184 C C . ILE A 1 395 ? 61.042 12.845 -72.316 1.00 77.75 395 ILE A C 1
ATOM 3186 O O . ILE A 1 395 ? 60.236 12.821 -71.386 1.00 77.75 395 ILE A O 1
ATOM 3190 N N . GLU A 1 396 ? 60.930 12.041 -73.374 1.00 81.00 396 GLU A N 1
ATOM 3191 C CA . GLU A 1 396 ? 59.859 11.048 -73.536 1.00 81.00 396 GLU A CA 1
ATOM 3192 C C . GLU A 1 396 ? 59.869 10.011 -72.396 1.00 81.00 396 GLU A C 1
ATOM 3194 O O . GLU A 1 396 ? 58.816 9.697 -71.837 1.00 81.00 396 GLU A O 1
ATOM 3199 N N . THR A 1 397 ? 61.056 9.576 -71.956 1.00 84.25 397 THR A N 1
ATOM 3200 C CA . THR A 1 397 ? 61.219 8.662 -70.807 1.00 84.25 397 THR A CA 1
ATOM 3201 C C . THR A 1 397 ? 60.697 9.271 -69.497 1.00 84.25 397 THR A C 1
ATOM 3203 O O . THR A 1 397 ? 59.966 8.617 -68.752 1.00 84.25 397 THR A O 1
ATOM 3206 N N . GLN A 1 398 ? 61.023 10.538 -69.210 1.00 84.81 398 GLN A N 1
ATOM 3207 C CA . GLN A 1 398 ? 60.550 11.225 -67.996 1.00 84.81 398 GLN A CA 1
ATOM 3208 C C . GLN A 1 398 ? 59.027 11.441 -68.003 1.00 84.81 398 GLN A C 1
ATOM 3210 O O . GLN A 1 398 ? 58.368 11.319 -66.968 1.00 84.81 398 GLN A O 1
ATOM 3215 N N . LEU A 1 399 ? 58.449 11.722 -69.174 1.00 85.50 399 LEU A N 1
ATOM 3216 C CA . LEU A 1 399 ? 57.003 11.888 -69.333 1.00 85.50 399 LEU A CA 1
ATOM 3217 C C . LEU A 1 399 ? 56.231 10.581 -69.129 1.00 85.50 399 LEU A C 1
ATOM 3219 O O . LEU A 1 399 ? 55.156 10.609 -68.528 1.00 85.50 399 LEU A O 1
ATOM 3223 N N . ALA A 1 400 ? 56.787 9.442 -69.549 1.00 86.31 400 ALA A N 1
ATOM 3224 C CA . ALA A 1 400 ? 56.172 8.134 -69.334 1.00 86.31 400 ALA A CA 1
ATOM 3225 C C . ALA A 1 400 ? 56.001 7.805 -67.836 1.00 86.31 400 ALA A C 1
ATOM 3227 O O . ALA A 1 400 ? 54.913 7.395 -67.416 1.00 86.31 400 ALA A O 1
ATOM 3228 N N . GLU A 1 401 ? 57.027 8.046 -67.008 1.00 90.12 401 GLU A N 1
ATOM 3229 C CA . GLU A 1 401 ? 56.933 7.862 -65.550 1.00 90.12 401 GLU A CA 1
ATOM 3230 C C . GLU A 1 401 ? 55.972 8.869 -64.896 1.00 90.12 401 GLU A C 1
ATOM 3232 O O . GLU A 1 401 ? 55.180 8.486 -64.029 1.00 90.12 401 GLU A O 1
ATOM 3237 N N . TYR A 1 402 ? 55.948 10.127 -65.353 1.00 90.56 402 TYR A N 1
ATOM 3238 C CA . TYR A 1 402 ? 54.950 11.102 -64.900 1.00 90.56 402 TYR A CA 1
ATOM 3239 C C . TYR A 1 402 ? 53.513 10.644 -65.207 1.00 90.56 402 TYR A C 1
ATOM 3241 O O . TYR A 1 402 ? 52.679 10.596 -64.301 1.00 90.56 402 TYR A O 1
ATOM 3249 N N . HIS A 1 403 ? 53.209 10.240 -66.447 1.00 91.81 403 HIS A N 1
ATOM 3250 C CA . HIS A 1 403 ? 51.870 9.757 -66.810 1.00 91.81 403 HIS A CA 1
ATOM 3251 C C . HIS A 1 403 ? 51.480 8.495 -66.033 1.00 91.81 403 HIS A C 1
ATOM 3253 O O . HIS A 1 403 ? 50.322 8.332 -65.660 1.00 91.81 403 HIS A O 1
ATOM 3259 N N . LYS A 1 404 ? 52.430 7.598 -65.760 1.00 93.00 404 LYS A N 1
ATOM 3260 C CA . LYS A 1 404 ? 52.236 6.394 -64.935 1.00 93.00 404 LYS A CA 1
ATOM 3261 C C . LYS A 1 404 ? 51.861 6.746 -63.490 1.00 93.00 404 LYS A C 1
ATOM 3263 O O . LYS A 1 404 ? 50.941 6.134 -62.947 1.00 93.00 404 LYS A O 1
ATOM 3268 N N . LEU A 1 405 ? 52.502 7.749 -62.884 1.00 91.25 405 LEU A N 1
ATOM 3269 C CA . LEU A 1 405 ? 52.113 8.276 -61.569 1.00 91.25 405 LEU A CA 1
ATOM 3270 C C . LEU A 1 405 ? 50.744 8.972 -61.614 1.00 91.25 405 LEU A C 1
ATOM 3272 O O . LEU A 1 405 ? 49.887 8.686 -60.781 1.00 91.25 405 LEU A O 1
ATOM 3276 N N . ALA A 1 406 ? 50.493 9.811 -62.618 1.00 87.50 406 ALA A N 1
ATOM 3277 C CA . ALA A 1 406 ? 49.219 10.508 -62.780 1.00 87.50 406 ALA A CA 1
ATOM 3278 C C . ALA A 1 406 ? 48.036 9.542 -63.009 1.00 87.50 406 ALA A C 1
ATOM 3280 O O . ALA A 1 406 ? 46.956 9.755 -62.461 1.00 87.50 406 ALA A O 1
ATOM 3281 N N . ARG A 1 407 ? 48.234 8.427 -63.731 1.00 90.94 407 ARG A N 1
ATOM 3282 C CA . ARG A 1 407 ? 47.240 7.340 -63.849 1.00 90.94 407 ARG A CA 1
ATOM 3283 C C . ARG A 1 407 ? 46.996 6.632 -62.512 1.00 90.94 407 ARG A C 1
ATOM 3285 O O . ARG A 1 407 ? 45.841 6.411 -62.165 1.00 90.94 407 ARG A O 1
ATOM 3292 N N . LYS A 1 408 ? 48.043 6.335 -61.724 1.00 91.88 408 LYS A N 1
ATOM 3293 C CA . LYS A 1 408 ? 47.888 5.773 -60.361 1.00 91.88 408 LYS A CA 1
ATOM 3294 C C . LYS A 1 408 ? 47.085 6.694 -59.437 1.00 91.88 408 LYS A C 1
ATOM 3296 O O . LYS A 1 408 ? 46.285 6.207 -58.650 1.00 91.88 408 LYS A O 1
ATOM 3301 N N . LEU A 1 409 ? 47.273 8.008 -59.563 1.00 88.50 409 LEU A N 1
ATOM 3302 C CA . LEU A 1 409 ? 46.524 9.028 -58.823 1.00 88.50 409 LEU A CA 1
ATOM 3303 C C . LEU A 1 409 ? 45.130 9.326 -59.410 1.00 88.50 409 LEU A C 1
ATOM 3305 O O . LEU A 1 409 ? 44.453 10.212 -58.901 1.00 88.50 409 LEU A O 1
ATOM 3309 N N . LYS A 1 410 ? 44.686 8.611 -60.458 1.00 90.69 410 LYS A N 1
ATOM 3310 C CA . LYS A 1 410 ? 43.421 8.847 -61.183 1.00 90.69 410 LYS A CA 1
ATOM 3311 C C . LYS A 1 410 ? 43.267 10.292 -61.707 1.00 90.69 410 LYS A C 1
ATOM 3313 O O . LYS A 1 410 ? 42.175 10.854 -61.674 1.00 90.69 410 LYS A O 1
ATOM 3318 N N . LEU A 1 411 ? 44.362 10.883 -62.196 1.00 88.56 411 LEU A N 1
ATOM 3319 C CA . LEU A 1 411 ? 44.415 12.223 -62.806 1.00 88.56 411 LEU A CA 1
ATOM 3320 C C . LEU A 1 411 ? 44.403 12.196 -64.348 1.00 88.56 411 LEU A C 1
ATOM 3322 O O . LEU A 1 411 ? 44.051 13.185 -64.980 1.00 88.56 411 LEU A O 1
ATOM 3326 N N . ILE A 1 412 ? 44.795 11.075 -64.962 1.00 87.44 412 ILE A N 1
ATOM 3327 C CA . ILE A 1 412 ? 44.744 10.846 -66.417 1.00 87.44 412 ILE A CA 1
ATOM 3328 C C . ILE A 1 412 ? 43.894 9.591 -66.667 1.00 87.44 412 ILE A C 1
ATOM 3330 O O . ILE A 1 412 ? 44.164 8.573 -66.021 1.00 87.44 412 ILE A O 1
ATOM 3334 N N . PRO A 1 413 ? 42.927 9.602 -67.610 1.00 86.75 413 PRO A N 1
ATOM 3335 C CA . PRO A 1 413 ? 42.561 10.696 -68.527 1.00 86.75 413 PRO A CA 1
ATOM 3336 C C . PRO A 1 413 ? 41.826 11.867 -67.844 1.00 86.75 413 PRO A C 1
ATOM 3338 O O . PRO A 1 413 ? 41.456 11.776 -66.682 1.00 86.75 413 PRO A O 1
ATOM 3341 N N . LYS A 1 414 ? 41.548 12.941 -68.597 1.00 80.56 414 LYS A N 1
ATOM 3342 C CA . LYS A 1 414 ? 40.835 14.171 -68.170 1.00 80.56 414 LYS A CA 1
ATOM 3343 C C . LYS A 1 414 ? 39.436 13.961 -67.541 1.00 80.56 414 LYS A C 1
ATOM 3345 O O . LYS A 1 414 ? 38.856 14.894 -67.000 1.00 80.56 414 LYS A O 1
ATOM 3350 N N . GLY A 1 415 ? 38.868 12.759 -67.653 1.00 82.38 415 GLY A N 1
ATOM 3351 C CA . GLY A 1 415 ? 37.610 12.355 -67.008 1.00 82.38 415 GLY A CA 1
ATOM 3352 C C . GLY A 1 415 ? 37.792 11.386 -65.834 1.00 82.38 415 GLY A C 1
ATOM 3353 O O . GLY A 1 415 ? 36.824 10.768 -65.409 1.00 82.38 415 GLY A O 1
ATOM 3354 N N . ALA A 1 416 ? 39.021 11.182 -65.355 1.00 83.62 416 ALA A N 1
ATOM 3355 C CA . ALA A 1 416 ? 39.302 10.304 -64.227 1.00 83.62 416 ALA A CA 1
ATOM 3356 C C . ALA A 1 416 ? 38.883 10.950 -62.894 1.00 83.62 416 ALA A C 1
ATOM 3358 O O . ALA A 1 416 ? 38.888 12.172 -62.753 1.00 83.62 416 ALA A O 1
ATOM 3359 N N . GLU A 1 417 ? 38.549 10.110 -61.919 1.00 85.19 417 GLU A N 1
ATOM 3360 C CA . GLU A 1 417 ? 37.933 10.443 -60.623 1.00 85.19 417 GLU A CA 1
ATOM 3361 C C . GLU A 1 417 ? 38.534 11.667 -59.911 1.00 85.19 417 GLU A C 1
ATOM 3363 O O . GLU A 1 417 ? 37.797 12.552 -59.486 1.00 85.19 417 GLU A O 1
ATOM 3368 N N . ASN A 1 418 ? 39.865 11.771 -59.862 1.00 84.38 418 ASN A N 1
ATOM 3369 C CA . ASN A 1 418 ? 40.564 12.847 -59.152 1.00 84.38 418 ASN A CA 1
ATOM 3370 C C . ASN A 1 418 ? 40.976 14.012 -60.065 1.00 84.38 418 ASN A C 1
ATOM 3372 O O . ASN A 1 418 ? 41.518 15.006 -59.590 1.00 84.38 418 ASN A O 1
ATOM 3376 N N . SER A 1 419 ? 40.754 13.908 -61.380 1.00 82.88 419 SER A N 1
ATOM 3377 C CA . SER A 1 419 ? 41.167 14.938 -62.343 1.00 82.88 419 SER A CA 1
ATOM 3378 C C . SER A 1 419 ? 40.341 16.226 -62.249 1.00 82.88 419 SER A C 1
ATOM 3380 O O . SER A 1 419 ? 40.800 17.265 -62.715 1.00 82.88 419 SER A O 1
ATOM 3382 N N . LYS A 1 420 ? 39.113 16.159 -61.706 1.00 81.75 420 LYS A N 1
ATOM 3383 C CA . LYS A 1 420 ? 38.096 17.236 -61.702 1.00 81.75 420 LYS A CA 1
ATOM 3384 C C . LYS A 1 420 ? 37.936 17.964 -63.057 1.00 81.75 420 LYS A C 1
ATOM 3386 O O . LYS A 1 420 ? 37.590 19.139 -63.104 1.00 81.75 420 LYS A O 1
ATOM 3391 N N . GLY A 1 421 ? 38.171 17.268 -64.176 1.00 82.56 421 GLY A N 1
ATOM 3392 C CA . GLY A 1 421 ? 38.079 17.838 -65.526 1.00 82.56 421 GLY A CA 1
ATOM 3393 C C . GLY A 1 421 ? 39.340 18.558 -66.023 1.00 82.56 421 GLY A C 1
ATOM 3394 O O . GLY A 1 421 ? 39.342 19.065 -67.149 1.00 82.56 421 GLY A O 1
ATOM 3395 N N . TYR A 1 422 ? 40.419 18.596 -65.237 1.00 86.75 422 TYR A N 1
ATOM 3396 C CA . TYR A 1 422 ? 41.712 19.143 -65.645 1.00 86.75 422 TYR A CA 1
ATOM 3397 C C . TYR A 1 422 ? 42.510 18.155 -66.505 1.00 86.75 422 TYR A C 1
ATOM 3399 O O . TYR A 1 422 ? 42.476 16.940 -66.306 1.00 86.75 422 TYR A O 1
ATOM 3407 N N . ASP A 1 423 ? 43.237 18.682 -67.494 1.00 88.00 423 ASP A N 1
ATOM 3408 C CA . ASP A 1 423 ? 44.048 17.867 -68.398 1.00 88.00 423 ASP A CA 1
ATOM 3409 C C . ASP A 1 423 ? 45.482 17.730 -67.879 1.00 88.00 423 ASP A C 1
ATOM 3411 O O . ASP A 1 423 ? 46.320 18.603 -68.102 1.00 88.00 423 ASP A O 1
ATOM 3415 N N . PHE A 1 424 ? 45.769 16.619 -67.209 1.00 89.31 424 PHE A N 1
ATOM 3416 C CA . PHE A 1 424 ? 47.115 16.287 -66.744 1.00 89.31 424 PHE A CA 1
ATOM 3417 C C . PHE A 1 424 ? 47.970 15.569 -67.812 1.00 89.31 424 PHE A C 1
ATOM 3419 O O . PHE A 1 424 ? 49.129 15.248 -67.556 1.00 89.31 424 PHE A O 1
ATOM 3426 N N . GLU A 1 425 ? 47.458 15.308 -69.022 1.00 88.88 425 GLU A N 1
ATOM 3427 C CA . GLU A 1 425 ? 48.218 14.615 -70.068 1.00 88.88 425 GLU A CA 1
ATOM 3428 C C . GLU A 1 425 ? 49.134 15.575 -70.848 1.00 88.88 425 GLU A C 1
ATOM 3430 O O . GLU A 1 425 ? 48.747 16.219 -71.825 1.00 88.88 425 GLU A O 1
ATOM 3435 N N . ILE A 1 426 ? 50.407 15.644 -70.445 1.00 86.81 426 ILE A N 1
ATOM 3436 C CA . ILE A 1 426 ? 51.433 16.371 -71.209 1.00 86.81 426 ILE A CA 1
ATOM 3437 C C . ILE A 1 426 ? 51.720 15.647 -72.535 1.00 86.81 426 ILE A C 1
ATOM 3439 O O . ILE A 1 426 ? 52.193 14.510 -72.532 1.00 86.81 426 ILE A O 1
ATOM 3443 N N . LYS A 1 427 ? 51.509 16.339 -73.661 1.00 82.69 427 LYS A N 1
ATOM 3444 C CA . LYS A 1 427 ? 51.871 15.895 -75.019 1.00 82.69 427 LYS A CA 1
ATOM 3445 C C . LYS A 1 427 ? 53.085 16.679 -75.507 1.00 82.69 427 LYS A C 1
ATOM 3447 O O . LYS A 1 427 ? 52.972 17.874 -75.786 1.00 82.69 427 LYS A O 1
ATOM 3452 N N . PHE A 1 428 ? 54.244 16.025 -75.564 1.00 77.81 428 PHE A N 1
ATOM 3453 C CA . PHE A 1 428 ? 55.504 16.661 -75.953 1.00 77.81 428 PHE A CA 1
ATOM 3454 C C . PHE A 1 428 ? 55.530 17.000 -77.445 1.00 77.81 428 PHE A C 1
ATOM 3456 O O . PHE A 1 428 ? 55.214 16.159 -78.282 1.00 77.81 428 PHE A O 1
ATOM 3463 N N . ASN A 1 429 ? 55.939 18.226 -77.775 1.00 74.44 429 ASN A N 1
ATOM 3464 C CA . ASN A 1 429 ? 56.236 18.632 -79.144 1.00 74.44 429 ASN A CA 1
ATOM 3465 C C . ASN A 1 429 ? 57.637 19.280 -79.191 1.00 74.44 429 ASN A C 1
ATOM 3467 O O . ASN A 1 429 ? 57.786 20.412 -78.714 1.00 74.44 429 ASN A O 1
ATOM 3471 N N . PRO A 1 430 ? 58.651 18.615 -79.782 1.00 65.06 430 PRO A N 1
ATOM 3472 C CA . PRO A 1 430 ? 60.025 19.120 -79.819 1.00 65.06 430 PRO A CA 1
ATOM 3473 C C . PRO A 1 430 ? 60.203 20.393 -80.665 1.00 65.06 430 PRO A C 1
ATOM 3475 O O . PRO A 1 430 ? 61.233 21.053 -80.553 1.00 65.06 430 PRO A O 1
ATOM 3478 N N . GLU A 1 431 ? 59.224 20.774 -81.490 1.00 65.44 431 GLU A N 1
ATOM 3479 C CA . GLU A 1 431 ? 59.309 21.946 -82.378 1.00 65.44 431 GLU A CA 1
ATOM 3480 C C . GLU A 1 431 ? 58.750 23.230 -81.741 1.00 65.44 431 GLU A C 1
ATOM 3482 O O . GLU A 1 431 ? 58.931 24.324 -82.267 1.00 65.44 431 GLU A O 1
ATOM 3487 N N . SER A 1 432 ? 58.108 23.129 -80.569 1.00 66.50 432 SER A N 1
ATOM 3488 C CA . SER A 1 432 ? 57.452 24.264 -79.891 1.00 66.50 432 SER A CA 1
ATOM 3489 C C . SER A 1 432 ? 58.387 25.169 -79.066 1.00 66.50 432 SER A C 1
ATOM 3491 O O . SER A 1 432 ? 57.930 26.162 -78.492 1.00 66.50 432 SER A O 1
ATOM 3493 N N . GLY A 1 433 ? 59.683 24.847 -78.988 1.00 66.50 433 GLY A N 1
ATOM 3494 C CA . GLY A 1 433 ? 60.696 25.630 -78.266 1.00 66.50 433 GLY A CA 1
ATOM 3495 C C . GLY A 1 433 ? 60.477 25.728 -76.746 1.00 66.50 433 GLY A C 1
ATOM 3496 O O . GLY A 1 433 ? 59.560 25.134 -76.179 1.00 66.50 433 GLY A O 1
ATOM 3497 N N . ALA A 1 434 ? 61.316 26.510 -76.056 1.00 68.06 434 ALA A N 1
ATOM 3498 C CA . ALA A 1 434 ? 61.317 26.603 -74.586 1.00 68.06 434 ALA A CA 1
ATOM 3499 C C . ALA A 1 434 ? 59.976 27.067 -73.969 1.00 68.06 434 ALA A C 1
ATOM 3501 O O . ALA A 1 434 ? 59.665 26.731 -72.825 1.00 68.06 434 ALA A O 1
ATOM 3502 N N . ASN A 1 435 ? 59.143 27.777 -74.738 1.00 68.75 435 ASN A N 1
ATOM 3503 C CA . ASN A 1 435 ? 57.834 28.266 -74.298 1.00 68.75 435 ASN A CA 1
ATOM 3504 C C . ASN A 1 435 ? 56.810 27.147 -74.018 1.00 68.75 435 ASN A C 1
ATOM 3506 O O . ASN A 1 435 ? 55.809 27.405 -73.347 1.00 68.75 435 ASN A O 1
ATOM 3510 N N . CYS A 1 436 ? 57.028 25.908 -74.484 1.00 71.00 436 CYS A N 1
ATOM 3511 C CA . CYS A 1 436 ? 56.144 24.786 -74.144 1.00 71.00 436 CYS A CA 1
ATOM 3512 C C . CYS A 1 436 ? 56.251 24.372 -72.663 1.00 71.00 436 CYS A C 1
ATOM 3514 O O . CYS A 1 436 ? 55.235 24.062 -72.045 1.00 71.00 436 CYS A O 1
ATOM 3516 N N . LEU A 1 437 ? 57.439 24.466 -72.053 1.00 72.19 437 LEU A N 1
ATOM 3517 C CA . LEU A 1 437 ? 57.670 24.056 -70.661 1.00 72.19 437 LEU A CA 1
ATOM 3518 C C . LEU A 1 437 ? 56.883 24.915 -69.663 1.00 72.19 437 LEU A C 1
ATOM 3520 O O . LEU A 1 437 ? 56.349 24.397 -68.684 1.00 72.19 437 LEU A O 1
ATOM 3524 N N . VAL A 1 438 ? 56.758 26.218 -69.934 1.00 78.62 438 VAL A N 1
ATOM 3525 C CA . VAL A 1 438 ? 55.941 27.136 -69.123 1.00 78.62 438 VAL A CA 1
ATOM 3526 C C . VAL A 1 438 ? 54.459 26.755 -69.205 1.00 78.62 438 VAL A C 1
ATOM 3528 O O . VAL A 1 438 ? 53.776 26.750 -68.182 1.00 78.62 438 VAL A O 1
ATOM 3531 N N . LYS A 1 439 ? 53.976 26.359 -70.393 1.00 79.62 439 LYS A N 1
ATOM 3532 C CA . LYS A 1 439 ? 52.596 25.890 -70.592 1.00 79.62 439 LYS A CA 1
ATOM 3533 C C . LYS A 1 439 ? 52.327 24.587 -69.841 1.00 79.62 439 LYS A C 1
ATOM 3535 O O . LYS A 1 439 ? 51.362 24.539 -69.090 1.00 79.62 439 LYS A O 1
ATOM 3540 N N . TYR A 1 440 ? 53.191 23.575 -69.966 1.00 83.00 440 TYR A N 1
ATOM 3541 C CA . TYR A 1 440 ? 53.024 22.306 -69.241 1.00 83.00 440 TYR A CA 1
ATOM 3542 C C . TYR A 1 440 ? 53.103 22.494 -67.719 1.00 83.00 440 TYR A C 1
ATOM 3544 O O . TYR A 1 440 ? 52.322 21.898 -66.978 1.00 83.00 440 TYR A O 1
ATOM 3552 N N . ARG A 1 441 ? 53.996 23.373 -67.237 1.00 81.56 441 ARG A N 1
ATOM 3553 C CA . ARG A 1 441 ? 54.072 23.713 -65.810 1.00 81.56 441 ARG A CA 1
ATOM 3554 C C . ARG A 1 441 ? 52.780 24.365 -65.322 1.00 81.56 441 ARG A C 1
ATOM 3556 O O . ARG A 1 441 ? 52.293 23.965 -64.273 1.00 81.56 441 ARG A O 1
ATOM 3563 N N . ALA A 1 442 ? 52.214 25.319 -66.061 1.00 84.00 442 ALA A N 1
ATOM 3564 C CA . ALA A 1 442 ? 50.937 25.939 -65.704 1.00 84.00 442 ALA A CA 1
ATOM 3565 C C . ALA A 1 442 ? 49.770 24.933 -65.749 1.00 84.00 442 ALA A C 1
ATOM 3567 O O . ALA A 1 442 ? 48.991 24.869 -64.803 1.00 84.00 442 ALA A O 1
ATOM 3568 N N . GLN A 1 443 ? 49.710 24.109 -66.803 1.00 85.12 443 GLN A N 1
ATOM 3569 C CA . GLN A 1 443 ? 48.699 23.069 -67.026 1.00 85.12 443 GLN A CA 1
ATOM 3570 C C . GLN A 1 443 ? 48.618 22.057 -65.872 1.00 85.12 443 GLN A C 1
ATOM 3572 O O . GLN A 1 443 ? 47.522 21.649 -65.507 1.00 85.12 443 GLN A O 1
ATOM 3577 N N . VAL A 1 444 ? 49.757 21.656 -65.297 1.00 87.44 444 VAL A N 1
ATOM 3578 C CA . VAL A 1 444 ? 49.802 20.637 -64.234 1.00 87.44 444 VAL A CA 1
ATOM 3579 C C . VAL A 1 444 ? 49.841 21.245 -62.832 1.00 87.44 444 VAL A C 1
ATOM 3581 O O . VAL A 1 444 ? 49.124 20.785 -61.948 1.00 87.44 444 VAL A O 1
ATOM 3584 N N . TYR A 1 445 ? 50.683 22.254 -62.593 1.00 87.38 445 TYR A N 1
ATOM 3585 C CA . TYR A 1 445 ? 50.973 22.722 -61.233 1.00 87.38 445 TYR A CA 1
ATOM 3586 C C . TYR A 1 445 ? 49.812 23.494 -60.602 1.00 87.38 445 TYR A C 1
ATOM 3588 O O . TYR A 1 445 ? 49.563 23.324 -59.410 1.00 87.38 445 TYR A O 1
ATOM 3596 N N . VAL A 1 446 ? 49.112 24.335 -61.375 1.00 86.62 446 VAL A N 1
ATOM 3597 C CA . VAL A 1 446 ? 48.019 25.160 -60.835 1.00 86.62 446 VAL A CA 1
ATOM 3598 C C . VAL A 1 446 ? 46.839 24.274 -60.404 1.00 86.62 446 VAL A C 1
ATOM 3600 O O . VAL A 1 446 ? 46.537 24.291 -59.209 1.00 86.62 446 VAL A O 1
ATOM 3603 N N . PRO A 1 447 ? 46.289 23.385 -61.261 1.00 88.81 447 PRO A N 1
ATOM 3604 C CA . PRO A 1 447 ? 45.245 22.451 -60.838 1.00 88.81 447 PRO A CA 1
ATOM 3605 C C . PRO A 1 447 ? 45.660 21.524 -59.697 1.00 88.81 447 PRO A C 1
ATOM 3607 O O . PRO A 1 447 ? 44.886 21.286 -58.777 1.00 88.81 447 PRO A O 1
ATOM 3610 N N . LEU A 1 448 ? 46.896 21.008 -59.710 1.00 88.06 448 LEU A N 1
ATOM 3611 C CA . LEU A 1 448 ? 47.361 20.115 -58.647 1.00 88.06 448 LEU A CA 1
ATOM 3612 C C . LEU A 1 448 ? 47.458 20.833 -57.292 1.00 88.06 448 LEU A C 1
ATOM 3614 O O . LEU A 1 448 ? 47.200 20.218 -56.258 1.00 88.06 448 LEU A O 1
ATOM 3618 N N . LYS A 1 449 ? 47.814 22.126 -57.278 1.00 88.88 449 LYS A N 1
ATOM 3619 C CA . LYS A 1 449 ? 47.870 22.916 -56.042 1.00 88.88 449 LYS A CA 1
ATOM 3620 C C . LYS A 1 449 ? 46.477 23.315 -55.546 1.00 88.88 449 LYS A C 1
ATOM 3622 O O . LYS A 1 449 ? 46.276 23.332 -54.335 1.00 88.88 449 LYS A O 1
ATOM 3627 N N . GLU A 1 450 ? 45.531 23.577 -56.446 1.00 88.69 450 GLU A N 1
ATOM 3628 C CA . GLU A 1 450 ? 44.112 23.763 -56.104 1.00 88.69 450 GLU A CA 1
ATOM 3629 C C . GLU A 1 450 ? 43.537 22.495 -55.460 1.00 88.69 450 GLU A C 1
ATOM 3631 O O . GLU A 1 450 ? 43.117 22.547 -54.306 1.00 88.69 450 GLU A O 1
ATOM 3636 N N . LEU A 1 451 ? 43.646 21.343 -56.136 1.00 88.69 451 LEU A N 1
ATOM 3637 C CA . LEU A 1 451 ? 43.189 20.044 -55.622 1.00 88.69 451 LEU A CA 1
ATOM 3638 C C . LEU A 1 451 ? 43.785 19.715 -54.247 1.00 88.69 451 LEU A C 1
ATOM 3640 O O . LEU A 1 451 ? 43.072 19.252 -53.361 1.00 88.69 451 LEU A O 1
ATOM 3644 N N . LEU A 1 452 ? 45.083 19.973 -54.050 1.00 90.31 452 LEU A N 1
ATOM 3645 C CA . LEU A 1 452 ? 45.742 19.744 -52.764 1.00 90.31 452 LEU A CA 1
ATOM 3646 C C . LEU A 1 452 ? 45.123 20.605 -51.651 1.00 90.31 452 LEU A C 1
ATOM 3648 O O . LEU A 1 452 ? 44.784 20.072 -50.598 1.00 90.31 452 LEU A O 1
ATOM 3652 N N . ASN A 1 453 ? 44.940 21.908 -51.895 1.00 91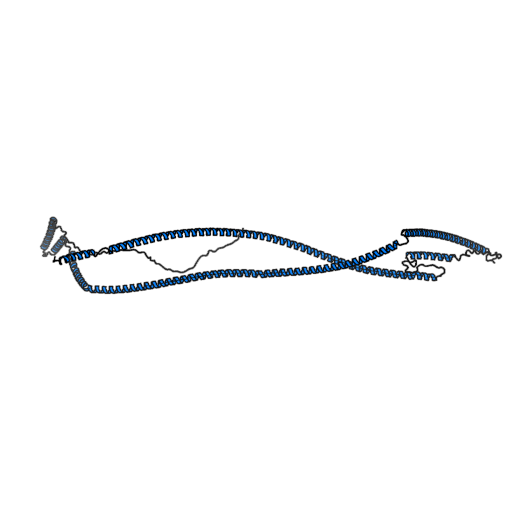.62 453 ASN A N 1
ATOM 3653 C CA . ASN A 1 453 ? 44.338 22.821 -50.921 1.00 91.62 453 ASN A CA 1
ATOM 3654 C C . ASN A 1 453 ? 42.888 22.420 -50.588 1.00 91.62 453 ASN A C 1
ATOM 3656 O O . ASN A 1 453 ? 42.503 22.446 -49.423 1.00 91.62 453 ASN A O 1
ATOM 3660 N N . GLU A 1 454 ? 42.100 22.017 -51.590 1.00 90.31 454 GLU A N 1
ATOM 3661 C CA . GLU A 1 454 ? 40.727 21.532 -51.392 1.00 90.31 454 GLU A CA 1
ATOM 3662 C C . GLU A 1 454 ? 40.700 20.275 -50.510 1.00 90.31 454 GLU A C 1
ATOM 3664 O O . GLU A 1 454 ? 39.946 20.225 -49.540 1.00 90.31 454 GLU A O 1
ATOM 3669 N N . THR A 1 455 ? 41.565 19.286 -50.782 1.00 88.69 455 THR A N 1
ATOM 3670 C CA . THR A 1 455 ? 41.646 18.074 -49.945 1.00 88.69 455 THR A CA 1
ATOM 3671 C C . THR A 1 455 ? 42.108 18.372 -48.517 1.00 88.69 455 THR A C 1
ATOM 3673 O O . THR A 1 455 ? 41.625 17.749 -47.574 1.00 88.69 455 THR A O 1
ATOM 3676 N N . GLU A 1 456 ? 42.997 19.349 -48.325 1.00 93.94 456 GLU A N 1
ATOM 3677 C CA . GLU A 1 456 ? 43.428 19.803 -47.000 1.00 93.94 456 GLU A CA 1
ATOM 3678 C C . GLU A 1 456 ? 42.273 20.484 -46.240 1.00 93.94 456 GLU A C 1
ATOM 3680 O O . GLU A 1 456 ? 42.077 20.236 -45.049 1.00 93.94 456 GLU A O 1
ATOM 3685 N N . GLU A 1 457 ? 41.441 21.279 -46.918 1.00 94.81 457 GLU A N 1
ATOM 3686 C CA . GLU A 1 457 ? 40.242 21.882 -46.324 1.00 94.81 457 GLU A CA 1
ATOM 3687 C C . GLU A 1 457 ? 39.170 20.829 -45.975 1.00 94.81 457 GLU A C 1
ATOM 3689 O O . GLU A 1 457 ? 38.564 20.894 -44.903 1.00 94.81 457 GLU A O 1
ATOM 3694 N N . GLU A 1 458 ? 38.955 19.828 -46.834 1.00 93.56 458 GLU A N 1
ATOM 3695 C CA . GLU A 1 458 ? 38.057 18.693 -46.574 1.00 93.56 458 GLU A CA 1
ATOM 3696 C C . GLU A 1 458 ? 38.520 17.853 -45.370 1.00 93.56 458 GLU A C 1
ATOM 3698 O O . GLU A 1 458 ? 37.708 17.539 -44.494 1.00 93.56 458 GLU A O 1
ATOM 3703 N N . ILE A 1 459 ? 39.822 17.560 -45.265 1.00 94.19 459 ILE A N 1
ATOM 3704 C CA . ILE A 1 459 ? 40.418 16.872 -44.108 1.00 94.19 459 ILE A CA 1
ATOM 3705 C C . ILE A 1 459 ? 40.205 17.686 -42.825 1.00 94.19 459 ILE A C 1
ATOM 3707 O O . ILE A 1 459 ? 39.758 17.135 -41.818 1.00 94.19 459 ILE A O 1
ATOM 3711 N N . ASN A 1 460 ? 40.454 18.998 -42.854 1.00 95.31 460 ASN A N 1
ATOM 3712 C CA . ASN A 1 460 ? 40.249 19.868 -41.693 1.00 95.31 460 ASN A CA 1
ATOM 3713 C C . ASN A 1 460 ? 38.768 19.942 -41.270 1.00 95.31 460 ASN A C 1
ATOM 3715 O O . ASN A 1 460 ? 38.459 19.874 -40.078 1.00 95.31 460 ASN A O 1
ATOM 3719 N N . LYS A 1 461 ? 37.827 19.995 -42.225 1.00 96.12 461 LYS A N 1
ATOM 3720 C CA . LYS A 1 461 ? 36.379 19.903 -41.948 1.00 96.12 461 LYS A CA 1
ATOM 3721 C C . LYS A 1 461 ? 36.007 18.564 -41.303 1.00 96.12 461 LYS A C 1
ATOM 3723 O O . LYS A 1 461 ? 35.248 18.546 -40.332 1.00 96.12 461 LYS A O 1
ATOM 3728 N N . ALA A 1 462 ? 36.552 17.454 -41.803 1.00 94.75 462 ALA A N 1
ATOM 3729 C CA . ALA A 1 462 ? 36.317 16.124 -41.248 1.00 94.75 462 ALA A CA 1
ATOM 3730 C C . ALA A 1 462 ? 36.889 15.974 -39.826 1.00 94.75 462 ALA A C 1
ATOM 3732 O O . ALA A 1 462 ? 36.206 15.438 -38.953 1.00 94.75 462 ALA A O 1
ATOM 3733 N N . LEU A 1 463 ? 38.092 16.498 -39.564 1.00 95.81 463 LEU A N 1
ATOM 3734 C CA . LEU A 1 463 ? 38.717 16.506 -38.236 1.00 95.81 463 LEU A CA 1
ATOM 3735 C C . LEU A 1 463 ? 37.914 17.328 -37.220 1.00 95.81 463 LEU A C 1
ATOM 3737 O O . LEU A 1 463 ? 37.646 16.840 -36.124 1.00 95.81 463 LEU A O 1
ATOM 3741 N N . ASN A 1 464 ? 37.456 18.526 -37.591 1.00 95.56 464 ASN A N 1
ATOM 3742 C CA . ASN A 1 464 ? 36.609 19.345 -36.718 1.00 95.56 464 ASN A CA 1
ATOM 3743 C C . ASN A 1 464 ? 35.267 18.657 -36.415 1.00 95.56 464 ASN A C 1
ATOM 3745 O O . ASN A 1 464 ? 34.809 18.663 -35.273 1.00 95.56 464 ASN A O 1
ATOM 3749 N N . LYS A 1 465 ? 34.654 17.997 -37.411 1.00 97.00 465 LYS A N 1
ATOM 3750 C CA . LYS A 1 465 ? 33.433 17.202 -37.200 1.00 97.00 465 LYS A CA 1
ATOM 3751 C C . LYS A 1 465 ? 33.684 15.996 -36.288 1.00 97.00 465 LYS A C 1
ATOM 3753 O O . LYS A 1 465 ? 32.839 15.699 -35.449 1.00 97.00 465 LYS A O 1
ATOM 3758 N N . LYS A 1 466 ? 34.831 15.320 -36.426 1.00 95.75 466 LYS A N 1
ATOM 3759 C CA . LYS A 1 466 ? 35.247 14.225 -35.536 1.00 95.75 466 LYS A CA 1
ATOM 3760 C C . LYS A 1 466 ? 35.360 14.711 -34.090 1.00 95.75 466 LYS A C 1
ATOM 3762 O O . LYS A 1 466 ? 34.771 14.088 -33.219 1.00 95.75 466 LYS A O 1
ATOM 3767 N N . MET A 1 467 ? 36.036 15.837 -33.859 1.00 95.94 467 MET A N 1
ATOM 3768 C CA . MET A 1 467 ? 36.216 16.419 -32.524 1.00 95.94 467 MET A CA 1
ATOM 3769 C C . MET A 1 467 ? 34.871 16.736 -31.853 1.00 95.94 467 MET A C 1
ATOM 3771 O O . MET A 1 467 ? 34.633 16.300 -30.733 1.00 95.94 467 MET A O 1
ATOM 3775 N N . GLY A 1 468 ? 33.940 17.376 -32.573 1.00 95.38 468 GLY A N 1
ATOM 3776 C CA . GLY A 1 468 ? 32.593 17.630 -32.048 1.00 95.38 468 GLY A CA 1
ATOM 3777 C C . GLY A 1 468 ? 31.796 16.353 -31.743 1.00 95.38 468 GLY A C 1
ATOM 3778 O O . GLY A 1 468 ? 31.035 16.320 -30.780 1.00 95.38 468 GLY A O 1
ATOM 3779 N N . LEU A 1 469 ? 31.986 15.277 -32.518 1.00 95.50 469 LEU A N 1
ATOM 3780 C CA . LEU A 1 469 ? 31.391 13.973 -32.205 1.00 95.50 469 LEU A CA 1
ATOM 3781 C C . LEU A 1 469 ? 32.032 13.333 -30.962 1.00 95.50 469 LEU A C 1
ATOM 3783 O O . LEU A 1 469 ? 31.309 12.775 -30.139 1.00 95.50 469 LEU A O 1
ATOM 3787 N N . GLU A 1 470 ? 33.351 13.446 -30.794 1.00 95.31 470 GLU A N 1
ATOM 3788 C CA . GLU A 1 470 ? 34.073 12.975 -29.603 1.00 95.31 470 GLU A CA 1
ATOM 3789 C C . GLU A 1 470 ? 33.602 13.715 -28.335 1.00 95.31 470 GLU A C 1
ATOM 3791 O O . GLU A 1 470 ? 33.294 13.060 -27.340 1.00 95.31 470 GLU A O 1
ATOM 3796 N N . ASP A 1 471 ? 33.399 15.037 -28.400 1.00 96.38 471 ASP A N 1
ATOM 3797 C CA . ASP A 1 471 ? 32.812 15.822 -27.303 1.00 96.38 471 ASP A CA 1
ATOM 3798 C C . ASP A 1 471 ? 31.389 15.350 -26.944 1.00 96.38 471 ASP A C 1
ATOM 3800 O O . ASP A 1 471 ? 31.063 15.179 -25.766 1.00 96.38 471 ASP A O 1
ATOM 3804 N N . THR A 1 472 ? 30.526 15.096 -27.941 1.00 96.06 472 THR A N 1
ATOM 3805 C CA . THR A 1 472 ? 29.166 14.580 -27.675 1.00 96.06 472 THR A CA 1
ATOM 3806 C C . THR A 1 472 ? 29.169 13.160 -27.106 1.00 96.06 472 THR A C 1
ATOM 3808 O O . THR A 1 472 ? 28.319 12.829 -26.280 1.00 96.06 472 THR A O 1
ATOM 3811 N N . LEU A 1 473 ? 30.133 12.325 -27.504 1.00 94.00 473 LEU A N 1
ATOM 3812 C CA . LEU A 1 473 ? 30.297 10.968 -26.987 1.00 94.00 473 LEU A CA 1
ATOM 3813 C C . LEU A 1 473 ? 30.722 10.994 -25.514 1.00 94.00 473 LEU A C 1
ATOM 3815 O O . LEU A 1 473 ? 30.177 10.235 -24.711 1.00 94.00 473 LEU A O 1
ATOM 3819 N N . GLU A 1 474 ? 31.631 11.895 -25.139 1.00 96.50 474 GLU A N 1
ATOM 3820 C CA . GLU A 1 474 ? 32.043 12.070 -23.745 1.00 96.50 474 GLU A CA 1
ATOM 3821 C C . GLU A 1 474 ? 30.882 12.594 -22.882 1.00 96.50 474 GLU A C 1
ATOM 3823 O O . GLU A 1 474 ? 30.603 12.046 -21.814 1.00 96.50 474 GLU A O 1
ATOM 3828 N N . GLN A 1 475 ? 30.111 13.569 -23.380 1.00 96.88 475 GLN A N 1
ATOM 3829 C CA . GLN A 1 475 ? 28.890 14.036 -22.710 1.00 96.88 475 GLN A CA 1
ATOM 3830 C C . GLN A 1 475 ? 27.891 12.889 -22.483 1.00 96.88 475 GLN A C 1
ATOM 3832 O O . GLN A 1 475 ? 27.446 12.679 -21.351 1.00 96.88 475 GLN A O 1
ATOM 3837 N N . LEU A 1 476 ? 27.596 12.085 -23.510 1.00 95.00 476 LEU A N 1
ATOM 3838 C CA . LEU A 1 476 ? 26.719 10.916 -23.382 1.00 95.00 476 LEU A CA 1
ATOM 3839 C C . LEU A 1 476 ? 27.263 9.887 -22.380 1.00 95.00 476 LEU A C 1
ATOM 3841 O O . LEU A 1 476 ? 26.495 9.366 -21.569 1.00 95.00 476 LEU A O 1
ATOM 3845 N N . ASN A 1 477 ? 28.575 9.634 -22.362 1.00 96.00 477 ASN A N 1
ATOM 3846 C CA . ASN A 1 477 ? 29.199 8.766 -21.363 1.00 96.00 477 ASN A CA 1
ATOM 3847 C C . ASN A 1 477 ? 28.993 9.299 -19.939 1.00 96.00 477 ASN A C 1
ATOM 3849 O O . ASN A 1 477 ? 28.586 8.529 -19.065 1.00 96.00 477 ASN A O 1
ATOM 3853 N N . THR A 1 478 ? 29.194 10.599 -19.688 1.00 96.19 478 THR A N 1
ATOM 3854 C CA . THR A 1 478 ? 28.941 11.173 -18.353 1.00 96.19 478 THR A CA 1
ATOM 3855 C C . THR A 1 478 ? 27.479 10.992 -17.929 1.00 96.19 478 THR A C 1
ATOM 3857 O O . THR A 1 478 ? 27.236 10.473 -16.835 1.00 96.19 478 THR A O 1
ATOM 3860 N N . MET A 1 479 ? 26.514 11.268 -18.818 1.00 95.94 479 MET A N 1
ATOM 3861 C CA . MET A 1 479 ? 25.080 11.050 -18.573 1.00 95.94 479 MET A CA 1
ATOM 3862 C C . MET A 1 479 ? 24.736 9.577 -18.306 1.00 95.94 479 MET A C 1
ATOM 3864 O O . MET A 1 479 ? 23.939 9.280 -17.414 1.00 95.94 479 MET A O 1
ATOM 3868 N N . ILE A 1 480 ? 25.361 8.637 -19.025 1.00 94.44 480 ILE A N 1
ATOM 3869 C CA . ILE A 1 480 ? 25.214 7.193 -18.788 1.00 94.44 480 ILE A CA 1
ATOM 3870 C C . ILE A 1 480 ? 25.777 6.809 -17.414 1.00 94.44 480 ILE A C 1
ATOM 3872 O O . ILE A 1 480 ? 25.156 6.010 -16.709 1.00 94.44 480 ILE A O 1
ATOM 3876 N N . THR A 1 481 ? 26.927 7.358 -16.998 1.00 95.44 481 THR A N 1
ATOM 3877 C CA . THR A 1 481 ? 27.464 7.072 -15.654 1.00 95.44 481 THR A CA 1
ATOM 3878 C C . THR A 1 481 ? 26.556 7.600 -14.552 1.00 95.44 481 THR A C 1
ATOM 3880 O O . THR A 1 481 ? 26.341 6.880 -13.581 1.00 95.44 481 THR A O 1
ATOM 3883 N N . GLU A 1 482 ? 25.978 8.792 -14.716 1.00 95.62 482 GLU A N 1
ATOM 3884 C CA . GLU A 1 482 ? 25.059 9.370 -13.733 1.00 95.62 482 GLU A CA 1
ATOM 3885 C C . GLU A 1 482 ? 23.755 8.576 -13.657 1.00 95.62 482 GLU A C 1
ATOM 3887 O O . GLU A 1 482 ? 23.386 8.103 -12.586 1.00 95.62 482 GLU A O 1
ATOM 3892 N N . SER A 1 483 ? 23.148 8.267 -14.806 1.00 94.31 483 SER A N 1
ATOM 3893 C CA . SER A 1 483 ? 21.955 7.412 -14.880 1.00 94.31 483 SER A CA 1
ATOM 3894 C C . SER A 1 483 ? 22.184 6.046 -14.211 1.00 94.31 483 SER A C 1
ATOM 3896 O O . SER A 1 483 ? 21.316 5.536 -13.504 1.00 94.31 483 SER A O 1
ATOM 3898 N N . ARG A 1 484 ? 23.381 5.455 -14.365 1.00 95.44 484 ARG A N 1
ATOM 3899 C CA . ARG A 1 484 ? 23.772 4.209 -13.679 1.00 95.44 484 ARG A CA 1
ATOM 3900 C C . ARG A 1 484 ? 23.939 4.369 -12.162 1.00 95.44 484 ARG A C 1
ATOM 3902 O O . ARG A 1 484 ? 23.747 3.378 -11.455 1.00 95.44 484 ARG A O 1
ATOM 3909 N N . ARG A 1 485 ? 24.296 5.556 -11.650 1.00 96.44 485 ARG A N 1
ATOM 3910 C CA . ARG A 1 485 ? 24.293 5.850 -10.202 1.00 96.44 485 ARG A CA 1
ATOM 3911 C C . ARG A 1 485 ? 22.855 5.921 -9.692 1.00 96.44 485 ARG A C 1
ATOM 3913 O O . ARG A 1 485 ? 22.534 5.190 -8.761 1.00 96.44 485 ARG A O 1
ATOM 3920 N N . SER A 1 486 ? 21.983 6.682 -10.357 1.00 94.75 486 SER A N 1
ATOM 3921 C CA . SER A 1 486 ? 20.567 6.825 -9.976 1.00 94.75 486 SER A CA 1
ATOM 3922 C C . SER A 1 486 ? 19.811 5.489 -9.992 1.00 94.75 486 SER A C 1
ATOM 3924 O O . SER A 1 486 ? 19.060 5.186 -9.072 1.00 94.75 486 SER A O 1
ATOM 3926 N N . VAL A 1 487 ? 20.049 4.634 -10.994 1.00 92.50 487 VAL A N 1
ATOM 3927 C CA . VAL A 1 487 ? 19.468 3.276 -11.036 1.00 92.50 487 VAL A CA 1
ATOM 3928 C C . VAL A 1 487 ? 19.954 2.411 -9.867 1.00 92.50 487 VAL A C 1
ATOM 3930 O O . VAL A 1 487 ? 19.194 1.589 -9.357 1.00 92.50 487 VAL A O 1
ATOM 3933 N N . ARG A 1 488 ? 21.202 2.587 -9.411 1.00 95.50 488 ARG A N 1
ATOM 3934 C CA . ARG A 1 488 ? 21.738 1.842 -8.263 1.00 95.50 488 ARG A CA 1
ATOM 3935 C C . ARG A 1 488 ? 21.087 2.286 -6.953 1.00 95.50 488 ARG A C 1
ATOM 3937 O O . ARG A 1 488 ? 20.639 1.423 -6.207 1.00 95.50 488 ARG A O 1
ATOM 3944 N N . THR A 1 489 ? 20.970 3.593 -6.713 1.00 94.56 489 THR A N 1
ATOM 3945 C CA . THR A 1 489 ? 20.319 4.121 -5.502 1.00 94.56 489 THR A CA 1
ATOM 3946 C C . THR A 1 489 ? 18.840 3.744 -5.450 1.00 94.56 489 THR A C 1
ATOM 3948 O O . THR A 1 489 ? 18.384 3.244 -4.427 1.00 94.56 489 THR A O 1
ATOM 3951 N N . LEU A 1 490 ? 18.114 3.854 -6.571 1.00 92.75 490 LEU A N 1
ATOM 3952 C CA . LEU A 1 490 ? 16.718 3.407 -6.662 1.00 92.75 490 LEU A CA 1
ATOM 3953 C C . LEU A 1 490 ? 16.571 1.904 -6.380 1.00 92.75 490 LEU A C 1
ATOM 3955 O O . LEU A 1 490 ? 15.629 1.492 -5.710 1.00 92.75 490 LEU A O 1
ATOM 3959 N N . LYS A 1 491 ? 17.512 1.067 -6.837 1.00 93.94 491 LYS A N 1
ATOM 3960 C CA . LYS A 1 491 ? 17.490 -0.374 -6.541 1.00 93.94 491 LYS A CA 1
ATOM 3961 C C . LYS A 1 491 ? 17.704 -0.669 -5.050 1.00 93.94 491 LYS A C 1
ATOM 3963 O O . LYS A 1 491 ? 17.074 -1.577 -4.516 1.00 93.94 491 LYS A O 1
ATOM 3968 N N . GLU A 1 492 ? 18.564 0.094 -4.378 1.00 96.12 492 GLU A N 1
ATOM 3969 C CA . GLU A 1 492 ? 18.773 -0.006 -2.926 1.00 96.12 492 GLU A CA 1
ATOM 3970 C C . GLU A 1 492 ? 17.553 0.483 -2.124 1.00 96.12 492 GLU A C 1
ATOM 3972 O O . GLU A 1 492 ? 17.256 -0.067 -1.067 1.00 96.12 492 GLU A O 1
ATOM 3977 N N . GLU A 1 493 ? 16.828 1.492 -2.613 1.00 95.19 493 GLU A N 1
ATOM 3978 C CA . GLU A 1 493 ? 15.562 1.951 -2.022 1.00 95.19 493 GLU A CA 1
ATOM 3979 C C . GLU A 1 493 ? 14.438 0.924 -2.193 1.00 95.19 493 GLU A C 1
ATOM 3981 O O . GLU A 1 493 ? 13.743 0.622 -1.225 1.00 95.19 493 GLU A O 1
ATOM 3986 N N . VAL A 1 494 ? 14.306 0.323 -3.382 1.00 92.44 494 VAL A N 1
ATOM 3987 C CA . VAL A 1 494 ? 13.345 -0.763 -3.636 1.00 92.44 494 VAL A CA 1
ATOM 3988 C C . VAL A 1 494 ? 13.604 -1.958 -2.717 1.00 92.44 494 VAL A C 1
ATOM 3990 O O . VAL A 1 494 ? 12.653 -2.466 -2.132 1.00 92.44 494 VAL A O 1
ATOM 3993 N N . GLN A 1 495 ? 14.865 -2.366 -2.513 1.00 96.00 495 GLN A N 1
ATOM 3994 C CA . GLN A 1 495 ? 15.173 -3.465 -1.588 1.00 96.00 495 GLN A CA 1
ATOM 3995 C C . GLN A 1 495 ? 14.766 -3.134 -0.144 1.00 96.00 495 GLN A C 1
ATOM 3997 O O . GLN A 1 495 ? 14.141 -3.956 0.512 1.00 96.00 495 GLN A O 1
ATOM 4002 N N . LYS A 1 496 ? 15.042 -1.914 0.339 1.00 97.50 496 LYS A N 1
ATOM 4003 C CA . LYS A 1 496 ? 14.631 -1.483 1.691 1.00 97.50 496 LYS A CA 1
ATOM 4004 C C . LYS A 1 496 ? 13.110 -1.466 1.867 1.00 97.50 496 LYS A C 1
ATOM 4006 O O . LYS A 1 496 ? 12.627 -1.726 2.965 1.00 97.50 496 LYS A O 1
ATOM 4011 N N . LEU A 1 497 ? 12.363 -1.127 0.814 1.00 92.38 497 LEU A N 1
ATOM 4012 C CA . LEU A 1 497 ? 10.899 -1.158 0.827 1.00 92.38 497 LEU A CA 1
ATOM 4013 C C . LEU A 1 497 ? 10.354 -2.592 0.819 1.00 92.38 497 LEU A C 1
ATOM 4015 O O . LEU A 1 497 ? 9.389 -2.854 1.531 1.00 92.38 497 LEU A O 1
ATOM 4019 N N . ASP A 1 498 ? 10.979 -3.508 0.075 1.00 95.00 498 ASP A N 1
ATOM 4020 C CA . ASP A 1 498 ? 10.634 -4.935 0.091 1.00 95.00 498 ASP A CA 1
ATOM 4021 C C . ASP A 1 498 ? 10.928 -5.558 1.466 1.00 95.00 498 ASP A C 1
ATOM 4023 O O . ASP A 1 498 ? 10.034 -6.134 2.079 1.00 95.00 498 ASP A O 1
ATOM 4027 N N . ASP A 1 499 ? 12.118 -5.326 2.031 1.00 96.75 499 ASP A N 1
ATOM 4028 C CA . ASP A 1 499 ? 12.488 -5.788 3.377 1.00 96.75 499 ASP A CA 1
ATOM 4029 C C . ASP A 1 499 ? 11.488 -5.288 4.447 1.00 96.75 499 ASP A C 1
ATOM 4031 O O . ASP A 1 499 ? 11.047 -6.051 5.312 1.00 96.75 499 ASP A O 1
ATOM 4035 N N . LEU A 1 500 ? 11.079 -4.012 4.365 1.00 96.62 500 LEU A N 1
ATOM 4036 C CA . LEU A 1 500 ? 10.079 -3.411 5.257 1.00 96.62 500 LEU A CA 1
ATOM 4037 C C . LEU A 1 500 ? 8.677 -4.005 5.051 1.00 96.62 500 LEU A C 1
ATOM 4039 O O . LEU A 1 500 ? 7.954 -4.212 6.026 1.00 96.62 500 LEU A O 1
ATOM 4043 N N . TYR A 1 501 ? 8.285 -4.281 3.806 1.00 91.12 501 TYR A N 1
ATOM 4044 C CA . TYR A 1 501 ? 7.019 -4.941 3.489 1.00 91.12 501 TYR A CA 1
ATOM 4045 C C . TYR A 1 501 ? 6.984 -6.363 4.064 1.00 91.12 501 TYR A C 1
ATOM 4047 O O . TYR A 1 501 ? 6.043 -6.704 4.777 1.00 91.12 501 TYR A O 1
ATOM 4055 N N . GLN A 1 502 ? 8.043 -7.153 3.860 1.00 95.88 502 GLN A N 1
ATOM 4056 C CA . GLN A 1 502 ? 8.174 -8.502 4.424 1.00 95.88 502 GLN A CA 1
ATOM 4057 C C . GLN A 1 502 ? 8.145 -8.494 5.960 1.00 95.88 502 GLN A C 1
ATOM 4059 O O . GLN A 1 502 ? 7.540 -9.375 6.571 1.00 95.88 502 GLN A O 1
ATOM 4064 N N . GLN A 1 503 ? 8.755 -7.492 6.605 1.00 96.94 503 GLN A N 1
ATOM 4065 C CA . GLN A 1 503 ? 8.634 -7.307 8.053 1.00 96.94 503 GLN A CA 1
ATOM 4066 C C . GLN A 1 503 ? 7.181 -7.015 8.463 1.00 96.94 503 GLN A C 1
ATOM 4068 O O . GLN A 1 503 ? 6.683 -7.622 9.407 1.00 96.94 503 GLN A O 1
ATOM 4073 N N . LYS A 1 504 ? 6.485 -6.117 7.754 1.00 93.50 504 LYS A N 1
ATOM 4074 C CA . LYS A 1 504 ? 5.098 -5.745 8.077 1.00 93.50 504 LYS A CA 1
ATOM 4075 C C . LYS A 1 504 ? 4.093 -6.871 7.853 1.00 93.50 504 LYS A C 1
ATOM 4077 O O . LYS A 1 504 ? 3.131 -6.949 8.608 1.00 93.50 504 LYS A O 1
ATOM 4082 N N . VAL A 1 505 ? 4.327 -7.745 6.873 1.00 92.81 505 VAL A N 1
ATOM 4083 C CA . VAL A 1 505 ? 3.534 -8.969 6.684 1.00 92.81 505 VAL A CA 1
ATOM 4084 C C . VAL A 1 505 ? 3.684 -9.888 7.898 1.00 92.81 505 VAL A C 1
ATOM 4086 O O . VAL A 1 505 ? 2.676 -10.253 8.488 1.00 92.81 505 VAL A O 1
ATOM 4089 N N . LYS A 1 506 ? 4.913 -10.164 8.354 1.00 95.62 506 LYS A N 1
ATOM 4090 C CA . LYS A 1 506 ? 5.147 -11.005 9.544 1.00 95.62 506 LYS A CA 1
ATOM 4091 C C . LYS A 1 506 ? 4.551 -10.424 10.823 1.00 95.62 506 LYS A C 1
ATOM 4093 O O . LYS A 1 506 ? 3.941 -11.150 11.594 1.00 95.62 506 LYS A O 1
ATOM 4098 N N . GLU A 1 507 ? 4.695 -9.116 11.039 1.00 95.88 507 GLU A N 1
ATOM 4099 C CA . GLU A 1 507 ? 4.081 -8.441 12.191 1.00 95.88 507 GLU A CA 1
ATOM 4100 C C . GLU A 1 507 ? 2.545 -8.555 12.180 1.00 95.88 507 GLU A C 1
ATOM 4102 O O . GLU A 1 507 ? 1.940 -8.628 13.247 1.00 95.88 507 GLU A O 1
ATOM 4107 N N . ALA A 1 508 ? 1.914 -8.588 10.999 1.00 91.62 508 ALA A N 1
ATOM 4108 C CA . ALA A 1 508 ? 0.477 -8.824 10.866 1.00 91.62 508 ALA A CA 1
ATOM 4109 C C . ALA A 1 508 ? 0.109 -10.302 11.092 1.00 91.62 508 ALA A C 1
ATOM 4111 O O . ALA A 1 508 ? -0.825 -10.572 11.838 1.00 91.62 508 ALA A O 1
ATOM 4112 N N . GLU A 1 509 ? 0.868 -11.248 10.527 1.00 93.31 509 GLU A N 1
ATOM 4113 C CA . GLU A 1 509 ? 0.680 -12.694 10.744 1.00 93.31 509 GLU A CA 1
ATOM 4114 C C . GLU A 1 509 ? 0.784 -13.070 12.236 1.00 93.31 509 GLU A C 1
ATOM 4116 O O . GLU A 1 509 ? -0.055 -13.809 12.751 1.00 93.31 509 GLU A O 1
ATOM 4121 N N . GLU A 1 510 ? 1.766 -12.514 12.958 1.00 95.62 510 GLU A N 1
ATOM 4122 C CA . GLU A 1 510 ? 1.932 -12.710 14.406 1.00 95.62 510 GLU A CA 1
ATOM 4123 C C . GLU A 1 510 ? 0.771 -12.123 15.231 1.00 95.62 510 GLU A C 1
ATOM 4125 O O . GLU A 1 510 ? 0.452 -12.642 16.303 1.00 95.62 510 GLU A O 1
ATOM 4130 N N . GLU A 1 511 ? 0.154 -11.026 14.786 1.00 92.81 511 GLU A N 1
ATOM 4131 C CA . GLU A 1 511 ? -0.980 -10.409 15.485 1.00 92.81 511 GLU A CA 1
ATOM 4132 C C . GLU A 1 511 ? -2.297 -11.140 15.180 1.00 92.81 511 GLU A C 1
ATOM 4134 O O . GLU A 1 511 ? -3.076 -11.393 16.101 1.00 92.81 511 GLU A O 1
ATOM 4139 N N . ASP A 1 512 ? -2.503 -11.580 13.935 1.00 90.94 512 ASP A N 1
ATOM 4140 C CA . ASP A 1 512 ? -3.624 -12.442 13.545 1.00 90.94 512 ASP A CA 1
ATOM 4141 C C . ASP A 1 512 ? -3.592 -13.775 14.319 1.00 90.94 512 ASP A C 1
ATOM 4143 O O . ASP A 1 512 ? -4.632 -14.232 14.801 1.00 90.94 512 ASP A O 1
ATOM 4147 N N . GLU A 1 513 ? -2.410 -14.374 14.529 1.00 96.12 513 GLU A N 1
ATOM 4148 C CA . GLU A 1 513 ? -2.257 -15.575 15.363 1.00 96.12 513 GLU A CA 1
ATOM 4149 C C . GLU A 1 513 ? -2.638 -15.306 16.833 1.00 96.12 513 GLU A C 1
ATOM 4151 O O . GLU A 1 513 ? -3.340 -16.115 17.451 1.00 96.12 513 GLU A O 1
ATOM 4156 N N . LYS A 1 514 ? -2.250 -14.161 17.414 1.00 96.25 514 LYS A N 1
ATOM 4157 C CA . LYS A 1 514 ? -2.680 -13.777 18.776 1.00 96.25 514 LYS A CA 1
ATOM 4158 C C . LYS A 1 514 ? -4.194 -13.596 18.849 1.00 96.25 514 LYS A C 1
ATOM 4160 O O . LYS A 1 514 ? -4.823 -14.179 19.732 1.00 96.25 514 LYS A O 1
ATOM 4165 N N . CYS A 1 515 ? -4.790 -12.860 17.911 1.00 90.25 515 CYS A N 1
ATOM 4166 C CA . CYS A 1 515 ? -6.237 -12.660 17.859 1.00 90.25 515 CYS A CA 1
ATOM 4167 C C . CYS A 1 515 ? -7.003 -13.981 17.682 1.00 90.25 515 CYS A C 1
ATOM 4169 O O . CYS A 1 515 ? -8.038 -14.167 18.322 1.00 90.25 515 CYS A O 1
ATOM 4171 N N . ALA A 1 516 ? -6.494 -14.924 16.883 1.00 94.56 516 ALA A N 1
ATOM 4172 C CA . ALA A 1 516 ? -7.086 -16.254 16.741 1.00 94.56 516 ALA A CA 1
ATOM 4173 C C . ALA A 1 516 ? -7.050 -17.054 18.058 1.00 94.56 516 ALA A C 1
ATOM 4175 O O . ALA A 1 516 ? -8.056 -17.654 18.444 1.00 94.56 516 ALA A O 1
ATOM 4176 N N . ASN A 1 517 ? -5.927 -17.018 18.783 1.00 96.19 517 ASN A N 1
ATOM 4177 C CA . ASN A 1 517 ? -5.784 -17.669 20.090 1.00 96.19 517 ASN A CA 1
ATOM 4178 C C . ASN A 1 517 ? -6.696 -17.041 21.166 1.00 96.19 517 ASN A C 1
ATOM 4180 O O . ASN A 1 517 ? -7.311 -17.756 21.962 1.00 96.19 517 ASN A O 1
ATOM 4184 N N . GLU A 1 518 ? -6.828 -15.711 21.186 1.00 97.06 518 GLU A N 1
ATOM 4185 C CA . GLU A 1 518 ? -7.764 -15.010 22.077 1.00 97.06 518 GLU A CA 1
ATOM 4186 C C . GLU A 1 518 ? -9.225 -15.350 21.752 1.00 97.06 518 GLU A C 1
ATOM 4188 O O . GLU A 1 518 ? -10.005 -15.636 22.664 1.00 97.06 518 GLU A O 1
ATOM 4193 N N . LEU A 1 519 ? -9.587 -15.397 20.465 1.00 93.56 519 LEU A N 1
ATOM 4194 C CA . LEU A 1 519 ? -10.920 -15.792 20.008 1.00 93.56 519 LEU A CA 1
ATOM 4195 C C . LEU A 1 519 ? -11.262 -17.225 20.444 1.00 93.56 519 LEU A C 1
ATOM 4197 O O . LEU A 1 519 ? -12.341 -17.456 20.986 1.00 93.56 519 LEU A O 1
ATOM 4201 N N . GLU A 1 520 ? -10.338 -18.178 20.279 1.00 97.06 520 GLU A N 1
ATOM 4202 C CA . GLU A 1 520 ? -10.538 -19.571 20.703 1.00 97.06 520 GLU A CA 1
ATOM 4203 C C . GLU A 1 520 ? -10.735 -19.684 22.229 1.00 97.06 520 GLU A C 1
ATOM 4205 O O . GLU A 1 520 ? -11.568 -20.458 22.707 1.00 97.06 520 GLU A O 1
ATOM 4210 N N . SER A 1 521 ? -10.001 -18.882 23.009 1.00 96.12 521 SER A N 1
ATOM 4211 C CA . SER A 1 521 ? -10.155 -18.788 24.467 1.00 96.12 521 SER A CA 1
ATOM 4212 C C . SER A 1 521 ? -11.525 -18.222 24.872 1.00 96.12 521 SER A C 1
ATOM 4214 O O . SER A 1 521 ? -12.197 -18.766 25.755 1.00 96.12 521 SER A O 1
ATOM 4216 N N . LEU A 1 522 ? -11.984 -17.168 24.189 1.00 96.25 522 LEU A N 1
ATOM 4217 C CA . LEU A 1 522 ? -13.295 -16.559 24.421 1.00 96.25 522 LEU A CA 1
ATOM 4218 C C . LEU A 1 522 ? -14.451 -17.488 24.025 1.00 96.25 522 LEU A C 1
ATOM 4220 O O . LEU A 1 522 ? -15.428 -17.575 24.768 1.00 96.25 522 LEU A O 1
ATOM 4224 N N . GLU A 1 523 ? -14.335 -18.232 22.922 1.00 96.56 523 GLU A N 1
ATOM 4225 C CA . GLU A 1 523 ? -15.338 -19.219 22.497 1.00 96.56 523 GLU A CA 1
ATOM 4226 C C . GLU A 1 523 ? -15.459 -20.362 23.526 1.00 96.56 523 GLU A C 1
ATOM 4228 O O . GLU A 1 523 ? -16.568 -20.746 23.908 1.00 96.56 523 GLU A O 1
ATOM 4233 N N . LYS A 1 524 ? -14.331 -20.839 24.080 1.00 97.75 524 LYS A N 1
ATOM 4234 C CA . LYS A 1 524 ? -14.315 -21.806 25.198 1.00 97.75 524 LYS A CA 1
ATOM 4235 C C . LYS A 1 524 ? -15.008 -21.248 26.446 1.00 97.75 524 LYS A C 1
ATOM 4237 O O . LYS A 1 524 ? -15.816 -21.945 27.059 1.00 97.75 524 LYS A O 1
ATOM 4242 N N . HIS A 1 525 ? -14.732 -19.996 26.820 1.00 97.62 525 HIS A N 1
ATOM 4243 C CA . HIS A 1 525 ? -15.375 -19.361 27.977 1.00 97.62 525 HIS A CA 1
ATOM 4244 C C . HIS A 1 525 ? -16.884 -19.158 27.766 1.00 97.62 525 HIS A C 1
ATOM 4246 O O . HIS A 1 525 ? -17.676 -19.416 28.673 1.00 97.62 525 HIS A O 1
ATOM 4252 N N . LYS A 1 526 ? -17.297 -18.738 26.565 1.00 97.56 526 LYS A N 1
ATOM 4253 C CA . LYS A 1 526 ? -18.705 -18.629 26.166 1.00 97.56 526 LYS A CA 1
ATOM 4254 C C . LYS A 1 526 ? -19.418 -19.975 26.302 1.00 97.56 526 LYS A C 1
ATOM 4256 O O . LYS A 1 526 ? -20.442 -20.026 26.971 1.00 97.56 526 LYS A O 1
ATOM 4261 N N . HIS A 1 527 ? -18.854 -21.059 25.763 1.00 97.25 527 HIS A N 1
ATOM 4262 C CA . HIS A 1 527 ? -19.444 -22.397 25.876 1.00 97.25 527 HIS A CA 1
ATOM 4263 C C . HIS A 1 527 ? -19.599 -22.846 27.342 1.00 97.25 527 HIS A C 1
ATOM 4265 O O . HIS A 1 527 ? -20.612 -23.443 27.706 1.00 97.25 527 HIS A O 1
ATOM 4271 N N . LEU A 1 528 ? -18.615 -22.571 28.206 1.00 97.81 528 LEU A N 1
ATOM 4272 C CA . LEU A 1 528 ? -18.721 -22.875 29.640 1.00 97.81 528 LEU A CA 1
ATOM 4273 C C . LEU A 1 528 ? -19.859 -22.088 30.308 1.00 97.81 528 LEU A C 1
ATOM 4275 O O . LEU A 1 528 ? -20.627 -22.663 31.079 1.00 97.81 528 LEU A O 1
ATOM 4279 N N . LEU A 1 529 ? -19.997 -20.799 29.984 1.00 96.69 529 LEU A N 1
ATOM 4280 C CA . LEU A 1 529 ? -21.063 -19.949 30.513 1.00 96.69 529 LEU A CA 1
ATOM 4281 C C . LEU A 1 529 ? -22.448 -20.385 30.007 1.00 96.69 529 LEU A C 1
ATOM 4283 O O . LEU A 1 529 ? -23.373 -20.501 30.804 1.00 96.69 529 LEU A O 1
ATOM 4287 N N . GLU A 1 530 ? -22.585 -20.672 28.710 1.00 97.19 530 GLU A N 1
ATOM 4288 C CA . GLU A 1 530 ? -23.817 -21.197 28.108 1.00 97.19 530 GLU A CA 1
ATOM 4289 C C . GLU A 1 530 ? -24.222 -22.531 28.751 1.00 97.19 530 GLU A C 1
ATOM 4291 O O . GLU A 1 530 ? -25.386 -22.709 29.106 1.00 97.19 530 GLU A O 1
ATOM 4296 N N . SER A 1 531 ? -23.270 -23.442 28.982 1.00 96.81 531 SER A N 1
ATOM 4297 C CA . SER A 1 531 ? -23.527 -24.708 29.680 1.00 96.81 531 SER A CA 1
ATOM 4298 C C . SER A 1 531 ? -24.039 -24.483 31.106 1.00 96.81 531 SER A C 1
ATOM 4300 O O . SER A 1 531 ? -25.066 -25.048 31.470 1.00 96.81 531 SER A O 1
ATOM 4302 N N . ALA A 1 532 ? -23.371 -23.632 31.893 1.00 97.38 532 ALA A N 1
ATOM 4303 C CA . ALA A 1 532 ? -23.750 -23.364 33.283 1.00 97.38 532 ALA A CA 1
ATOM 4304 C C . ALA A 1 532 ? -25.111 -22.649 33.405 1.00 97.38 532 ALA A C 1
ATOM 4306 O O . ALA A 1 532 ? -25.897 -22.953 34.300 1.00 97.38 532 ALA A O 1
ATOM 4307 N N . VAL A 1 533 ? -25.420 -21.723 32.489 1.00 97.19 533 VAL A N 1
ATOM 4308 C CA . VAL A 1 533 ? -26.728 -21.047 32.439 1.00 97.19 533 VAL A CA 1
ATOM 4309 C C . VAL A 1 533 ? -27.839 -22.026 32.056 1.00 97.19 533 VAL A C 1
ATOM 4311 O O . VAL A 1 533 ? -28.905 -21.995 32.667 1.00 97.19 533 VAL A O 1
ATOM 4314 N N . ASN A 1 534 ? -27.601 -22.916 31.089 1.00 96.62 534 ASN A N 1
ATOM 4315 C CA . ASN A 1 534 ? -28.575 -23.936 30.694 1.00 96.62 534 ASN A CA 1
ATOM 4316 C C . ASN A 1 534 ? -28.810 -24.979 31.801 1.00 96.62 534 ASN A C 1
ATOM 4318 O O . ASN A 1 534 ? -29.944 -25.415 31.994 1.00 96.62 534 ASN A O 1
ATOM 4322 N N . GLU A 1 535 ? -27.766 -25.354 32.545 1.00 97.44 535 GLU A N 1
ATOM 4323 C CA . GLU A 1 535 ? -27.861 -26.246 33.705 1.00 97.44 535 GLU A CA 1
ATOM 4324 C C . GLU A 1 535 ? -28.698 -25.607 34.823 1.00 97.44 535 GLU A C 1
ATOM 4326 O O . GLU A 1 535 ? -29.727 -26.166 35.198 1.00 97.44 535 GLU A O 1
ATOM 4331 N N . GLY A 1 536 ? -28.369 -24.381 35.250 1.00 96.88 536 GLY A N 1
ATOM 4332 C CA . GLY A 1 536 ? -29.148 -23.660 36.267 1.00 96.88 536 GLY A CA 1
ATOM 4333 C C . GLY A 1 536 ? -30.591 -23.341 35.843 1.00 96.88 536 GLY A C 1
ATOM 4334 O O . GLY A 1 536 ? -31.501 -23.358 36.671 1.00 96.88 536 GLY A O 1
ATOM 4335 N N . LEU A 1 537 ? -30.842 -23.103 34.549 1.00 96.88 537 LEU A N 1
ATOM 4336 C CA . LEU A 1 537 ? -32.201 -22.969 34.010 1.00 96.88 537 LEU A CA 1
ATOM 4337 C C . LEU A 1 537 ? -32.978 -24.291 34.104 1.00 96.88 537 LEU A C 1
ATOM 4339 O O . LEU A 1 537 ? -34.147 -24.287 34.487 1.00 96.88 537 LEU A O 1
ATOM 4343 N N . SER A 1 538 ? -32.333 -25.415 33.780 1.00 97.06 538 SER A N 1
ATOM 4344 C CA . SER A 1 538 ? -32.914 -26.756 33.903 1.00 97.06 538 SER A CA 1
ATOM 4345 C C . SER A 1 538 ? -33.236 -27.096 35.362 1.00 97.06 538 SER A C 1
ATOM 4347 O O . SER A 1 538 ? -34.330 -27.578 35.653 1.00 97.06 538 SER A O 1
ATOM 4349 N N . GLU A 1 539 ? -32.336 -26.789 36.301 1.00 97.44 539 GLU A N 1
ATOM 4350 C CA . GLU A 1 539 ? -32.581 -26.935 37.742 1.00 97.44 539 GLU A CA 1
ATOM 4351 C C . GLU A 1 539 ? -33.798 -26.113 38.191 1.00 97.44 539 GLU A C 1
ATOM 4353 O O . GLU A 1 539 ? -34.749 -26.681 38.729 1.00 97.44 539 GLU A O 1
ATOM 4358 N N . ALA A 1 540 ? -33.841 -24.816 37.870 1.00 96.62 540 ALA A N 1
ATOM 4359 C CA . ALA A 1 540 ? -34.960 -23.940 38.225 1.00 96.62 540 ALA A CA 1
ATOM 4360 C C . ALA A 1 540 ? -36.303 -24.384 37.604 1.00 96.62 540 ALA A C 1
ATOM 4362 O O . ALA A 1 540 ? -37.353 -24.260 38.237 1.00 96.62 540 ALA A O 1
ATOM 4363 N N . MET A 1 541 ? -36.293 -24.933 36.382 1.00 96.56 541 MET A N 1
ATOM 4364 C CA . MET A 1 541 ? -37.484 -25.533 35.767 1.00 96.56 541 MET A CA 1
ATOM 4365 C C . MET A 1 541 ? -37.943 -26.793 36.516 1.00 96.56 541 MET A C 1
ATOM 4367 O O . MET A 1 541 ? -39.135 -26.943 36.785 1.00 96.56 541 MET A O 1
ATOM 4371 N N . ASN A 1 542 ? -37.016 -27.673 36.905 1.00 97.00 542 ASN A N 1
ATOM 4372 C CA . ASN A 1 542 ? -37.330 -28.883 37.671 1.00 97.00 542 ASN A CA 1
ATOM 4373 C C . ASN A 1 542 ? -37.880 -28.560 39.074 1.00 97.00 542 ASN A C 1
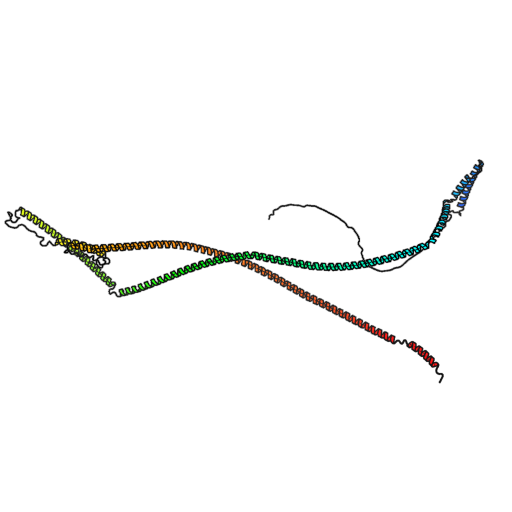ATOM 4375 O O . ASN A 1 542 ? -38.806 -29.233 39.541 1.00 97.00 542 ASN A O 1
ATOM 4379 N N . GLU A 1 543 ? -37.348 -27.525 39.733 1.00 97.50 543 GLU A N 1
ATOM 4380 C CA . GLU A 1 543 ? -37.865 -27.005 41.006 1.00 97.50 543 GLU A CA 1
ATOM 4381 C C . GLU A 1 543 ? -39.273 -26.416 40.849 1.00 97.50 543 GLU A C 1
ATOM 4383 O O . GLU A 1 543 ? -40.166 -26.744 41.633 1.00 97.50 543 GLU A O 1
ATOM 4388 N N . LEU A 1 544 ? -39.511 -25.610 39.808 1.00 96.75 544 LEU A N 1
ATOM 4389 C CA . LEU A 1 544 ? -40.834 -25.055 39.512 1.00 96.75 544 LEU A CA 1
ATOM 4390 C C . LEU A 1 544 ? -41.875 -26.162 39.287 1.00 96.75 544 LEU A C 1
ATOM 4392 O O . LEU A 1 544 ? -42.962 -26.107 39.866 1.00 96.75 544 LEU A O 1
ATOM 4396 N N . ASP A 1 545 ? -41.534 -27.193 38.511 1.00 96.94 545 ASP A N 1
ATOM 4397 C CA . ASP A 1 545 ? -42.392 -28.362 38.293 1.00 96.94 545 ASP A CA 1
ATOM 4398 C C . ASP A 1 545 ? -42.651 -29.144 39.592 1.00 96.94 545 ASP A C 1
ATOM 4400 O O . ASP A 1 545 ? -43.736 -29.706 39.776 1.00 96.94 545 ASP A O 1
ATOM 4404 N N . ALA A 1 546 ? -41.676 -29.204 40.507 1.00 97.31 546 ALA A N 1
ATOM 4405 C CA . ALA A 1 546 ? -41.848 -29.832 41.815 1.00 97.31 546 ALA A CA 1
ATOM 4406 C C . ALA A 1 546 ? -42.826 -29.042 42.694 1.00 97.31 546 ALA A C 1
ATOM 4408 O O . ALA A 1 546 ? -43.800 -29.617 43.184 1.00 97.31 546 ALA A O 1
ATOM 4409 N N . VAL A 1 547 ? -42.640 -27.724 42.801 1.00 96.50 547 VAL A N 1
ATOM 4410 C CA . VAL A 1 547 ? -43.534 -26.829 43.552 1.00 96.50 547 VAL A CA 1
ATOM 4411 C C . VAL A 1 547 ? -44.948 -26.824 42.958 1.00 96.50 547 VAL A C 1
ATOM 4413 O O . VAL A 1 547 ? -45.924 -26.847 43.706 1.00 96.50 547 VAL A O 1
ATOM 4416 N N . GLN A 1 548 ? -45.101 -26.870 41.628 1.00 96.25 548 GLN A N 1
ATOM 4417 C CA . GLN A 1 548 ? -46.419 -27.005 40.995 1.00 96.25 548 GLN A CA 1
ATOM 4418 C C . GLN A 1 548 ? -47.110 -28.328 41.355 1.00 96.25 548 GLN A C 1
ATOM 4420 O O . GLN A 1 548 ? -48.311 -28.329 41.639 1.00 96.25 548 GLN A O 1
ATOM 4425 N N . ARG A 1 549 ? -46.373 -29.448 41.377 1.00 96.50 549 ARG A N 1
ATOM 4426 C CA . ARG A 1 549 ? -46.907 -30.757 41.793 1.00 96.50 549 ARG A CA 1
ATOM 4427 C C . ARG A 1 549 ? -47.336 -30.759 43.262 1.00 96.50 549 ARG A C 1
ATOM 4429 O O . ARG A 1 549 ? -48.426 -31.242 43.568 1.00 96.50 549 ARG A O 1
ATOM 4436 N N . GLU A 1 550 ? -46.540 -30.175 44.157 1.00 96.19 550 GLU A N 1
ATOM 4437 C CA . GLU A 1 550 ? -46.916 -30.019 45.569 1.00 96.19 550 GLU A CA 1
ATOM 4438 C C . GLU A 1 550 ? -48.141 -29.115 45.741 1.00 96.19 550 GLU A C 1
ATOM 4440 O O . GLU A 1 550 ? -49.082 -29.482 46.445 1.00 96.19 550 GLU A O 1
ATOM 4445 N N . TYR A 1 551 ? -48.192 -27.978 45.041 1.00 95.81 551 TYR A N 1
ATOM 4446 C CA . TYR A 1 551 ? -49.341 -27.074 45.061 1.00 95.81 551 TYR A CA 1
ATOM 4447 C C . TYR A 1 551 ? -50.634 -27.776 44.619 1.00 95.81 551 TYR A C 1
ATOM 4449 O O . TYR A 1 551 ? -51.653 -27.671 45.304 1.00 95.81 551 TYR A O 1
ATOM 4457 N N . GLN A 1 552 ? -50.602 -28.550 43.527 1.00 96.56 552 GLN A N 1
ATOM 4458 C CA . GLN A 1 552 ? -51.755 -29.348 43.091 1.00 96.56 552 GLN A CA 1
ATOM 4459 C C . GLN A 1 552 ? -52.206 -30.344 44.170 1.00 96.56 552 GLN A C 1
ATOM 4461 O O . GLN A 1 552 ? -53.406 -30.477 44.419 1.00 96.56 552 GLN A O 1
ATOM 4466 N N . LEU A 1 553 ? -51.265 -31.006 44.849 1.00 96.94 553 LEU A N 1
ATOM 4467 C CA . LEU A 1 553 ? -51.560 -31.964 45.916 1.00 96.94 553 LEU A CA 1
ATOM 4468 C C . LEU A 1 553 ? -52.151 -31.285 47.168 1.00 96.94 553 LEU A C 1
ATOM 4470 O O . LEU A 1 553 ? -53.107 -31.795 47.759 1.00 96.94 553 LEU A O 1
ATOM 4474 N N . VAL A 1 554 ? -51.662 -30.098 47.540 1.00 96.94 554 VAL A N 1
ATOM 4475 C CA . VAL A 1 554 ? -52.236 -29.268 48.616 1.00 96.94 554 VAL A CA 1
ATOM 4476 C C . VAL A 1 554 ? -53.646 -28.788 48.255 1.00 96.94 554 VAL A C 1
ATOM 4478 O O . VAL A 1 554 ? -54.550 -28.842 49.090 1.00 96.94 554 VAL A O 1
ATOM 4481 N N . VAL A 1 555 ? -53.893 -28.377 47.008 1.00 96.88 555 VAL A N 1
ATOM 4482 C CA . VAL A 1 555 ? -55.238 -27.992 46.544 1.00 96.88 555 VAL A CA 1
ATOM 4483 C C . VAL A 1 555 ? -56.203 -29.183 46.591 1.00 96.88 555 VAL A C 1
ATOM 4485 O O . VAL A 1 555 ? -57.320 -29.042 47.092 1.00 96.88 555 VAL A O 1
ATOM 4488 N N . GLN A 1 556 ? -55.788 -30.372 46.146 1.00 95.50 556 GLN A N 1
ATOM 4489 C CA . GLN A 1 556 ? -56.623 -31.582 46.201 1.00 95.50 556 GLN A CA 1
ATOM 4490 C C . GLN A 1 556 ? -56.932 -32.016 47.642 1.00 95.50 556 GLN A C 1
ATOM 4492 O O . GLN A 1 556 ? -58.085 -32.279 47.981 1.00 95.50 556 GLN A O 1
ATOM 4497 N N . THR A 1 557 ? -55.929 -32.044 48.521 1.00 96.00 557 THR A N 1
ATOM 4498 C CA . THR A 1 557 ? -56.122 -32.440 49.927 1.00 96.00 557 THR A CA 1
ATOM 4499 C C . THR A 1 557 ? -56.980 -31.433 50.696 1.00 96.00 557 THR A C 1
ATOM 4501 O O . THR A 1 557 ? -57.912 -31.831 51.390 1.00 96.00 557 THR A O 1
ATOM 4504 N N . THR A 1 558 ? -56.756 -30.125 50.528 1.00 94.75 558 THR A N 1
ATOM 4505 C CA . THR A 1 558 ? -57.567 -29.092 51.202 1.00 94.75 558 THR A CA 1
ATOM 4506 C C . THR A 1 558 ? -58.997 -28.991 50.667 1.00 94.75 558 THR A C 1
ATOM 4508 O O . THR A 1 558 ? -59.905 -28.657 51.433 1.00 94.75 558 THR A O 1
ATOM 4511 N N . THR A 1 559 ? -59.244 -29.296 49.388 1.00 95.44 559 THR A N 1
ATOM 4512 C CA . THR A 1 559 ? -60.617 -29.390 48.854 1.00 95.44 559 THR A CA 1
ATOM 4513 C C . THR A 1 559 ? -61.343 -30.634 49.365 1.00 95.44 559 THR A C 1
ATOM 4515 O O . THR A 1 559 ? -62.507 -30.526 49.754 1.00 95.44 559 THR A O 1
ATOM 4518 N N . GLU A 1 560 ? -60.664 -31.778 49.469 1.00 95.44 560 GLU A N 1
ATOM 4519 C CA . GLU A 1 560 ? -61.227 -33.004 50.047 1.00 95.44 560 GLU A CA 1
ATOM 4520 C C . GLU A 1 560 ? -61.518 -32.866 51.553 1.00 95.44 560 GLU A C 1
ATOM 4522 O O . GLU A 1 560 ? -62.608 -33.226 52.000 1.00 95.44 560 GLU A O 1
ATOM 4527 N N . GLU A 1 561 ? -60.623 -32.265 52.344 1.00 95.44 561 GLU A N 1
ATOM 4528 C CA . GLU A 1 561 ? -60.903 -31.970 53.759 1.00 95.44 561 GLU A CA 1
ATOM 4529 C C . GLU A 1 561 ? -62.062 -30.976 53.919 1.00 95.44 561 GLU A C 1
ATOM 4531 O O . GLU A 1 561 ? -62.964 -31.196 54.729 1.00 95.44 561 GLU A O 1
ATOM 4536 N N . ARG A 1 562 ? -62.128 -29.927 53.086 1.00 96.06 562 ARG A N 1
ATOM 4537 C CA . ARG A 1 562 ? -63.274 -29.000 53.069 1.00 96.06 562 ARG A CA 1
ATOM 4538 C C . ARG A 1 562 ? -64.585 -29.726 52.752 1.00 96.06 562 ARG A C 1
ATOM 4540 O O . ARG A 1 562 ? -65.601 -29.442 53.386 1.00 96.06 562 ARG A O 1
ATOM 4547 N N . ARG A 1 563 ? -64.566 -30.688 51.822 1.00 96.75 563 ARG A N 1
ATOM 4548 C CA . ARG A 1 563 ? -65.718 -31.539 51.486 1.00 96.75 563 ARG A CA 1
ATOM 4549 C C . ARG A 1 563 ? -66.133 -32.417 52.671 1.00 96.75 563 ARG A C 1
ATOM 4551 O O . ARG A 1 563 ? -67.320 -32.480 52.979 1.00 96.75 563 ARG A O 1
ATOM 4558 N N . LYS A 1 564 ? -65.184 -33.048 53.375 1.00 96.06 564 LYS A N 1
ATOM 4559 C CA . LYS A 1 564 ? -65.457 -33.832 54.599 1.00 96.06 564 LYS A CA 1
ATOM 4560 C C . LYS A 1 564 ? -66.079 -32.974 55.701 1.00 96.06 564 LYS A C 1
ATOM 4562 O O . LYS A 1 564 ? -67.093 -33.372 56.269 1.00 96.06 564 LYS A O 1
ATOM 4567 N N . VAL A 1 565 ? -65.519 -31.792 55.972 1.00 96.38 565 VAL A N 1
ATOM 4568 C CA . VAL A 1 565 ? -66.065 -30.838 56.955 1.00 96.38 565 VAL A CA 1
ATOM 4569 C C . VAL A 1 565 ? -67.481 -30.404 56.567 1.00 96.38 565 VAL A C 1
ATOM 4571 O O . VAL A 1 565 ? -68.370 -30.430 57.416 1.00 96.38 565 VAL A O 1
ATOM 4574 N N . GLY A 1 566 ? -67.721 -30.097 55.287 1.00 95.62 566 GLY A N 1
ATOM 4575 C CA . GLY A 1 566 ? -69.055 -29.788 54.763 1.00 95.62 566 GLY A CA 1
ATOM 4576 C C . GLY A 1 566 ? -70.062 -30.921 54.986 1.00 95.62 566 GLY A C 1
ATOM 4577 O O . GLY A 1 566 ? -71.131 -30.682 55.541 1.00 95.62 566 GLY A O 1
ATOM 4578 N N . ASN A 1 567 ? -69.701 -32.164 54.649 1.00 96.00 567 ASN A N 1
ATOM 4579 C CA . ASN A 1 567 ? -70.553 -33.340 54.875 1.00 96.00 567 ASN A CA 1
ATOM 4580 C C . ASN A 1 567 ? -70.850 -33.575 56.368 1.00 96.00 567 ASN A C 1
ATOM 4582 O O . ASN A 1 567 ? -71.965 -33.946 56.732 1.00 96.00 567 ASN A O 1
ATOM 4586 N N . ASN A 1 568 ? -69.861 -33.364 57.241 1.00 96.81 568 ASN A N 1
ATOM 4587 C CA . ASN A 1 568 ? -70.039 -33.502 58.686 1.00 96.81 568 ASN A CA 1
ATOM 4588 C C . ASN A 1 568 ? -70.994 -32.433 59.235 1.00 96.81 568 ASN A C 1
ATOM 4590 O O . ASN A 1 568 ? -71.870 -32.762 60.032 1.00 96.81 568 ASN A O 1
ATOM 4594 N N . LEU A 1 569 ? -70.860 -31.181 58.783 1.00 95.94 569 LEU A N 1
ATOM 4595 C CA . LEU A 1 569 ? -71.753 -30.081 59.154 1.00 95.94 569 LEU A CA 1
ATOM 4596 C C . LEU A 1 569 ? -73.183 -30.324 58.652 1.00 95.94 569 LEU A C 1
ATOM 4598 O O . LEU A 1 569 ? -74.123 -30.178 59.427 1.00 95.94 569 LEU A O 1
ATOM 4602 N N . GLN A 1 570 ? -73.340 -30.761 57.399 1.00 96.12 570 GLN A N 1
ATOM 4603 C CA . GLN A 1 570 ? -74.618 -31.162 56.801 1.00 96.12 570 GLN A CA 1
ATOM 4604 C C . GLN A 1 570 ? -75.329 -32.216 57.667 1.00 96.12 570 GLN A C 1
ATOM 4606 O O . GLN A 1 570 ? -76.470 -32.018 58.079 1.00 96.12 570 GLN A O 1
ATOM 4611 N N . ARG A 1 571 ? -74.624 -33.292 58.041 1.00 95.38 571 ARG A N 1
ATOM 4612 C CA . ARG A 1 571 ? -75.163 -34.360 58.898 1.00 95.38 571 ARG A CA 1
ATOM 4613 C C . ARG A 1 571 ? -75.517 -33.873 60.310 1.00 95.38 571 ARG A C 1
ATOM 4615 O O . ARG A 1 571 ? -76.481 -34.353 60.903 1.00 95.38 571 ARG A O 1
ATOM 4622 N N . LEU A 1 572 ? -74.748 -32.930 60.859 1.00 95.69 572 LEU A N 1
ATOM 4623 C CA . LEU A 1 572 ? -75.039 -32.291 62.146 1.00 95.69 572 LEU A CA 1
ATOM 4624 C C . LEU A 1 572 ? -76.314 -31.442 62.074 1.00 95.69 572 LEU A C 1
ATOM 4626 O O . LEU A 1 572 ? -77.150 -31.533 62.969 1.00 95.69 572 LEU A O 1
ATOM 4630 N N . LEU A 1 573 ? -76.491 -30.672 60.997 1.00 95.25 573 LEU A N 1
ATOM 4631 C CA . LEU A 1 573 ? -77.700 -29.884 60.745 1.00 95.25 573 LEU A CA 1
ATOM 4632 C C . LEU A 1 573 ? -78.930 -30.781 60.559 1.00 95.25 573 LEU A C 1
ATOM 4634 O O . LEU A 1 573 ? -79.969 -30.496 61.141 1.00 95.25 573 LEU A O 1
ATOM 4638 N N . GLU A 1 574 ? -78.811 -31.895 59.835 1.00 95.69 574 GLU A N 1
ATOM 4639 C CA . GLU A 1 574 ? -79.879 -32.898 59.693 1.00 95.69 574 GLU A CA 1
ATOM 4640 C C . GLU A 1 574 ? -80.256 -33.538 61.041 1.00 95.69 574 GLU A C 1
ATOM 4642 O O . GLU A 1 574 ? -81.438 -33.706 61.347 1.00 95.69 574 GLU A O 1
ATOM 4647 N N . MET A 1 575 ? -79.272 -33.842 61.892 1.00 95.44 575 MET A N 1
ATOM 4648 C CA . MET A 1 575 ? -79.505 -34.366 63.244 1.00 95.44 575 MET A CA 1
ATOM 4649 C C . MET A 1 575 ? -80.175 -33.331 64.163 1.00 95.44 575 MET A C 1
ATOM 4651 O O . MET A 1 575 ? -81.071 -33.674 64.931 1.00 95.44 575 MET A O 1
ATOM 4655 N N . VAL A 1 576 ? -79.784 -32.056 64.070 1.00 95.50 576 VAL A N 1
ATOM 4656 C CA . VAL A 1 576 ? -80.439 -30.967 64.812 1.00 95.50 576 VAL A CA 1
ATOM 4657 C C . VAL A 1 576 ? -81.861 -30.746 64.298 1.00 95.50 576 VAL A C 1
ATOM 4659 O O . VAL A 1 576 ? -82.774 -30.666 65.109 1.00 95.50 576 VAL A O 1
ATOM 4662 N N . ALA A 1 577 ? -82.082 -30.712 62.982 1.00 94.81 577 ALA A N 1
ATOM 4663 C CA . ALA A 1 577 ? -83.405 -30.522 62.389 1.00 94.81 577 ALA A CA 1
ATOM 4664 C C . ALA A 1 577 ? -84.369 -31.667 62.743 1.00 94.81 577 ALA A C 1
ATOM 4666 O O . ALA A 1 577 ? -85.515 -31.420 63.110 1.00 94.81 577 ALA A O 1
ATOM 4667 N N . THR A 1 578 ? -83.902 -32.919 62.705 1.00 94.81 578 THR A N 1
ATOM 4668 C CA . THR A 1 578 ? -84.707 -34.082 63.122 1.00 94.81 578 THR A CA 1
ATOM 4669 C C . THR A 1 578 ? -84.994 -34.088 64.624 1.00 94.81 578 THR A C 1
ATOM 4671 O O . THR A 1 578 ? -86.108 -34.430 65.023 1.00 94.81 578 THR A O 1
ATOM 4674 N N . HIS A 1 579 ? -84.050 -33.655 65.467 1.00 94.06 579 HIS A N 1
ATOM 4675 C CA . HIS A 1 579 ? -84.300 -33.466 66.898 1.00 94.06 579 HIS A CA 1
ATOM 4676 C C . HIS A 1 579 ? -85.300 -32.331 67.164 1.00 94.06 579 HIS A C 1
ATOM 4678 O O . HIS A 1 579 ? -86.231 -32.523 67.940 1.00 94.06 579 HIS A O 1
ATOM 4684 N N . VAL A 1 580 ? -85.153 -31.174 66.508 1.00 95.62 580 VAL A N 1
ATOM 4685 C CA . VAL A 1 580 ? -86.090 -30.042 66.618 1.00 95.62 580 VAL A CA 1
ATOM 4686 C C . VAL A 1 580 ? -87.494 -30.474 66.203 1.00 95.62 580 VAL A C 1
ATOM 4688 O O . VAL A 1 580 ? -88.395 -30.351 67.021 1.00 95.62 580 VAL A O 1
ATOM 4691 N N . GLY A 1 581 ? -87.666 -31.116 65.043 1.00 94.06 581 GLY A N 1
ATOM 4692 C CA . GLY A 1 581 ? -88.969 -31.648 64.621 1.00 94.06 581 GLY A CA 1
ATOM 4693 C C . GLY A 1 581 ? -89.552 -32.703 65.574 1.00 94.06 581 GLY A C 1
ATOM 4694 O O . GLY A 1 581 ? -90.767 -32.808 65.727 1.00 94.06 581 GLY A O 1
ATOM 4695 N N . SER A 1 582 ? -88.701 -33.461 66.276 1.00 92.50 582 SER A N 1
ATOM 4696 C CA . SER A 1 582 ? -89.144 -34.395 67.325 1.00 92.50 582 SER A CA 1
ATOM 4697 C C . SER A 1 582 ? -89.612 -33.671 68.595 1.00 92.50 582 SER A C 1
ATOM 4699 O O . SER A 1 582 ? -90.583 -34.099 69.218 1.00 92.50 582 SER A O 1
ATOM 4701 N N . VAL A 1 583 ? -88.951 -32.572 68.973 1.00 92.88 583 VAL A N 1
ATOM 4702 C CA . VAL A 1 583 ? -89.353 -31.710 70.098 1.00 92.88 583 VAL A CA 1
ATOM 4703 C C . VAL A 1 583 ? -90.622 -30.930 69.764 1.00 92.88 583 VAL A C 1
ATOM 4705 O O . VAL A 1 583 ? -91.523 -30.892 70.593 1.00 92.88 583 VAL A O 1
ATOM 4708 N N . GLU A 1 584 ? -90.728 -30.366 68.559 1.00 91.44 584 GLU A N 1
ATOM 4709 C CA . GLU A 1 584 ? -91.938 -29.708 68.049 1.00 91.44 584 GLU A CA 1
ATOM 4710 C C . GLU A 1 584 ? -93.130 -30.664 68.130 1.00 91.44 584 GLU A C 1
ATOM 4712 O O . GLU A 1 584 ? -94.113 -30.350 68.795 1.00 91.44 584 GLU A O 1
ATOM 4717 N N . LYS A 1 585 ? -92.995 -31.885 67.593 1.00 93.56 585 LYS A N 1
ATOM 4718 C CA . LYS A 1 585 ? -94.028 -32.925 67.686 1.00 93.56 585 LYS A CA 1
ATOM 4719 C C . LYS A 1 585 ? -94.382 -33.296 69.130 1.00 93.56 585 LYS A C 1
ATOM 4721 O O . LYS A 1 585 ? -95.555 -33.487 69.431 1.00 93.56 585 LYS A O 1
ATOM 4726 N N . HIS A 1 586 ? -93.403 -33.392 70.035 1.00 91.56 586 HIS A N 1
ATOM 4727 C CA . HIS A 1 586 ? -93.684 -33.663 71.450 1.00 91.56 586 HIS A CA 1
ATOM 4728 C C . HIS A 1 586 ? -94.446 -32.512 72.122 1.00 91.56 586 HIS A C 1
ATOM 4730 O O . HIS A 1 586 ? -95.370 -32.757 72.893 1.00 91.56 586 HIS A O 1
ATOM 4736 N N . LEU A 1 587 ? -94.082 -31.260 71.831 1.00 90.69 587 LEU A N 1
ATOM 4737 C CA . LEU A 1 587 ? -94.798 -30.085 72.328 1.00 90.69 587 LEU A CA 1
ATOM 4738 C C . LEU A 1 587 ? -96.224 -30.034 71.770 1.00 90.69 587 LEU A C 1
ATOM 4740 O O . LEU A 1 587 ? -97.150 -29.755 72.520 1.00 90.69 587 LEU A O 1
ATOM 4744 N N . GLU A 1 588 ? -96.414 -30.368 70.497 1.00 92.12 588 GLU A N 1
ATOM 4745 C CA . GLU A 1 588 ? -97.721 -30.431 69.837 1.00 92.12 588 GLU A CA 1
ATOM 4746 C C . GLU A 1 588 ? -98.609 -31.543 70.436 1.00 92.12 588 GLU A C 1
ATOM 4748 O O . GLU A 1 588 ? -99.774 -31.309 70.752 1.00 92.12 588 GLU A O 1
ATOM 4753 N N . GLU A 1 589 ? -98.041 -32.721 70.727 1.00 91.38 589 GLU A N 1
ATOM 4754 C CA . GLU A 1 589 ? -98.709 -33.793 71.483 1.00 91.38 589 GLU A CA 1
ATOM 4755 C C . GLU A 1 589 ? -99.092 -33.363 72.913 1.00 91.38 589 GLU A C 1
ATOM 4757 O O . GLU A 1 589 ? -100.173 -33.717 73.391 1.00 91.38 589 GLU A O 1
ATOM 4762 N N . GLN A 1 590 ? -98.241 -32.588 73.597 1.00 85.69 590 GLN A N 1
ATOM 4763 C CA . GLN A 1 590 ? -98.532 -32.048 74.932 1.00 85.69 590 GLN A CA 1
ATOM 4764 C C . GLN A 1 590 ? -99.594 -30.943 74.895 1.00 85.69 590 GLN A C 1
ATOM 4766 O O . GLN A 1 590 ? -100.433 -30.905 75.788 1.00 85.69 590 GLN A O 1
ATOM 4771 N N . ILE A 1 591 ? -99.603 -30.085 73.869 1.00 88.06 591 ILE A N 1
ATOM 4772 C CA . ILE A 1 591 ? -100.656 -29.082 73.650 1.00 88.06 591 ILE A CA 1
ATOM 4773 C C . ILE A 1 591 ? -101.998 -29.794 73.468 1.00 88.06 591 ILE A C 1
ATOM 4775 O O . ILE A 1 591 ? -102.904 -29.556 74.254 1.00 88.06 591 ILE A O 1
ATOM 4779 N N . ILE A 1 592 ? -102.088 -30.776 72.562 1.00 90.44 592 ILE A N 1
ATOM 4780 C CA . ILE A 1 592 ? -103.309 -31.583 72.360 1.00 90.44 592 ILE A CA 1
ATOM 4781 C C . ILE A 1 592 ? -103.755 -32.282 73.656 1.00 90.44 592 ILE A C 1
ATOM 4783 O O . ILE A 1 592 ? -104.951 -32.442 73.902 1.00 90.44 592 ILE A O 1
ATOM 4787 N N . LYS A 1 593 ? -102.809 -32.725 74.495 1.00 86.19 593 LYS A N 1
ATOM 4788 C CA . LYS A 1 593 ? -103.117 -33.330 75.796 1.00 86.19 593 LYS A CA 1
ATOM 4789 C C . LYS A 1 593 ? -103.675 -32.305 76.789 1.00 86.19 593 LYS A C 1
ATOM 4791 O O . LYS A 1 593 ? -104.668 -32.608 77.439 1.00 86.19 593 LYS A O 1
ATOM 4796 N N . VAL A 1 594 ? -103.063 -31.126 76.898 1.00 84.06 594 VAL A N 1
ATOM 4797 C CA . VAL A 1 594 ? -103.528 -30.036 77.773 1.00 84.06 594 VAL A CA 1
ATOM 4798 C C . VAL A 1 594 ? -104.872 -29.488 77.300 1.00 84.06 594 VAL A C 1
ATOM 4800 O O . VAL A 1 594 ? -105.736 -29.238 78.132 1.00 84.06 594 VAL A O 1
ATOM 4803 N N . ASP A 1 595 ? -105.085 -29.371 75.989 1.00 84.62 595 ASP A N 1
ATOM 4804 C CA . ASP A 1 595 ? -106.364 -28.964 75.406 1.00 84.62 595 ASP A CA 1
ATOM 4805 C C . ASP A 1 595 ? -107.467 -29.967 75.770 1.00 84.62 595 ASP A C 1
ATOM 4807 O O . ASP A 1 595 ? -108.521 -29.549 76.239 1.00 84.62 595 ASP A O 1
ATOM 4811 N N . ARG A 1 596 ? -107.209 -31.285 75.691 1.00 83.00 596 ARG A N 1
ATOM 4812 C CA . ARG A 1 596 ? -108.151 -32.303 76.203 1.00 83.00 596 ARG A CA 1
ATOM 4813 C C . ARG A 1 596 ? -108.369 -32.216 77.706 1.00 83.00 596 ARG A C 1
ATOM 4815 O O . ARG A 1 596 ? -109.508 -32.255 78.136 1.00 83.00 596 ARG A O 1
ATOM 4822 N N . GLU A 1 597 ? -107.314 -32.075 78.508 1.00 78.69 597 GLU A N 1
ATOM 4823 C CA . GLU A 1 597 ? -107.451 -31.914 79.965 1.00 78.69 597 GLU A CA 1
ATOM 4824 C C . GLU A 1 597 ? -108.244 -30.635 80.316 1.00 78.69 597 GLU A C 1
ATOM 4826 O O . GLU A 1 597 ? -108.936 -30.589 81.333 1.00 78.69 597 GLU A O 1
ATOM 4831 N N . CYS A 1 598 ? -108.203 -29.613 79.454 1.00 71.25 598 CYS A N 1
ATOM 4832 C CA . CYS A 1 598 ? -109.011 -28.403 79.558 1.00 71.25 598 CYS A CA 1
ATOM 4833 C C . CYS A 1 598 ? -110.466 -28.625 79.104 1.00 71.25 598 CYS A C 1
ATOM 4835 O O . CYS A 1 598 ? -111.375 -28.176 79.796 1.00 71.25 598 CYS A O 1
ATOM 4837 N N . GLU A 1 599 ? -110.709 -29.350 78.007 1.00 74.44 599 GLU A N 1
ATOM 4838 C CA . GLU A 1 599 ? -112.049 -29.763 77.556 1.00 74.44 599 GLU A CA 1
ATOM 4839 C C . GLU A 1 599 ? -112.743 -30.691 78.572 1.00 74.44 599 GLU A C 1
ATOM 4841 O O . GLU A 1 599 ? -113.921 -30.495 78.874 1.00 74.44 599 GLU A O 1
ATOM 4846 N N . ASP A 1 600 ? -112.014 -31.641 79.162 1.00 71.19 600 ASP A N 1
ATOM 4847 C CA . ASP A 1 600 ? -112.484 -32.527 80.234 1.00 71.19 600 ASP A CA 1
ATOM 4848 C C . ASP A 1 600 ? -112.846 -31.705 81.489 1.00 71.19 600 ASP A C 1
ATOM 4850 O O . ASP A 1 600 ? -113.930 -31.857 82.044 1.00 71.19 600 ASP A O 1
ATOM 4854 N N . CYS A 1 601 ? -112.002 -30.747 81.891 1.00 60.53 601 CYS A N 1
ATOM 4855 C CA . CYS A 1 601 ? -112.277 -29.830 83.010 1.00 60.53 601 CYS A CA 1
ATOM 4856 C C . CYS A 1 601 ? -113.450 -28.862 82.728 1.00 60.53 601 CYS A C 1
ATOM 4858 O O . CYS A 1 601 ? -114.191 -28.485 83.632 1.00 60.53 601 CYS A O 1
ATOM 4860 N N . MET A 1 602 ? -113.663 -28.482 81.463 1.00 58.56 602 MET A N 1
ATOM 4861 C CA . MET A 1 602 ? -114.806 -27.676 81.007 1.00 58.56 602 MET A CA 1
ATOM 4862 C C . MET A 1 602 ? -116.107 -28.483 80.866 1.00 58.56 602 MET A C 1
ATOM 4864 O O . MET A 1 602 ? -117.183 -27.885 80.790 1.00 58.56 602 MET A O 1
ATOM 4868 N N . SER A 1 603 ? -116.022 -29.815 80.803 1.00 60.91 603 SER A N 1
ATOM 4869 C CA . SER A 1 603 ? -117.167 -30.734 80.740 1.00 60.91 603 SER A CA 1
ATOM 4870 C C . SER A 1 603 ? -117.437 -31.470 82.059 1.00 60.91 603 SER A C 1
ATOM 4872 O O . SER A 1 603 ? -118.464 -32.138 82.186 1.00 60.91 603 SER A O 1
ATOM 4874 N N . GLU A 1 604 ? -116.589 -31.274 83.072 1.00 53.22 604 GLU A N 1
ATOM 4875 C CA . GLU A 1 604 ? -116.869 -31.614 84.465 1.00 53.22 604 GLU A CA 1
ATOM 4876 C C . GLU A 1 604 ? -118.017 -30.720 84.979 1.00 53.22 604 GLU A C 1
ATOM 4878 O O . GLU A 1 604 ? -117.852 -29.520 85.214 1.00 53.22 604 GLU A O 1
ATOM 4883 N N . ASP A 1 605 ? -119.221 -31.291 85.110 1.00 52.94 605 ASP A N 1
ATOM 4884 C CA . ASP A 1 605 ? -120.432 -30.544 85.467 1.00 52.94 605 ASP A CA 1
ATOM 4885 C C . ASP A 1 605 ? -120.438 -30.136 86.952 1.00 52.94 605 ASP A C 1
ATOM 4887 O O . ASP A 1 605 ? -121.110 -30.713 87.811 1.00 52.94 605 ASP A O 1
ATOM 4891 N N . LEU A 1 606 ? -119.713 -29.057 87.258 1.00 56.47 606 LEU A N 1
ATOM 4892 C CA . LEU A 1 606 ? -119.715 -28.390 88.563 1.00 56.47 606 LEU A CA 1
ATOM 4893 C C . LEU A 1 606 ? -121.118 -27.889 88.984 1.00 56.47 606 LEU A C 1
ATOM 4895 O O . LEU A 1 606 ? -121.310 -27.518 90.146 1.00 56.47 606 LEU A O 1
ATOM 4899 N N . LEU A 1 607 ? -122.105 -27.886 88.076 1.00 56.28 607 LEU A N 1
ATOM 4900 C CA . LEU A 1 607 ? -123.505 -27.562 88.347 1.00 56.28 607 LEU A CA 1
ATOM 4901 C C . LEU A 1 607 ? -124.372 -28.804 88.631 1.00 56.28 607 LEU A C 1
ATOM 4903 O O . LEU A 1 607 ? -125.474 -28.617 89.148 1.00 56.28 607 LEU A O 1
ATOM 4907 N N . GLU A 1 608 ? -123.906 -30.044 88.431 1.00 59.34 608 GLU A N 1
ATOM 4908 C CA . GLU A 1 608 ? -124.680 -31.267 88.730 1.00 59.34 608 GLU A CA 1
ATOM 4909 C C . GLU A 1 608 ? -125.054 -31.331 90.226 1.00 59.34 608 GLU A C 1
ATOM 4911 O O . GLU A 1 608 ? -126.220 -31.514 90.596 1.00 59.34 608 GLU A O 1
ATOM 4916 N N . ASN A 1 609 ? -124.094 -31.002 91.101 1.00 60.16 609 ASN A N 1
ATOM 4917 C CA . ASN A 1 609 ? -124.312 -30.838 92.545 1.00 60.16 609 ASN A CA 1
ATOM 4918 C C . ASN A 1 609 ? -125.353 -29.749 92.889 1.00 60.16 609 ASN A C 1
ATOM 4920 O O . ASN A 1 609 ? -126.032 -29.833 93.914 1.00 60.16 609 ASN A O 1
ATOM 4924 N N . ILE A 1 610 ? -125.498 -28.720 92.049 1.00 60.62 610 ILE A N 1
ATOM 4925 C CA . ILE A 1 610 ? -126.468 -27.629 92.237 1.00 60.62 610 ILE A CA 1
ATOM 4926 C C . ILE A 1 610 ? -127.844 -28.031 91.673 1.00 60.62 610 ILE A C 1
ATOM 4928 O O . ILE A 1 610 ? -128.873 -27.713 92.279 1.00 60.62 610 ILE A O 1
ATOM 4932 N N . GLY A 1 611 ? -127.879 -28.803 90.582 1.00 62.38 611 GLY A N 1
ATOM 4933 C CA . GLY A 1 611 ? -129.082 -29.408 90.008 1.00 62.38 611 GLY A CA 1
ATOM 4934 C C . GLY A 1 611 ? -129.771 -30.376 90.972 1.00 62.38 611 GLY A C 1
ATOM 4935 O O . GLY A 1 611 ? -130.974 -30.249 91.219 1.00 62.38 611 GLY A O 1
ATOM 4936 N N . GLU A 1 612 ? -129.008 -31.266 91.614 1.00 63.78 612 GLU A N 1
ATOM 4937 C CA . GLU A 1 612 ? -129.517 -32.167 92.657 1.00 63.78 612 GLU A CA 1
ATOM 4938 C C . GLU A 1 612 ? -130.204 -31.423 93.815 1.00 63.78 612 GLU A C 1
ATOM 4940 O O . GLU A 1 612 ? -131.237 -31.863 94.336 1.00 63.78 612 GLU A O 1
ATOM 4945 N N . ILE A 1 613 ? -129.629 -30.294 94.243 1.00 62.78 613 ILE A N 1
ATOM 4946 C CA . ILE A 1 613 ? -130.191 -29.459 95.309 1.00 62.78 613 ILE A CA 1
ATOM 4947 C C . ILE A 1 613 ? -131.484 -28.795 94.818 1.00 62.78 613 ILE A C 1
ATOM 4949 O O . ILE A 1 613 ? -132.505 -28.854 95.510 1.00 62.78 613 ILE A O 1
ATOM 4953 N N . ALA A 1 614 ? -131.482 -28.221 93.612 1.00 59.97 614 ALA A N 1
ATOM 4954 C CA . ALA A 1 614 ? -132.656 -27.578 93.025 1.00 59.97 614 ALA A CA 1
ATOM 4955 C C . ALA A 1 614 ? -133.847 -28.546 92.876 1.00 59.97 614 ALA A C 1
ATOM 4957 O O . ALA A 1 614 ? -134.979 -28.188 93.215 1.00 59.97 614 ALA A O 1
ATOM 4958 N N . ASP A 1 615 ? -133.612 -29.789 92.452 1.00 64.06 615 ASP A N 1
ATOM 4959 C CA . ASP A 1 615 ? -134.678 -30.782 92.285 1.00 64.06 615 ASP A CA 1
ATOM 4960 C C . ASP A 1 615 ? -135.186 -31.366 93.616 1.00 64.06 615 ASP A C 1
ATOM 4962 O O . ASP A 1 615 ? -136.383 -31.656 93.740 1.00 64.06 615 ASP A O 1
ATOM 4966 N N . LYS A 1 616 ? -134.344 -31.434 94.661 1.00 69.19 616 LYS A N 1
ATOM 4967 C CA . LYS A 1 616 ? -134.801 -31.692 96.043 1.00 69.19 616 LYS A CA 1
ATOM 4968 C C . LYS A 1 616 ? -135.765 -30.592 96.522 1.00 69.19 616 LYS A C 1
ATOM 4970 O O . LYS A 1 616 ? -136.789 -30.909 97.134 1.00 69.19 616 LYS A O 1
ATOM 4975 N N . TYR A 1 617 ? -135.517 -29.321 96.185 1.00 64.62 617 TYR A N 1
ATOM 4976 C CA . TYR A 1 617 ? -136.455 -28.226 96.476 1.00 64.62 617 TYR A CA 1
ATOM 4977 C C . TYR A 1 617 ? -137.719 -28.251 95.593 1.00 64.62 617 TYR A C 1
ATOM 4979 O O . TYR A 1 617 ? -138.813 -28.056 96.127 1.00 64.62 617 TYR A O 1
ATOM 4987 N N . LYS A 1 618 ? -137.632 -28.578 94.292 1.00 62.94 618 LYS A N 1
ATOM 4988 C CA . LYS A 1 618 ? -138.826 -28.741 93.428 1.00 62.94 618 LYS A CA 1
ATOM 4989 C C . LYS A 1 618 ? -139.751 -29.861 93.907 1.00 62.94 618 LYS A C 1
ATOM 4991 O O . LYS A 1 618 ? -140.957 -29.640 94.005 1.00 62.94 618 LYS A O 1
ATOM 4996 N N . LYS A 1 619 ? -139.217 -31.036 94.269 1.00 65.62 619 LYS A N 1
ATOM 4997 C CA . LYS A 1 619 ? -140.025 -32.144 94.823 1.00 65.62 619 LYS A CA 1
ATOM 4998 C C . LYS A 1 619 ? -140.734 -31.745 96.122 1.00 65.62 619 LYS A C 1
ATOM 5000 O O . LYS A 1 619 ? -141.880 -32.130 96.335 1.00 65.62 619 LYS A O 1
ATOM 5005 N N . LYS A 1 620 ? -140.101 -30.910 96.952 1.00 61.78 620 LYS A N 1
ATOM 5006 C CA . LYS A 1 620 ? -140.712 -30.362 98.174 1.00 61.78 620 LYS A CA 1
ATOM 5007 C C . LYS A 1 620 ? -141.797 -29.311 97.891 1.00 61.78 620 LYS A C 1
ATOM 5009 O O . LYS A 1 620 ? -142.740 -29.207 98.666 1.00 61.78 620 LYS A O 1
ATOM 5014 N N . ALA A 1 621 ? -141.699 -28.573 96.783 1.00 58.19 621 ALA A N 1
ATOM 5015 C CA . ALA A 1 621 ? -142.727 -27.628 96.337 1.00 58.19 621 ALA A CA 1
ATOM 5016 C C . ALA A 1 621 ? -143.947 -28.314 95.687 1.00 58.19 621 ALA A C 1
ATOM 5018 O O . ALA A 1 621 ? -145.067 -27.826 95.830 1.00 58.19 621 ALA A O 1
ATOM 5019 N N . ALA A 1 622 ? -143.755 -29.455 95.014 1.00 59.06 622 ALA A N 1
ATOM 5020 C CA . ALA A 1 622 ? -144.846 -30.233 94.415 1.00 59.06 622 ALA A CA 1
ATOM 5021 C C . ALA A 1 622 ? -145.808 -30.823 95.468 1.00 59.06 622 ALA A C 1
ATOM 5023 O O . ALA A 1 622 ? -147.017 -30.833 95.260 1.00 59.06 622 ALA A O 1
ATOM 5024 N N . LEU A 1 623 ? -145.289 -31.215 96.639 1.00 60.84 623 LEU A N 1
ATOM 5025 C CA . LEU A 1 623 ? -146.067 -31.729 97.781 1.00 60.84 623 LEU A CA 1
ATOM 5026 C C . LEU A 1 623 ? -146.979 -30.688 98.470 1.00 60.84 623 LEU A C 1
ATOM 5028 O O . LEU A 1 623 ? -147.639 -31.017 99.451 1.00 60.84 623 LEU A O 1
ATOM 5032 N N . LEU A 1 624 ? -147.010 -29.436 97.996 1.00 57.56 624 LEU A N 1
ATOM 5033 C CA . LEU A 1 624 ? -147.768 -28.327 98.594 1.00 57.56 624 LEU A CA 1
ATOM 5034 C C . LEU A 1 624 ? -148.858 -27.741 97.675 1.00 57.56 624 LEU A C 1
ATOM 5036 O O . LEU A 1 624 ? -149.430 -26.709 98.021 1.00 57.56 624 LEU A O 1
ATOM 5040 N N . LYS A 1 625 ? -149.134 -28.342 96.504 1.00 54.75 625 LYS A N 1
ATOM 5041 C CA . LYS A 1 625 ? -150.047 -27.753 95.497 1.00 54.75 625 LYS A CA 1
ATOM 5042 C C . LYS A 1 625 ? -151.153 -28.650 94.919 1.00 54.75 625 LYS A C 1
ATOM 5044 O O . LYS A 1 625 ? -151.863 -28.177 94.040 1.00 54.75 625 LYS A O 1
ATOM 5049 N N . ALA A 1 626 ? -151.340 -29.866 95.431 1.00 48.53 626 ALA A N 1
ATOM 5050 C CA . ALA A 1 626 ? -152.553 -30.668 95.222 1.00 48.53 626 ALA A CA 1
ATOM 5051 C C . ALA A 1 626 ? -152.660 -31.745 96.325 1.00 48.53 626 ALA A C 1
ATOM 5053 O O . ALA A 1 626 ? -151.709 -32.502 96.499 1.00 48.53 626 ALA A O 1
ATOM 5054 N N . SER A 1 627 ? -153.715 -31.896 97.135 1.00 50.19 627 SER A N 1
ATOM 5055 C CA . SER A 1 627 ? -154.838 -31.010 97.510 1.00 50.19 627 SER A CA 1
ATOM 5056 C C . SER A 1 627 ? -155.643 -30.326 96.402 1.00 50.19 627 SER A C 1
ATOM 5058 O O . SER A 1 627 ? -155.965 -29.149 96.527 1.00 50.19 627 SER A O 1
ATOM 5060 N N . ASP A 1 628 ? -155.917 -31.049 95.326 1.00 45.16 628 ASP A N 1
ATOM 5061 C CA . ASP A 1 628 ? -157.278 -31.282 94.831 1.00 45.16 628 ASP A CA 1
ATOM 5062 C C . ASP A 1 628 ? -157.175 -32.364 93.741 1.00 45.16 628 ASP A C 1
ATOM 5064 O O . ASP A 1 628 ? -156.242 -32.324 92.938 1.00 45.16 628 ASP A O 1
ATOM 5068 N N . GLU A 1 629 ? -158.119 -33.314 93.776 1.00 36.12 629 GLU A N 1
ATOM 5069 C CA . GLU A 1 629 ? -158.168 -34.604 93.039 1.00 36.12 629 GLU A CA 1
ATOM 5070 C C . GLU A 1 629 ? -157.224 -35.725 93.541 1.00 36.12 629 GLU A C 1
ATOM 5072 O O . GLU A 1 629 ? -155.996 -35.689 93.309 1.00 36.12 629 GLU A O 1
#

Organism: Tupaia chinensis (NCBI:txid246437)

InterPro domains:
  IPR005550 Kinetochore protein Ndc80 [PTHR10643] (190-394)
  IPR040967 Domain of unknown function DUF5595 [PF18077] (75-137)
  IPR057091 Kinetochore protein NDC80 loop region [PF24487] (313-394)
  IPR057091 Kinetochore protein NDC80 loop region [PF24487] (395-596)

Secondary structure (DSSP, 8-state):
---------------------------------------------------------S-TT-HHHHHHHHHHHHHHHHHHHHHHHHHHHTT----HHHHHHHHHHHHHHHT--HHHHHHHHHHHHHHHHHHHHHHHHHTTHHHHHHHHHHHHHHHHHHHHHHHHHHHHHHHHHHHHHHHHHHHHHHHHHHHHHHHHHHHHHHHHHHHHHHHHHHHHHHHHHHHHHHHHHHHHHHHHHHHHHHHHHHHHHHHHHHHHHHHHHHHHHHHHHHHHHHHHHHHHHHHHHHHHHHHHHT-SS-HHHHHHHHHHHHHHHHHHHHHHHHHHHHHHHHHHHHHHHHHHHHHHHHHHHHHHHHHHHTT--STTSTTSTT--------TTTTTTSHHHHHHHHHHHHHHHHHHHHHHHTT-SSTTSTTTTT--------TTS-THHHHHHHHHHHHHHHHHHHHHHHHHHHHHHHHHHHHHHHHHHHHHHHHHHHHHHHHHHHHHHHHHHHHHHHHHHHHHHHHHHHHHHHHHHHHHHHHHHHHHHHHHHHHHHHHHHHHHHHHHHHHHHHHHHHHHHHHHHHHHHHHHHHHHHHHHHHHHHHHHHHHHHHHHS-TTHHHHHHHHHHHHHHHTTS----

Radius of gyration: 108.0 Å; chains: 1; bounding box: 266×69×313 Å

Sequence (629 aa):
MKRSSVSTGGAGRLSMQDLRSQDLNKQGLHTPQTTSGHGSRNSQFGIFSTSEKIKDPRPLNDKAFIQQCIRQLCELFLDYTIKCYESFMSGADSFEEMNAELQSKLKDLFNVDASKLESLAAKNKELNEQIARLEQEREKEPNRLESLRKLKASLQADVQKYQAYMSNLESHSAILDQKLNSLNEEIGRVEDLFNVDASKLESLAAKNKELNEQIARLEQEREKEPNRLESLRKLKASLQADVQKYQAYMSNLESHSAILDQKLNSLNEEIGRVELECETIKQENTRLQNIVDNQKYSVADTERINHERNELQQTINKLTKELESEQQQLWNEELKYARGKEAIETQLAEYHKLARKLKLIPKGAENSKGYDFEIKFNPESGANCLVKYRAQVYIETQLAEYHKLARKLKLIPKGAENSKGYDFEIKFNPESGANCLVKYRAQVYVPLKELLNETEEEINKALNKKMGLEDTLEQLNTMITESRRSVRTLKEEVQKLDDLYQQKVKEAEEEDEKCANELESLEKHKHLLESAVNEGLSEAMNELDAVQREYQLVVQTTTEERRKVGNNLQRLLEMVATHVGSVEKHLEEQIIKVDRECEDCMSEDLLENIGEIADKYKKKAALLKASDE